Protein 8IP2 (pdb70)

Nearest PDB structures (foldseek):
  8ip2-assembly1_A-2  TM=1.002E+00  e=0.000E+00  Escherichia coli K-12
  1txk-assembly1_A  TM=9.738E-01  e=6.113E-94  Escherichia coli
  8x18-assembly1_A  TM=9.018E-01  e=1.603E-53  Xanthomonas campestris pv. campestris str. ATCC 33913
  8iox-assembly5_I  TM=9.254E-01  e=1.731E-52  Escherichia coli
  8x18-assembly1_B  TM=8.989E-01  e=4.485E-52  Xanthomonas campestris pv. campestris str. ATCC 33913

Radius of gyration: 23.78 Å; Cα contacts (8 Å, |Δi|>4): 1289; chains: 1; bounding box: 64×51×75 Å

Structure (mmCIF, N/CA/C/O backbone):
data_8IP2
#
_entry.id   8IP2
#
_cell.length_a   62.821
_cell.length_b   80.970
_cell.length_c   213.225
_cell.angle_alpha   90.000
_cell.angle_beta   90.000
_cell.angle_gamma   90.000
#
_symmetry.space_group_name_H-M   'C 2 2 21'
#
loop_
_entity.id
_entity.type
_entity.pdbx_description
1 polymer 'Glucans biosynthesis protein G'
2 branched beta-D-glucopyranose-(1-2)-beta-D-glucopyranose-(1-2)-beta-D-glucopyranose-(1-2)-beta-D-glucopyranose-(1-2)-beta-D-glucopyranose-(1-2)-beta-D-glucopyranose-(1-2)-beta-D-glucopyranose-(1-2)-beta-D-glucopyranose-(1-2)-beta-D-glucopyranose-(1-2)-beta-D-glucopyranose-(1-2)-beta-D-glucopyranose-(1-2)-beta-D-glucopyranose-(1-2)-beta-D-glucopyranose-(1-2)-beta-D-glucopyranose-(1-2)-beta-D-glucopyranose-(1-2)-beta-D-glucopyranose
3 water water
#
loop_
_atom_site.group_PDB
_atom_site.id
_atom_site.type_symbol
_atom_site.label_atom_id
_atom_site.label_alt_id
_atom_site.label_comp_id
_atom_site.label_asym_id
_atom_site.label_entity_id
_atom_site.label_seq_id
_atom_site.pdbx_PDB_ins_code
_atom_site.Cartn_x
_atom_site.Cartn_y
_atom_site.Cartn_z
_atom_site.occupancy
_atom_site.B_iso_or_equiv
_atom_site.auth_seq_id
_atom_site.auth_comp_id
_atom_site.auth_asym_id
_atom_site.auth_atom_id
_atom_site.pdbx_PDB_model_num
ATOM 1 N N . ALA A 1 22 ? 2.328 -43.209 -2.871 1.000 59.583 22 ALA A N 1
ATOM 2 C CA . ALA A 1 22 ? 3.243 -42.527 -1.919 1.000 59.054 22 ALA A CA 1
ATOM 3 C C . ALA A 1 22 ? 3.211 -41.016 -2.148 1.000 50.869 22 ALA A C 1
ATOM 4 O O . ALA A 1 22 ? 2.467 -40.301 -1.485 1.000 50.522 22 ALA A O 1
ATOM 6 N N . PHE A 1 23 ? 4.035 -40.524 -3.074 1.000 47.750 23 PHE A N 1
ATOM 7 C CA . PHE A 1 23 ? 3.926 -39.149 -3.553 1.000 43.103 23 PHE A CA 1
ATOM 8 C C . PHE A 1 23 ? 2.747 -39.036 -4.518 1.000 41.984 23 PHE A C 1
ATOM 9 O O . PHE A 1 23 ? 2.530 -39.942 -5.310 1.000 42.881 23 PHE A O 1
ATOM 17 N N . SER A 1 24 ? 2.038 -37.896 -4.498 1.000 42.445 24 SER A N 1
ATOM 18 C CA . SER A 1 24 ? 0.864 -37.681 -5.329 1.000 40.207 24 SER A CA 1
ATOM 19 C C . SER A 1 24 ? 0.637 -36.182 -5.535 1.000 38.857 24 SER A C 1
ATOM 20 O O . SER A 1 24 ? 1.367 -35.361 -4.984 1.000 40.571 24 SER A O 1
ATOM 23 N N . ILE A 1 25 ? -0.387 -35.836 -6.327 1.000 37.886 25 ILE A N 1
ATOM 24 C CA . ILE A 1 25 ? -0.801 -34.444 -6.508 1.000 39.057 25 ILE A CA 1
ATOM 25 C C . ILE A 1 25 ? -1.069 -33.739 -5.170 1.000 37.531 25 ILE A C 1
ATOM 26 O O . ILE A 1 25 ? -0.734 -32.568 -5.037 1.000 39.715 25 ILE A O 1
ATOM 31 N N . ASP A 1 26 ? -1.592 -34.448 -4.153 1.000 41.429 26 ASP A N 1
ATOM 32 C CA . ASP A 1 26 ? -1.871 -33.867 -2.838 1.000 41.729 26 ASP A CA 1
ATOM 33 C C . ASP A 1 26 ? -0.629 -33.236 -2.212 1.000 38.834 26 ASP A C 1
ATOM 34 O O . ASP A 1 26 ? -0.729 -32.185 -1.588 1.000 38.726 26 ASP A O 1
ATOM 39 N N . ASP A 1 27 ? 0.525 -33.900 -2.336 1.000 35.223 27 ASP A N 1
ATOM 40 C CA . ASP A 1 27 ? 1.781 -33.358 -1.851 1.000 35.125 27 ASP A CA 1
ATOM 41 C C . ASP A 1 27 ? 1.981 -31.977 -2.455 1.000 35.304 27 ASP A C 1
ATOM 42 O O . ASP A 1 27 ? 2.276 -31.028 -1.733 1.000 34.480 27 ASP A O 1
ATOM 47 N N . VAL A 1 28 ? 1.769 -31.859 -3.775 1.000 34.165 28 VAL A N 1
ATOM 48 C CA . VAL A 1 28 ? 1.978 -30.581 -4.439 1.000 33.167 28 VAL A CA 1
ATOM 49 C C . VAL A 1 28 ? 0.818 -29.629 -4.121 1.000 33.064 28 VAL A C 1
ATOM 50 O O . VAL A 1 28 ? 1.054 -28.445 -3.940 1.000 33.507 28 VAL A O 1
ATOM 54 N N . ALA A 1 29 ? -0.416 -30.138 -4.023 1.000 33.107 29 ALA A N 1
ATOM 55 C CA . ALA A 1 29 ? -1.550 -29.288 -3.686 1.000 36.904 29 ALA A CA 1
ATOM 56 C C . ALA A 1 29 ? -1.366 -28.615 -2.321 1.000 39.678 29 ALA A C 1
ATOM 57 O O . ALA A 1 29 ? -1.799 -27.476 -2.155 1.000 40.560 29 ALA A O 1
ATOM 59 N N . LYS A 1 30 ? -0.727 -29.282 -1.346 1.000 40.092 30 LYS A N 1
ATOM 60 C CA . LYS A 1 30 ? -0.563 -28.657 -0.034 1.000 43.842 30 LYS A CA 1
ATOM 61 C C . LYS A 1 30 ? 0.438 -27.493 -0.114 1.000 42.163 30 LYS A C 1
ATOM 62 O O . LYS A 1 30 ? 0.236 -26.455 0.533 1.000 38.631 30 LYS A O 1
ATOM 68 N N . GLN A 1 31 ? 1.480 -27.615 -0.959 1.000 40.621 31 GLN A N 1
ATOM 69 C CA . GLN A 1 31 ? 2.373 -26.481 -1.178 1.000 40.152 31 GLN A CA 1
ATOM 70 C C . GLN A 1 31 ? 1.602 -25.351 -1.852 1.000 37.868 31 GLN A C 1
ATOM 71 O O . GLN A 1 31 ? 1.845 -24.185 -1.547 1.000 40.281 31 GLN A O 1
ATOM 77 N N . ALA A 1 32 ? 0.697 -25.699 -2.770 1.000 36.912 32 ALA A N 1
ATOM 78 C CA . ALA A 1 32 ? -0.017 -24.688 -3.541 1.000 38.828 32 ALA A CA 1
ATOM 79 C C . ALA A 1 32 ? -0.998 -23.960 -2.636 1.000 40.286 32 ALA A C 1
ATOM 80 O O . ALA A 1 32 ? -1.126 -22.738 -2.719 1.000 41.642 32 ALA A O 1
ATOM 82 N N . GLN A 1 33 ? -1.754 -24.757 -1.869 1.000 45.550 33 GLN A N 1
ATOM 83 C CA . GLN A 1 33 ? -2.680 -24.268 -0.853 1.000 47.503 33 GLN A CA 1
ATOM 84 C C . GLN A 1 33 ? -1.948 -23.281 0.050 1.000 44.395 33 GLN A C 1
ATOM 85 O O . GLN A 1 33 ? -2.408 -22.172 0.269 1.000 40.965 33 GLN A O 1
ATOM 91 N N . SER A 1 34 ? -0.785 -23.697 0.543 1.000 40.468 34 SER A N 1
ATOM 92 C CA . SER A 1 34 ? -0.004 -22.902 1.472 1.000 43.947 34 SER A CA 1
ATOM 93 C C . SER A 1 34 ? 0.490 -21.609 0.811 1.000 42.326 34 SER A C 1
ATOM 94 O O . SER A 1 34 ? 0.416 -20.558 1.466 1.000 41.234 34 SER A O 1
ATOM 97 N N . LEU A 1 35 ? 0.893 -21.634 -0.490 1.000 40.260 35 LEU A N 1
ATOM 98 C CA . LEU A 1 35 ? 1.408 -20.425 -1.147 1.000 37.415 35 LEU A CA 1
ATOM 99 C C . LEU A 1 35 ? 0.301 -19.383 -1.338 1.000 38.028 35 LEU A C 1
ATOM 100 O O . LEU A 1 35 ? 0.555 -18.179 -1.234 1.000 39.036 35 LEU A O 1
ATOM 105 N N . ALA A 1 36 ? -0.906 -19.871 -1.641 1.000 37.855 36 ALA A N 1
ATOM 106 C CA . ALA A 1 36 ? -2.095 -19.063 -1.847 1.000 40.794 36 ALA A CA 1
ATOM 107 C C . ALA A 1 36 ? -2.501 -18.265 -0.604 1.000 41.426 36 ALA A C 1
ATOM 108 O O . ALA A 1 36 ? -3.186 -17.246 -0.745 1.000 39.836 36 ALA A O 1
ATOM 110 N N . GLY A 1 37 ? -2.096 -18.737 0.579 1.000 44.111 37 GLY A N 1
ATOM 111 C CA . GLY A 1 37 ? -2.403 -18.122 1.859 1.000 46.737 37 GLY A CA 1
ATOM 112 C C . GLY A 1 37 ? -1.357 -17.108 2.321 1.000 50.169 37 GLY A C 1
ATOM 113 O O . GLY A 1 37 ? -1.478 -16.536 3.393 1.000 55.846 37 GLY A O 1
ATOM 114 N N . LYS A 1 38 ? -0.345 -16.841 1.510 1.000 51.190 38 LYS A N 1
ATOM 115 C CA . LYS A 1 38 ? 0.727 -15.933 1.879 1.000 51.656 38 LYS A CA 1
ATOM 116 C C . LYS A 1 38 ? 0.948 -14.935 0.754 1.000 49.027 38 LYS A C 1
ATOM 117 O O . LYS A 1 38 ? 0.552 -15.195 -0.375 1.000 47.095 38 LYS A O 1
ATOM 123 N N . GLY A 1 39 ? 1.633 -13.830 1.051 1.000 52.077 39 GLY A N 1
ATOM 124 C CA . GLY A 1 39 ? 1.998 -12.868 0.025 1.000 50.385 39 GLY A CA 1
ATOM 125 C C . GLY A 1 39 ? 2.861 -13.519 -1.049 1.000 47.208 39 GLY A C 1
ATOM 126 O O . GLY A 1 39 ? 3.705 -14.355 -0.738 1.000 47.277 39 GLY A O 1
ATOM 127 N N . TYR A 1 40 ? 2.630 -13.145 -2.311 1.000 47.558 40 TYR A N 1
ATOM 128 C CA . TYR A 1 40 ? 3.435 -13.625 -3.427 1.000 47.793 40 TYR A CA 1
ATOM 129 C C . TYR A 1 40 ? 4.879 -13.133 -3.295 1.000 49.198 40 TYR A C 1
ATOM 130 O O . TYR A 1 40 ? 5.124 -11.953 -3.040 1.000 48.680 40 TYR A O 1
ATOM 139 N N . GLU A 1 41 ? 5.830 -14.056 -3.477 1.000 48.229 41 GLU A N 1
ATOM 140 C CA . GLU A 1 41 ? 7.245 -13.722 -3.547 1.000 52.356 41 GLU A CA 1
ATOM 141 C C . GLU A 1 41 ? 7.687 -13.649 -5.013 1.000 51.811 41 GLU A C 1
ATOM 142 O O . GLU A 1 41 ? 7.610 -14.636 -5.752 1.000 51.901 41 GLU A O 1
ATOM 148 N N . THR A 1 42 ? 8.170 -12.471 -5.419 1.000 51.069 42 THR A N 1
ATOM 149 C CA . THR A 1 42 ? 8.619 -12.232 -6.782 1.000 56.020 42 THR A CA 1
ATOM 150 C C . THR A 1 42 ? 9.924 -12.985 -6.996 1.000 58.941 42 THR A C 1
ATOM 151 O O . THR A 1 42 ? 10.859 -12.809 -6.224 1.000 59.083 42 THR A O 1
ATOM 155 N N . PRO A 1 43 ? 10.038 -13.851 -8.028 1.000 61.557 43 PRO A N 1
ATOM 156 C CA . PRO A 1 43 ? 11.317 -14.500 -8.329 1.000 61.034 43 PRO A CA 1
ATOM 157 C C . PRO A 1 43 ? 12.346 -13.427 -8.692 1.000 60.447 43 PRO A C 1
ATOM 158 O O . PRO A 1 43 ? 11.999 -12.407 -9.260 1.000 60.205 43 PRO A O 1
ATOM 162 N N . LYS A 1 44 ? 13.611 -13.638 -8.331 1.000 67.629 44 LYS A N 1
ATOM 163 C CA . LYS A 1 44 ? 14.652 -12.656 -8.595 1.000 72.085 44 LYS A CA 1
ATOM 164 C C . LYS A 1 44 ? 15.684 -13.278 -9.528 1.000 63.137 44 LYS A C 1
ATOM 165 O O . LYS A 1 44 ? 16.070 -14.421 -9.337 1.000 65.274 44 LYS A O 1
ATOM 171 N N . SER A 1 45 ? 16.097 -12.540 -10.559 1.000 62.371 45 SER A N 1
ATOM 172 C CA . SER A 1 45 ? 17.114 -13.024 -11.474 1.000 59.636 45 SER A CA 1
ATOM 173 C C . SER A 1 45 ? 18.494 -12.662 -10.935 1.000 63.787 45 SER A C 1
ATOM 174 O O . SER A 1 45 ? 18.741 -11.500 -10.623 1.000 63.587 45 SER A O 1
ATOM 177 N N . ASN A 1 46 ? 19.366 -13.673 -10.813 1.000 64.000 46 ASN A N 1
ATOM 178 C CA . ASN A 1 46 ? 20.794 -13.462 -10.634 1.000 67.179 46 ASN A CA 1
ATOM 179 C C . ASN A 1 46 ? 21.540 -13.962 -11.878 1.000 61.997 46 ASN A C 1
ATOM 180 O O . ASN A 1 46 ? 22.697 -14.362 -11.777 1.000 62.086 46 ASN A O 1
ATOM 185 N N . LEU A 1 47 ? 20.880 -13.934 -13.050 1.000 58.104 47 LEU A N 1
ATOM 186 C CA . LEU A 1 47 ? 21.487 -14.393 -14.292 1.000 53.554 47 LEU A CA 1
ATOM 187 C C . LEU A 1 47 ? 22.485 -13.347 -14.789 1.000 53.041 47 LEU A C 1
ATOM 188 O O . LEU A 1 47 ? 22.123 -12.189 -14.934 1.000 49.143 47 LEU A O 1
ATOM 193 N N . PRO A 1 48 ? 23.763 -13.708 -15.046 1.000 55.641 48 PRO A N 1
ATOM 194 C CA . PRO A 1 48 ? 24.709 -12.807 -15.714 1.000 57.565 48 PRO A CA 1
ATOM 195 C C . PRO A 1 48 ? 24.282 -12.302 -17.094 1.000 57.336 48 PRO A C 1
ATOM 196 O O . PRO A 1 48 ? 23.612 -13.024 -17.835 1.000 54.164 48 PRO A O 1
ATOM 200 N N . SER A 1 49 ? 24.695 -11.054 -17.398 1.000 58.573 49 SER A N 1
ATOM 201 C CA . SER A 1 49 ? 24.361 -10.315 -18.610 1.000 60.889 49 SER A CA 1
ATOM 202 C C . SER A 1 49 ? 24.657 -11.125 -19.868 1.000 56.796 49 SER A C 1
ATOM 203 O O . SER A 1 49 ? 23.878 -11.097 -20.818 1.000 57.610 49 SER A O 1
ATOM 206 N N . VAL A 1 50 ? 25.806 -11.806 -19.868 1.000 54.296 50 VAL A N 1
ATOM 207 C CA . VAL A 1 50 ? 26.261 -12.577 -21.014 1.000 56.783 50 VAL A CA 1
ATOM 208 C C . VAL A 1 50 ? 25.215 -13.627 -21.407 1.000 54.299 50 VAL A C 1
ATOM 209 O O . VAL A 1 50 ? 25.163 -14.002 -22.569 1.000 53.304 50 VAL A O 1
ATOM 213 N N . PHE A 1 51 ? 24.409 -14.119 -20.448 1.000 54.712 51 PHE A N 1
ATOM 214 C CA . PHE A 1 51 ? 23.359 -15.092 -20.742 1.000 53.467 51 PHE A CA 1
ATOM 215 C C . PHE A 1 51 ? 22.015 -14.416 -21.019 1.000 53.114 51 PHE A C 1
ATOM 216 O O . PHE A 1 51 ? 21.302 -14.840 -21.922 1.000 52.154 51 PHE A O 1
ATOM 224 N N . ARG A 1 52 ? 21.661 -13.379 -20.248 1.000 55.528 52 ARG A N 1
ATOM 225 C CA . ARG A 1 52 ? 20.380 -12.696 -20.388 1.000 58.765 52 ARG A CA 1
ATOM 226 C C . ARG A 1 52 ? 20.293 -11.968 -21.730 1.000 58.062 52 ARG A C 1
ATOM 227 O O . ARG A 1 52 ? 19.196 -11.789 -22.261 1.000 57.125 52 ARG A O 1
ATOM 235 N N . ASP A 1 53 ? 21.452 -11.544 -22.256 1.000 56.309 53 ASP A N 1
ATOM 236 C CA . ASP A 1 53 ? 21.517 -10.724 -23.459 1.000 59.044 53 ASP A CA 1
ATOM 237 C C . ASP A 1 53 ? 21.472 -11.586 -24.719 1.000 56.009 53 ASP A C 1
ATOM 238 O O . ASP A 1 53 ? 21.272 -11.049 -25.806 1.000 55.349 53 ASP A O 1
ATOM 243 N N . MET A 1 54 ? 21.664 -12.902 -24.558 1.000 52.583 54 MET A N 1
ATOM 244 C CA . MET A 1 54 ? 21.662 -13.849 -25.660 1.000 54.851 54 MET A CA 1
ATOM 245 C C . MET A 1 54 ? 20.359 -13.758 -26.459 1.000 52.419 54 MET A C 1
ATOM 246 O O . MET A 1 54 ? 19.281 -13.608 -25.884 1.000 49.959 54 MET A O 1
ATOM 251 N N . LYS A 1 55 ? 20.498 -13.822 -27.794 1.000 52.054 55 LYS A N 1
ATOM 252 C CA . LYS A 1 55 ? 19.392 -14.054 -28.711 1.000 52.064 55 LYS A CA 1
ATOM 253 C C . LYS A 1 55 ? 19.373 -15.540 -29.057 1.000 48.603 55 LYS A C 1
ATOM 254 O O . LYS A 1 55 ? 20.334 -16.254 -28.761 1.000 46.974 55 LYS A O 1
ATOM 260 N N . TYR A 1 56 ? 18.285 -16.005 -29.690 1.000 45.126 56 TYR A N 1
ATOM 261 C CA . TYR A 1 56 ? 18.119 -17.432 -29.915 1.000 44.066 56 TYR A CA 1
ATOM 262 C C . TYR A 1 56 ? 19.427 -18.069 -30.392 1.000 43.903 56 TYR A C 1
ATOM 263 O O . TYR A 1 56 ? 19.837 -19.097 -29.868 1.000 41.010 56 TYR A O 1
ATOM 272 N N . ALA A 1 57 ? 20.088 -17.467 -31.392 1.000 47.595 57 ALA A N 1
ATOM 273 C CA . ALA A 1 57 ? 21.218 -18.110 -32.054 1.000 48.358 57 ALA A CA 1
ATOM 274 C C . ALA A 1 57 ? 22.361 -18.302 -31.066 1.000 48.208 57 ALA A C 1
ATOM 275 O O . ALA A 1 57 ? 23.091 -19.288 -31.141 1.000 47.887 57 ALA A O 1
ATOM 277 N N . ASP A 1 58 ? 22.488 -17.349 -30.141 1.000 50.574 58 ASP A N 1
ATOM 278 C CA . ASP A 1 58 ? 23.546 -17.347 -29.141 1.000 52.867 58 ASP A CA 1
ATOM 279 C C . ASP A 1 58 ? 23.266 -18.414 -28.085 1.000 51.533 58 ASP A C 1
ATOM 280 O O . ASP A 1 58 ? 24.175 -19.106 -27.634 1.000 52.038 58 ASP A O 1
ATOM 285 N N . TYR A 1 59 ? 21.987 -18.540 -27.720 1.000 49.472 59 TYR A N 1
ATOM 286 C CA . TYR A 1 59 ? 21.526 -19.502 -26.731 1.000 48.911 59 TYR A CA 1
ATOM 287 C C . TYR A 1 59 ? 21.885 -20.929 -27.150 1.000 49.593 59 TYR A C 1
ATOM 288 O O . TYR A 1 59 ? 22.048 -21.788 -26.289 1.000 44.555 59 TYR A O 1
ATOM 297 N N . GLN A 1 60 ? 22.045 -21.149 -28.470 1.000 52.198 60 GLN A N 1
ATOM 298 C CA . GLN A 1 60 ? 22.404 -22.435 -29.064 1.000 53.599 60 GLN A CA 1
ATOM 299 C C . GLN A 1 60 ? 23.815 -22.873 -28.695 1.000 58.549 60 GLN A C 1
ATOM 300 O O . GLN A 1 60 ? 24.087 -24.071 -28.670 1.000 63.542 60 GLN A O 1
ATOM 306 N N . GLN A 1 61 ? 24.712 -21.896 -28.4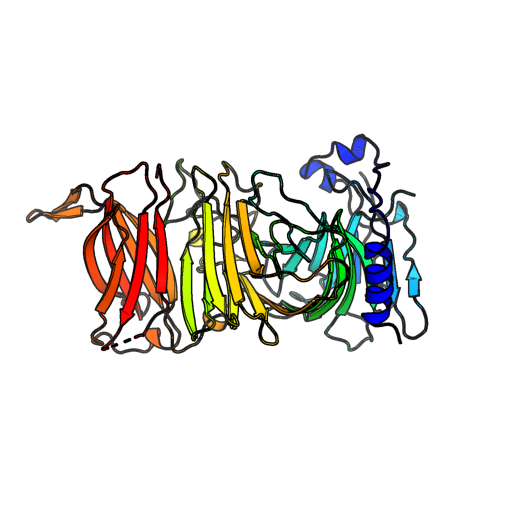86 1.000 61.428 61 GLN A N 1
ATOM 307 C CA . GLN A 1 61 ? 26.072 -22.126 -28.023 1.000 63.766 61 GLN A CA 1
ATOM 308 C C . GLN A 1 61 ? 26.094 -23.016 -26.772 1.000 62.694 61 GLN A C 1
ATOM 309 O O . GLN A 1 61 ? 27.109 -23.658 -26.490 1.000 62.894 61 GLN A O 1
ATOM 315 N N . ILE A 1 62 ? 24.994 -23.013 -25.994 1.000 60.849 62 ILE A N 1
ATOM 316 C CA . ILE A 1 62 ? 24.880 -23.849 -24.808 1.000 57.828 62 ILE A CA 1
ATOM 317 C C . ILE A 1 62 ? 24.164 -25.136 -25.189 1.000 55.870 62 ILE A C 1
ATOM 318 O O . ILE A 1 62 ? 22.993 -25.148 -25.575 1.000 48.119 62 ILE A O 1
ATOM 323 N N . GLN A 1 63 ? 24.893 -26.232 -25.025 1.000 55.912 63 GLN A N 1
ATOM 324 C CA . GLN A 1 63 ? 24.355 -27.534 -25.338 1.000 56.475 63 GLN A CA 1
ATOM 325 C C . GLN A 1 63 ? 24.517 -28.402 -24.100 1.000 53.385 63 GLN A C 1
ATOM 326 O O . GLN A 1 63 ? 25.402 -28.166 -23.279 1.000 55.286 63 GLN A O 1
ATOM 332 N N . PHE A 1 64 ? 23.601 -29.355 -23.966 1.000 46.929 64 PHE A N 1
ATOM 333 C CA . PHE A 1 64 ? 23.568 -30.267 -22.843 1.000 47.540 64 PHE A CA 1
ATOM 334 C C . PHE A 1 64 ? 24.507 -31.434 -23.121 1.000 47.808 64 PHE A C 1
ATOM 335 O O . PHE A 1 64 ? 24.603 -31.917 -24.252 1.000 48.648 64 PHE A O 1
ATOM 343 N N . ASN A 1 65 ? 25.174 -31.905 -22.072 1.000 48.416 65 ASN A N 1
ATOM 344 C CA . ASN A 1 65 ? 26.030 -33.068 -22.215 1.000 50.535 65 ASN A CA 1
ATOM 345 C C . ASN A 1 65 ? 25.176 -34.325 -22.093 1.000 46.516 65 ASN A C 1
ATOM 346 O O . ASN A 1 65 ? 24.761 -34.685 -20.997 1.000 43.305 65 ASN A O 1
ATOM 351 N N . HIS A 1 66 ? 24.975 -35.006 -23.222 1.000 47.432 66 HIS A N 1
ATOM 352 C CA . HIS A 1 66 ? 24.107 -36.167 -23.302 1.000 50.572 66 HIS A CA 1
ATOM 353 C C . HIS A 1 66 ? 24.644 -37.310 -22.436 1.000 58.078 66 HIS A C 1
ATOM 354 O O . HIS A 1 66 ? 23.865 -38.149 -21.999 1.000 59.612 66 HIS A O 1
ATOM 361 N N . ASP A 1 67 ? 25.959 -37.337 -22.160 1.000 62.189 67 ASP A N 1
ATOM 362 C CA . ASP A 1 67 ? 26.519 -38.319 -21.239 1.000 66.732 67 ASP A CA 1
ATOM 363 C C . ASP A 1 67 ? 25.979 -38.131 -19.820 1.000 66.655 67 ASP A C 1
ATOM 364 O O . ASP A 1 67 ? 25.943 -39.105 -19.077 1.000 72.106 67 ASP A O 1
ATOM 369 N N . LYS A 1 68 ? 25.557 -36.905 -19.450 1.000 64.058 68 LYS A N 1
ATOM 370 C CA . LYS A 1 68 ? 25.049 -36.610 -18.111 1.000 61.747 68 LYS A CA 1
ATOM 371 C C . LYS A 1 68 ? 23.506 -36.572 -18.052 1.000 57.186 68 LYS A C 1
ATOM 372 O O . LYS A 1 68 ? 22.932 -36.108 -17.075 1.000 58.652 68 LYS A O 1
ATOM 378 N N . ALA A 1 69 ? 22.810 -37.118 -19.052 1.000 53.830 69 ALA A N 1
ATOM 379 C CA . ALA A 1 69 ? 21.350 -37.160 -19.064 1.000 47.785 69 ALA A CA 1
ATOM 380 C C . ALA A 1 69 ? 20.824 -38.057 -17.940 1.000 44.008 69 ALA A C 1
ATOM 381 O O . ALA A 1 69 ? 21.398 -39.107 -17.652 1.000 40.844 69 ALA A O 1
ATOM 383 N N . TYR A 1 70 ? 19.709 -37.666 -17.318 1.000 40.155 70 TYR A N 1
ATOM 384 C CA . TYR A 1 70 ? 19.146 -38.430 -16.209 1.000 39.263 70 TYR A CA 1
ATOM 385 C C . TYR A 1 70 ? 18.516 -39.705 -16.769 1.000 40.171 70 TYR A C 1
ATOM 386 O O . TYR A 1 70 ? 17.883 -39.663 -17.823 1.000 38.260 70 TYR A O 1
ATOM 395 N N . TRP A 1 71 ? 18.714 -40.805 -16.040 1.000 38.602 71 TRP A N 1
ATOM 396 C CA . TRP A 1 71 ? 18.244 -42.148 -16.354 1.000 40.768 71 TRP A CA 1
ATOM 397 C C . TRP A 1 71 ? 19.142 -42.861 -17.368 1.000 41.908 71 TRP A C 1
ATOM 398 O O . TRP A 1 71 ? 18.749 -43.885 -17.920 1.000 39.539 71 TRP A O 1
ATOM 409 N N . ASN A 1 72 ? 20.355 -42.336 -17.554 1.000 43.718 72 ASN A N 1
ATOM 410 C CA . ASN A 1 72 ? 21.356 -42.948 -18.411 1.000 51.177 72 ASN A CA 1
ATOM 411 C C . ASN A 1 72 ? 21.876 -44.254 -17.804 1.000 52.219 72 ASN A C 1
ATOM 412 O O . ASN A 1 72 ? 22.577 -44.998 -18.487 1.000 59.773 72 ASN A O 1
ATOM 417 N N . ASN A 1 73 ? 21.551 -44.529 -16.531 1.000 49.674 73 ASN A N 1
ATOM 418 C CA . ASN A 1 73 ? 22.056 -45.710 -15.841 1.000 49.232 73 ASN A CA 1
ATOM 419 C C . ASN A 1 73 ? 20.944 -46.748 -15.675 1.000 47.993 73 ASN A C 1
ATOM 420 O O . ASN A 1 73 ? 21.121 -47.709 -14.924 1.000 50.151 73 ASN A O 1
ATOM 425 N N . LEU A 1 74 ? 19.799 -46.530 -16.335 1.000 47.237 74 LEU A N 1
ATOM 426 C CA . LEU A 1 74 ? 18.595 -47.325 -16.133 1.000 47.906 74 LEU A CA 1
ATOM 427 C C . LEU A 1 74 ? 18.087 -47.796 -17.490 1.000 51.104 74 LEU A C 1
ATOM 428 O O . LEU A 1 74 ? 18.323 -47.118 -18.527 1.000 49.093 74 LEU A O 1
ATOM 433 N N . LYS A 1 75 ? 17.308 -48.892 -17.450 1.000 52.351 75 LYS A N 1
ATOM 434 C CA . LYS A 1 75 ? 16.793 -49.549 -18.638 1.000 56.465 75 LYS A CA 1
ATOM 435 C C . LYS A 1 75 ? 15.454 -48.936 -19.040 1.000 56.209 75 LYS A C 1
ATOM 436 O O . LYS A 1 75 ? 14.513 -49.645 -19.379 1.000 66.561 75 LYS A O 1
ATOM 442 N N . THR A 1 76 ? 15.361 -47.619 -19.028 1.000 53.522 76 THR A N 1
ATOM 443 C CA . THR A 1 76 ? 14.151 -46.982 -19.520 1.000 48.143 76 THR A CA 1
ATOM 444 C C . THR A 1 76 ? 14.480 -46.328 -20.857 1.000 46.503 76 THR A C 1
ATOM 445 O O . THR A 1 76 ? 15.569 -45.774 -21.024 1.000 45.345 76 THR A O 1
ATOM 449 N N . PRO A 1 77 ? 13.562 -46.366 -21.843 1.000 45.082 77 PRO A N 1
ATOM 450 C CA . PRO A 1 77 ? 13.713 -45.545 -23.047 1.000 47.690 77 PRO A CA 1
ATOM 451 C C . PRO A 1 77 ? 13.600 -44.028 -22.784 1.000 42.924 77 PRO A C 1
ATOM 452 O O . PRO A 1 77 ? 14.014 -43.233 -23.624 1.000 42.105 77 PRO A O 1
ATOM 456 N N . PHE A 1 78 ? 13.083 -43.613 -21.616 1.000 41.866 78 PHE A N 1
ATOM 457 C CA . PHE A 1 78 ? 12.999 -42.194 -21.279 1.000 40.357 78 PHE A CA 1
ATOM 458 C C . PHE A 1 78 ? 14.372 -41.685 -20.823 1.000 41.184 78 PHE A C 1
ATOM 459 O O . PHE A 1 78 ? 15.229 -42.450 -20.327 1.000 40.802 78 PHE A O 1
ATOM 467 N N . LYS A 1 79 ? 14.618 -40.401 -21.099 1.000 35.596 79 LYS A N 1
ATOM 468 C CA . LYS A 1 79 ? 15.746 -39.665 -20.534 1.000 36.431 79 LYS A CA 1
ATOM 469 C C . LYS A 1 79 ? 15.270 -38.259 -20.211 1.000 35.575 79 LYS A C 1
ATOM 470 O O . LYS A 1 79 ? 14.267 -37.851 -20.783 1.000 33.686 79 LYS A O 1
ATOM 476 N N . LEU A 1 80 ? 15.999 -37.604 -19.304 1.000 36.433 80 LEU A N 1
ATOM 477 C CA . LEU A 1 80 ? 15.699 -36.222 -18.883 1.000 34.991 80 LEU A CA 1
ATOM 478 C C . LEU A 1 80 ? 16.941 -35.373 -19.102 1.000 36.436 80 LEU A C 1
ATOM 479 O O . LEU A 1 80 ? 18.019 -35.805 -18.678 1.000 37.089 80 LEU A O 1
ATOM 484 N N . GLU A 1 81 ? 16.811 -34.261 -19.801 1.000 34.065 81 GLU A N 1
ATOM 485 C CA . GLU A 1 81 ? 17.857 -33.272 -19.968 1.000 35.602 81 GLU A CA 1
ATOM 486 C C . GLU A 1 81 ? 17.295 -31.914 -19.532 1.000 35.178 81 GLU A C 1
ATOM 487 O O . GLU A 1 81 ? 16.085 -31.768 -19.358 1.000 34.791 81 GLU A O 1
ATOM 493 N N . PHE A 1 82 ? 18.196 -30.943 -19.323 1.000 35.433 82 PHE A N 1
ATOM 494 C CA . PHE A 1 82 ? 17.857 -29.687 -18.670 1.000 34.033 82 PHE A CA 1
ATOM 495 C C . PHE A 1 82 ? 18.297 -28.518 -19.532 1.000 32.488 82 PHE A C 1
ATOM 496 O O . PHE A 1 82 ? 19.227 -28.651 -20.310 1.000 34.036 82 PHE A O 1
ATOM 504 N N . TYR A 1 83 ? 17.637 -27.373 -19.350 1.000 32.164 83 TYR A N 1
ATOM 505 C CA . TYR A 1 83 ? 18.005 -26.137 -20.014 1.000 31.180 83 TYR A CA 1
ATOM 506 C C . TYR A 1 83 ? 18.833 -25.290 -19.051 1.000 32.635 83 TYR A C 1
ATOM 507 O O . TYR A 1 83 ? 18.636 -25.317 -17.832 1.000 35.373 83 TYR A O 1
ATOM 516 N N . HIS A 1 84 ? 19.815 -24.591 -19.606 1.000 34.488 84 HIS A N 1
ATOM 517 C CA . HIS A 1 84 ? 20.505 -23.515 -18.915 1.000 35.962 84 HIS A CA 1
ATOM 518 C C . HIS A 1 84 ? 19.657 -22.243 -19.018 1.000 36.328 84 HIS A C 1
ATOM 519 O O . HIS A 1 84 ? 18.946 -22.044 -19.999 1.000 36.678 84 HIS A O 1
ATOM 526 N N . GLN A 1 85 ? 19.731 -21.370 -18.005 1.000 39.034 85 GLN A N 1
ATOM 527 C CA . GLN A 1 85 ? 19.129 -20.047 -18.090 1.000 39.644 85 GLN A CA 1
ATOM 528 C C . GLN A 1 85 ? 19.830 -19.270 -19.209 1.000 42.031 85 GLN A C 1
ATOM 529 O O . GLN A 1 85 ? 20.998 -19.508 -19.494 1.000 43.442 85 GLN A O 1
ATOM 535 N N . GLY A 1 86 ? 19.078 -18.366 -19.833 1.000 42.279 86 GLY A N 1
ATOM 536 C CA . GLY A 1 86 ? 19.535 -17.535 -20.937 1.000 43.995 86 GLY A CA 1
ATOM 537 C C . GLY A 1 86 ? 18.332 -16.898 -21.629 1.000 43.661 86 GLY A C 1
ATOM 538 O O . GLY A 1 86 ? 17.211 -17.377 -21.459 1.000 42.300 86 GLY A O 1
ATOM 539 N N . MET A 1 87 ? 18.577 -15.831 -22.399 1.000 43.232 87 MET A N 1
ATOM 540 C CA . MET A 1 87 ? 17.529 -15.000 -22.982 1.000 44.150 87 MET A CA 1
ATOM 541 C C . MET A 1 87 ? 16.606 -14.534 -21.852 1.000 43.968 87 MET A C 1
ATOM 542 O O . MET A 1 87 ? 17.105 -14.103 -20.824 1.000 44.621 87 MET A O 1
ATOM 547 N N . TYR A 1 88 ? 15.279 -14.619 -22.023 1.000 43.718 88 TYR A N 1
ATOM 548 C CA . TYR A 1 88 ? 14.350 -14.210 -20.986 1.000 45.437 88 TYR A CA 1
ATOM 549 C C . TYR A 1 88 ? 14.008 -15.375 -20.056 1.000 42.710 88 TYR A C 1
ATOM 550 O O . TYR A 1 88 ? 13.133 -15.212 -19.210 1.000 40.429 88 TYR A O 1
ATOM 559 N N . PHE A 1 89 ? 14.721 -16.514 -20.185 1.000 39.442 89 PHE A N 1
ATOM 560 C CA . PHE A 1 89 ? 14.578 -17.634 -19.257 1.000 39.249 89 PHE A CA 1
ATOM 561 C C . PHE A 1 89 ? 15.593 -17.443 -18.121 1.000 40.084 89 PHE A C 1
ATOM 562 O O . PHE A 1 89 ? 16.653 -18.076 -18.103 1.000 38.810 89 PHE A O 1
ATOM 570 N N . ASP A 1 90 ? 15.262 -16.518 -17.198 1.000 40.984 90 ASP A N 1
ATOM 571 C CA . ASP A 1 90 ? 16.246 -15.886 -16.323 1.000 42.468 90 ASP A CA 1
ATOM 572 C C . ASP A 1 90 ? 15.889 -16.053 -14.842 1.000 42.437 90 ASP A C 1
ATOM 573 O O . ASP A 1 90 ? 16.467 -15.365 -13.988 1.000 39.439 90 ASP A O 1
ATOM 578 N N . THR A 1 91 ? 14.987 -17.004 -14.541 1.000 38.694 91 THR A N 1
ATOM 579 C CA . THR A 1 91 ? 14.769 -17.447 -13.174 1.000 39.055 91 THR A CA 1
ATOM 580 C C . THR A 1 91 ? 14.860 -18.971 -13.122 1.000 39.760 91 THR A C 1
ATOM 581 O O . THR A 1 91 ? 14.540 -19.657 -14.096 1.000 39.455 91 THR A O 1
ATOM 585 N N . PRO A 1 92 ? 15.322 -19.546 -11.988 1.000 38.815 92 PRO A N 1
ATOM 586 C CA . PRO A 1 92 ? 15.522 -20.988 -11.881 1.000 38.881 92 PRO A CA 1
ATOM 587 C C . PRO A 1 92 ? 14.199 -21.691 -11.605 1.000 36.370 92 PRO A C 1
ATOM 588 O O . PRO A 1 92 ? 13.276 -21.075 -11.112 1.000 35.860 92 PRO A O 1
ATOM 592 N N . VAL A 1 93 ? 14.106 -22.969 -11.962 1.000 34.809 93 VAL A N 1
ATOM 593 C CA . VAL A 1 93 ? 13.047 -23.825 -11.478 1.000 33.257 93 VAL A CA 1
ATOM 594 C C . VAL A 1 93 ? 13.746 -24.967 -10.746 1.000 36.160 93 VAL A C 1
ATOM 595 O O . VAL A 1 93 ? 14.871 -25.335 -11.082 1.000 39.844 93 VAL A O 1
ATOM 599 N N . LYS A 1 94 ? 13.083 -25.483 -9.713 1.000 32.951 94 LYS A N 1
ATOM 600 C CA . LYS A 1 94 ? 13.598 -26.613 -8.981 1.000 32.514 94 LYS A CA 1
ATOM 601 C C . LYS A 1 94 ? 12.999 -27.862 -9.603 1.000 29.454 94 LYS A C 1
ATOM 602 O O . LYS A 1 94 ? 11.819 -27.876 -9.963 1.000 26.295 94 LYS A O 1
ATOM 608 N N . ILE A 1 95 ? 13.858 -28.876 -9.726 1.000 28.077 95 ILE A N 1
ATOM 609 C CA . ILE A 1 95 ? 13.492 -30.149 -10.297 1.000 31.354 95 ILE A CA 1
ATOM 610 C C . ILE A 1 95 ? 13.826 -31.256 -9.308 1.000 30.698 95 ILE A C 1
ATOM 611 O O . ILE A 1 95 ? 14.967 -31.340 -8.826 1.000 32.630 95 ILE A O 1
ATOM 616 N N . ASN A 1 96 ? 12.843 -32.142 -9.106 1.000 30.135 96 ASN A N 1
ATOM 617 C CA . ASN A 1 96 ? 12.975 -33.289 -8.212 1.000 32.270 96 ASN A CA 1
ATOM 618 C C . ASN A 1 96 ? 12.696 -34.574 -8.959 1.000 30.401 96 ASN A C 1
ATOM 619 O O . ASN A 1 96 ? 11.798 -34.626 -9.784 1.000 29.883 96 ASN A O 1
ATOM 624 N N . GLU A 1 97 ? 13.462 -35.620 -8.631 1.000 31.796 97 GLU A N 1
ATOM 625 C CA . GLU A 1 97 ? 13.111 -36.960 -8.990 1.000 31.914 97 GLU A CA 1
ATOM 626 C C . GLU A 1 97 ? 12.349 -37.605 -7.834 1.000 31.749 97 GLU A C 1
ATOM 627 O O . GLU A 1 97 ? 12.790 -37.569 -6.689 1.000 32.154 97 GLU A O 1
ATOM 633 N N . VAL A 1 98 ? 11.259 -38.280 -8.189 1.000 31.904 98 VAL A N 1
ATOM 634 C CA . VAL A 1 98 ? 10.538 -39.160 -7.296 1.000 33.662 98 VAL A CA 1
ATOM 635 C C . VAL A 1 98 ? 10.863 -40.605 -7.652 1.000 35.865 98 VAL A C 1
ATOM 636 O O . VAL A 1 98 ? 10.770 -40.980 -8.817 1.000 36.552 98 VAL A O 1
ATOM 640 N N . THR A 1 99 ? 11.201 -41.380 -6.618 1.000 39.120 99 THR A N 1
ATOM 641 C CA . THR A 1 99 ? 11.388 -42.827 -6.681 1.000 40.623 99 THR A CA 1
ATOM 642 C C . THR A 1 99 ? 10.346 -43.456 -5.759 1.000 43.355 99 THR A C 1
ATOM 643 O O . THR A 1 99 ? 9.572 -42.749 -5.112 1.000 47.356 99 THR A O 1
ATOM 647 N N . ALA A 1 100 ? 10.372 -44.785 -5.662 1.000 44.829 100 ALA A N 1
ATOM 648 C CA . ALA A 1 100 ? 9.498 -45.518 -4.761 1.000 46.669 100 ALA A CA 1
ATOM 649 C C . ALA A 1 100 ? 9.700 -45.043 -3.324 1.000 45.861 100 ALA A C 1
ATOM 650 O O . ALA A 1 100 ? 8.724 -44.990 -2.578 1.000 47.887 100 ALA A O 1
ATOM 652 N N . THR A 1 101 ? 10.941 -44.642 -2.981 1.000 42.945 101 THR A N 1
ATOM 653 C CA . THR A 1 101 ? 11.343 -44.396 -1.602 1.000 42.821 101 THR A CA 1
ATOM 654 C C . THR A 1 101 ? 11.709 -42.938 -1.300 1.000 40.286 101 THR A C 1
ATOM 655 O O . THR A 1 101 ? 11.910 -42.625 -0.124 1.000 39.576 101 THR A O 1
ATOM 659 N N . ALA A 1 102 ? 11.862 -42.056 -2.303 1.000 37.589 102 ALA A N 1
ATOM 660 C CA . ALA A 1 102 ? 12.457 -40.738 -2.047 1.000 34.746 102 ALA A CA 1
ATOM 661 C C . ALA A 1 102 ? 12.042 -39.685 -3.069 1.000 36.152 102 ALA A C 1
ATOM 662 O O . ALA A 1 102 ? 11.799 -39.994 -4.247 1.000 36.325 102 ALA A O 1
ATOM 664 N N . VAL A 1 103 ? 11.975 -38.435 -2.572 1.000 36.947 103 VAL A N 1
ATOM 665 C CA . VAL A 1 103 ? 11.967 -37.231 -3.373 1.000 36.178 103 VAL A CA 1
ATOM 666 C C . VAL A 1 103 ? 13.358 -36.614 -3.258 1.000 36.904 103 VAL A C 1
ATOM 667 O O . VAL A 1 103 ? 13.761 -36.236 -2.166 1.000 36.378 103 VAL A O 1
ATOM 671 N N . LYS A 1 104 ? 14.106 -36.575 -4.362 1.000 38.439 104 LYS A N 1
ATOM 672 C CA . LYS A 1 104 ? 15.469 -36.075 -4.380 1.000 42.521 104 LYS A CA 1
ATOM 673 C C . LYS A 1 104 ? 15.579 -34.872 -5.307 1.000 40.271 104 LYS A C 1
ATOM 674 O O . LYS A 1 104 ? 15.347 -34.995 -6.508 1.000 37.291 104 LYS A O 1
ATOM 680 N N . ARG A 1 105 ? 15.995 -33.735 -4.745 1.000 43.661 105 ARG A N 1
ATOM 681 C CA . ARG A 1 105 ? 16.343 -32.560 -5.533 1.000 45.211 105 ARG A CA 1
ATOM 682 C C . ARG A 1 105 ? 17.403 -32.962 -6.553 1.000 42.568 105 ARG A C 1
ATOM 683 O O . ARG A 1 105 ? 18.390 -33.605 -6.209 1.000 41.979 105 ARG A O 1
ATOM 691 N N . ILE A 1 106 ? 17.186 -32.601 -7.822 1.000 41.423 106 ILE A N 1
ATOM 692 C CA . ILE A 1 106 ? 18.229 -32.733 -8.820 1.000 43.408 106 ILE A CA 1
ATOM 693 C C . ILE A 1 106 ? 19.129 -31.504 -8.711 1.000 44.066 106 ILE A C 1
ATOM 694 O O . ILE A 1 106 ? 18.727 -30.415 -9.080 1.000 39.699 106 ILE A O 1
ATOM 699 N N . LYS A 1 107 ? 20.353 -31.714 -8.213 1.000 45.132 107 LYS A N 1
ATOM 700 C CA . LYS A 1 107 ? 21.294 -30.644 -7.924 1.000 46.542 107 LYS A CA 1
ATOM 701 C C . LYS A 1 107 ? 21.722 -29.981 -9.231 1.000 41.192 107 LYS A C 1
ATOM 702 O O . LYS A 1 107 ? 21.959 -30.662 -10.204 1.000 37.905 107 LYS A O 1
ATOM 708 N N . TYR A 1 108 ? 21.778 -28.647 -9.264 1.000 43.979 108 TYR A N 1
ATOM 709 C CA . TYR A 1 108 ? 22.259 -27.920 -10.431 1.000 43.360 108 TYR A CA 1
ATOM 710 C C . TYR A 1 108 ? 23.773 -28.088 -10.529 1.000 45.313 108 TYR A C 1
ATOM 711 O O . TYR A 1 108 ? 24.443 -28.243 -9.519 1.000 43.800 108 TYR A O 1
ATOM 720 N N . SER A 1 109 ? 24.295 -28.026 -11.756 1.000 45.432 109 SER A N 1
ATOM 721 C CA . SER A 1 109 ? 25.721 -27.925 -12.006 1.000 48.232 109 SER A CA 1
ATOM 722 C C . SER A 1 109 ? 25.921 -27.362 -13.407 1.000 50.769 109 SER A C 1
ATOM 723 O O . SER A 1 109 ? 25.189 -27.731 -14.323 1.000 50.380 109 SER A O 1
ATOM 726 N N . PRO A 1 110 ? 26.943 -26.503 -13.621 1.000 54.646 110 PRO A N 1
ATOM 727 C CA . PRO A 1 110 ? 27.391 -26.152 -14.967 1.000 55.583 110 PRO A CA 1
ATOM 728 C C . PRO A 1 110 ? 27.935 -27.321 -15.789 1.000 56.704 110 PRO A C 1
ATOM 729 O O . PRO A 1 110 ? 27.957 -27.257 -17.013 1.000 61.489 110 PRO A O 1
ATOM 733 N N . ASP A 1 111 ? 28.352 -28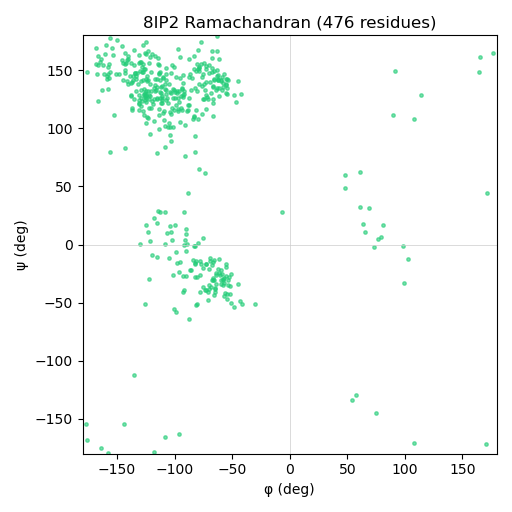.402 -15.130 1.000 54.696 111 ASP A N 1
ATOM 734 C CA . ASP A 1 111 ? 28.958 -29.523 -15.832 1.000 57.420 111 ASP A CA 1
ATOM 735 C C . ASP A 1 111 ? 27.896 -30.347 -16.563 1.000 54.143 111 ASP A C 1
ATOM 736 O O . ASP A 1 111 ? 28.213 -31.378 -17.147 1.000 50.185 111 ASP A O 1
ATOM 741 N N . TYR A 1 112 ? 26.632 -29.888 -16.562 1.000 51.764 112 TYR A N 1
ATOM 742 C CA . TYR A 1 112 ? 25.626 -30.490 -17.425 1.000 50.156 112 TYR A CA 1
ATOM 743 C C . TYR A 1 112 ? 25.734 -29.932 -18.849 1.000 49.927 112 TYR A C 1
ATOM 744 O O . TYR A 1 112 ? 25.169 -30.521 -19.760 1.000 51.985 112 TYR A O 1
ATOM 753 N N . PHE A 1 113 ? 26.478 -28.831 -19.041 1.000 51.435 113 PHE A N 1
ATOM 754 C CA . PHE A 1 113 ? 26.486 -28.082 -20.290 1.000 52.104 113 PHE A CA 1
ATOM 755 C C . PHE A 1 113 ? 27.915 -27.862 -20.804 1.000 56.146 113 PHE A C 1
ATOM 756 O O . PHE A 1 113 ? 28.847 -27.828 -20.010 1.000 55.320 113 PHE A O 1
ATOM 764 N N . THR A 1 114 ? 28.065 -27.720 -22.138 1.000 58.736 114 THR A N 1
ATOM 765 C CA . THR A 1 114 ? 29.218 -27.081 -22.766 1.000 60.007 114 THR A CA 1
ATOM 766 C C . THR A 1 114 ? 28.770 -25.729 -23.312 1.000 58.715 114 THR A C 1
ATOM 767 O O . THR A 1 114 ? 27.607 -25.583 -23.657 1.000 53.125 114 THR A O 1
ATOM 771 N N . PHE A 1 115 ? 29.695 -24.760 -23.401 1.000 62.373 115 PHE A N 1
ATOM 772 C CA . PHE A 1 115 ? 29.349 -23.364 -23.648 1.000 65.379 115 PHE A CA 1
ATOM 773 C C . PHE A 1 115 ? 29.965 -22.803 -24.939 1.000 67.608 115 PHE A C 1
ATOM 774 O O . PHE A 1 115 ? 29.580 -21.715 -25.356 1.000 69.224 115 PHE A O 1
ATOM 782 N N . GLY A 1 116 ? 30.880 -23.545 -25.588 1.000 73.154 116 GLY A N 1
ATOM 783 C CA . GLY A 1 116 ? 31.720 -23.060 -26.683 1.000 75.838 116 GLY A CA 1
ATOM 784 C C . GLY A 1 116 ? 31.376 -21.658 -27.171 1.000 76.646 116 GLY A C 1
ATOM 785 O O . GLY A 1 1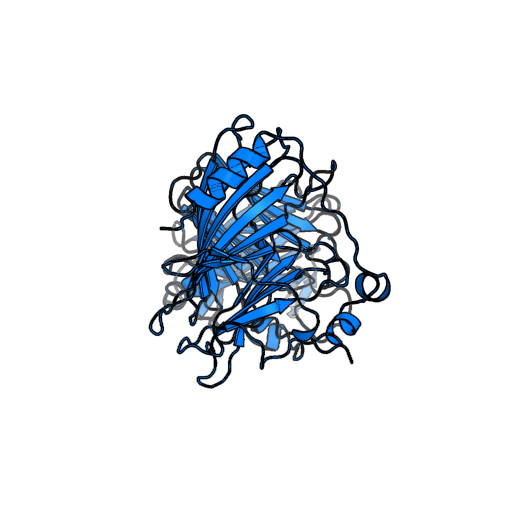16 ? 32.085 -20.710 -26.749 1.000 79.452 116 GLY A O 1
ATOM 786 N N . ASP A 1 127 ? 25.536 -21.027 -8.515 1.000 58.102 127 ASP A N 1
ATOM 787 C CA . ASP A 1 127 ? 24.445 -22.036 -8.396 1.000 58.533 127 ASP A CA 1
ATOM 788 C C . ASP A 1 127 ? 23.174 -21.494 -9.074 1.000 52.243 127 ASP A C 1
ATOM 789 O O . ASP A 1 127 ? 22.129 -21.299 -8.445 1.000 46.685 127 ASP A O 1
ATOM 794 N N . LEU A 1 128 ? 23.269 -21.248 -10.390 1.000 47.327 128 LEU A N 1
ATOM 795 C CA . LEU A 1 128 ? 22.196 -20.621 -11.146 1.000 46.100 128 LEU A CA 1
ATOM 796 C C . LEU A 1 128 ? 20.866 -21.381 -11.061 1.000 39.607 128 LEU A C 1
ATOM 797 O O . LEU A 1 128 ? 19.820 -20.748 -10.935 1.000 39.018 128 LEU A O 1
ATOM 802 N N . GLY A 1 129 ? 20.878 -22.713 -11.191 1.000 37.039 129 GLY A N 1
ATOM 803 C CA . GLY A 1 129 ? 19.622 -23.465 -11.303 1.000 36.662 129 GLY A CA 1
ATOM 804 C C . GLY A 1 129 ? 19.165 -23.658 -12.752 1.000 35.357 129 GLY A C 1
ATOM 805 O O . GLY A 1 129 ? 19.435 -22.832 -13.619 1.000 36.433 129 GLY A O 1
ATOM 806 N N . PHE A 1 130 ? 18.483 -24.780 -13.013 1.000 37.057 130 PHE A N 1
ATOM 807 C CA . PHE A 1 130 ? 17.975 -25.109 -14.340 1.000 34.865 130 PHE A CA 1
ATOM 808 C C . PHE A 1 130 ? 16.868 -24.117 -14.719 1.000 33.886 130 PHE A C 1
ATOM 809 O O . PHE A 1 130 ? 16.171 -23.621 -13.833 1.000 33.862 130 PHE A O 1
ATOM 817 N N . ALA A 1 131 ? 16.752 -23.832 -16.032 1.000 31.456 131 ALA A N 1
ATOM 818 C CA . ALA A 1 131 ? 15.705 -22.997 -16.609 1.000 31.172 131 ALA A CA 1
ATOM 819 C C . ALA A 1 131 ? 14.414 -23.796 -16.832 1.000 29.527 131 ALA A C 1
ATOM 820 O O . ALA A 1 131 ? 13.321 -23.251 -16.820 1.000 28.867 131 ALA A O 1
ATOM 822 N N . GLY A 1 132 ? 14.558 -25.102 -17.042 1.000 27.669 132 GLY A N 1
ATOM 823 C CA . GLY A 1 132 ? 13.470 -25.995 -17.410 1.000 26.353 132 GLY A CA 1
ATOM 824 C C . GLY A 1 132 ? 14.067 -27.342 -17.794 1.000 26.814 132 GLY A C 1
ATOM 825 O O . GLY A 1 132 ? 15.246 -27.557 -17.574 1.000 27.669 132 GLY A O 1
ATOM 826 N N . PHE A 1 133 ? 13.256 -28.254 -18.331 1.000 27.472 133 PHE A N 1
ATOM 827 C CA . PHE A 1 133 ? 13.746 -29.561 -18.719 1.000 26.701 133 PHE A CA 1
ATOM 828 C C . PHE A 1 133 ? 13.080 -30.079 -20.004 1.000 26.245 133 PHE A C 1
ATOM 829 O O . PHE A 1 133 ? 12.024 -29.613 -20.464 1.000 25.477 133 PHE A O 1
ATOM 837 N N . LYS A 1 134 ? 13.709 -31.114 -20.572 1.000 26.953 134 LYS A N 1
ATOM 838 C CA . LYS A 1 134 ? 13.094 -31.850 -21.661 1.000 27.803 134 LYS A CA 1
ATOM 839 C C . LYS A 1 134 ? 13.166 -33.342 -21.395 1.000 30.409 134 LYS A C 1
ATOM 840 O O . LYS A 1 134 ? 14.051 -33.796 -20.664 1.000 30.196 134 LYS A O 1
ATOM 846 N N . VAL A 1 135 ? 12.229 -34.051 -22.042 1.000 29.751 135 VAL A N 1
ATOM 847 C CA . VAL A 1 135 ? 12.122 -35.502 -22.021 1.000 29.140 135 VAL A CA 1
ATOM 848 C C . VAL A 1 135 ? 12.476 -36.035 -23.401 1.000 29.798 135 VAL A C 1
ATOM 849 O O . VAL A 1 135 ? 11.974 -35.534 -24.393 1.000 26.885 135 VAL A O 1
ATOM 853 N N . LEU A 1 136 ? 13.271 -37.117 -23.441 1.000 31.296 136 LEU A N 1
ATOM 854 C CA . LEU A 1 136 ? 13.648 -37.817 -24.650 1.000 33.401 136 LEU A CA 1
ATOM 855 C C . LEU A 1 136 ? 13.025 -39.215 -24.621 1.000 34.101 136 LEU A C 1
ATOM 856 O O . LEU A 1 136 ? 12.820 -39.798 -23.550 1.000 34.491 136 LEU A O 1
ATOM 861 N N . TYR A 1 137 ? 12.812 -39.774 -25.811 1.000 32.714 137 TYR A N 1
ATOM 862 C CA . TYR A 1 137 ? 12.171 -41.067 -25.990 1.000 35.494 137 TYR A CA 1
ATOM 863 C C . TYR A 1 137 ? 12.406 -41.487 -27.440 1.000 37.628 137 TYR A C 1
ATOM 864 O O . TYR A 1 137 ? 12.493 -40.627 -28.319 1.000 34.580 137 TYR A O 1
ATOM 873 N N . PRO A 1 138 ? 12.563 -42.803 -27.726 1.000 38.289 138 PRO A N 1
ATOM 874 C CA . PRO A 1 138 ? 12.755 -43.284 -29.105 1.000 37.976 138 PRO A CA 1
ATOM 875 C C . PRO A 1 138 ? 11.414 -43.334 -29.839 1.000 36.849 138 PRO A C 1
ATOM 876 O O . PRO A 1 138 ? 10.904 -44.400 -30.157 1.000 36.060 138 PRO A O 1
ATOM 880 N N . ILE A 1 139 ? 10.795 -42.157 -30.058 1.000 32.857 139 ILE A N 1
ATOM 881 C CA . ILE A 1 139 ? 9.457 -42.118 -30.612 1.000 33.072 139 ILE A CA 1
ATOM 882 C C . ILE A 1 139 ? 9.496 -42.288 -32.131 1.000 32.238 139 ILE A C 1
ATOM 883 O O . ILE A 1 139 ? 8.516 -42.740 -32.728 1.000 33.799 139 ILE A O 1
ATOM 888 N N . ASN A 1 140 ? 10.601 -41.879 -32.758 1.000 31.885 140 ASN A N 1
ATOM 889 C CA . ASN A 1 140 ? 10.729 -42.003 -34.202 1.000 33.557 140 ASN A CA 1
ATOM 890 C C . ASN A 1 140 ? 11.575 -43.229 -34.580 1.000 38.060 140 ASN A C 1
ATOM 891 O O . ASN A 1 140 ? 11.148 -44.000 -35.438 1.000 39.070 140 ASN A O 1
ATOM 896 N N . SER A 1 141 ? 12.803 -43.327 -34.057 1.000 41.679 141 SER A N 1
ATOM 897 C CA . SER A 1 141 ? 13.706 -44.419 -34.438 1.000 45.584 141 SER A CA 1
ATOM 898 C C . SER A 1 141 ? 14.261 -45.096 -33.189 1.000 46.471 141 SER A C 1
ATOM 899 O O . SER A 1 141 ? 14.636 -44.420 -32.242 1.000 43.226 141 SER A O 1
ATOM 902 N N . LYS A 1 142 ? 14.376 -46.437 -33.229 1.000 49.066 142 LYS A N 1
ATOM 903 C CA . LYS A 1 142 ? 14.655 -47.254 -32.050 1.000 52.872 142 LYS A CA 1
ATOM 904 C C . LYS A 1 142 ? 15.957 -46.891 -31.321 1.000 50.593 142 LYS A C 1
ATOM 905 O O . LYS A 1 142 ? 16.065 -47.064 -30.093 1.000 50.722 142 LYS A O 1
ATOM 911 N N . ASP A 1 143 ? 16.967 -46.393 -32.039 1.000 48.290 143 ASP A N 1
ATOM 912 C CA . ASP A 1 143 ? 18.211 -46.089 -31.354 1.000 47.106 143 ASP A CA 1
ATOM 913 C C . ASP A 1 143 ? 18.510 -44.607 -31.358 1.000 44.687 143 ASP A C 1
ATOM 914 O O . ASP A 1 143 ? 19.670 -44.208 -31.286 1.000 42.974 143 ASP A O 1
ATOM 919 N N . LYS A 1 144 ? 17.453 -43.782 -31.394 1.000 44.297 144 LYS A N 1
ATOM 920 C CA . LYS A 1 144 ? 17.628 -42.347 -31.347 1.000 45.824 144 LYS A CA 1
ATOM 921 C C . LYS A 1 144 ? 16.723 -41.801 -30.254 1.000 41.450 144 LYS A C 1
ATOM 922 O O . LYS A 1 144 ? 15.519 -42.076 -30.253 1.000 38.807 144 LYS A O 1
ATOM 928 N N . ASN A 1 145 ? 17.319 -41.039 -29.329 1.000 39.607 145 ASN A N 1
ATOM 929 C CA . ASN A 1 145 ? 16.548 -40.455 -28.248 1.000 36.791 145 ASN A CA 1
ATOM 930 C C . ASN A 1 145 ? 16.090 -39.081 -28.738 1.000 36.049 145 ASN A C 1
ATOM 931 O O . ASN A 1 145 ? 16.872 -38.135 -28.761 1.000 37.176 145 ASN A O 1
ATOM 936 N N . ASP A 1 146 ? 14.829 -39.014 -29.123 1.000 34.809 146 ASP A N 1
ATOM 937 C CA . ASP A 1 146 ? 14.254 -37.775 -29.651 1.000 32.941 146 ASP A CA 1
ATOM 938 C C . ASP A 1 146 ? 13.434 -37.076 -28.574 1.000 32.259 146 ASP A C 1
ATOM 939 O O . ASP A 1 146 ? 12.881 -37.688 -27.666 1.000 30.888 146 ASP A O 1
ATOM 944 N N . GLU A 1 147 ? 13.327 -35.749 -28.697 1.000 33.201 147 GLU A N 1
ATOM 945 C CA . GLU A 1 147 ? 12.534 -34.971 -27.763 1.000 30.027 147 GLU A CA 1
ATOM 946 C C . GLU A 1 147 ? 11.042 -35.261 -27.954 1.000 29.440 147 GLU A C 1
ATOM 947 O O . GLU A 1 147 ? 10.567 -35.372 -29.082 1.000 31.191 147 GLU A O 1
ATOM 953 N N . ILE A 1 148 ? 10.312 -35.354 -26.831 1.000 29.530 148 ILE A N 1
ATOM 954 C CA . ILE A 1 148 ? 8.859 -35.486 -26.836 1.000 28.348 148 ILE A CA 1
ATOM 955 C C . ILE A 1 148 ? 8.186 -34.352 -26.050 1.000 29.390 148 ILE A C 1
ATOM 956 O O . ILE A 1 148 ? 7.032 -34.076 -26.327 1.000 25.232 148 ILE A O 1
ATOM 961 N N . VAL A 1 149 ? 8.868 -33.798 -25.024 1.000 30.459 149 VAL A N 1
ATOM 962 C CA . VAL A 1 149 ? 8.313 -32.779 -24.150 1.000 28.611 149 VAL A CA 1
ATOM 963 C C . VAL A 1 149 ? 9.404 -31.752 -23.846 1.000 26.416 149 VAL A C 1
ATOM 964 O O . VAL A 1 149 ? 10.546 -32.082 -23.587 1.000 26.956 149 VAL A O 1
ATOM 968 N N . SER A 1 150 ? 9.033 -30.476 -23.859 1.000 25.119 150 SER A N 1
ATOM 969 C CA . SER A 1 150 ? 9.858 -29.369 -23.397 1.000 25.756 150 SER A CA 1
ATOM 970 C C . SER A 1 150 ? 9.039 -28.523 -22.424 1.000 24.495 150 SER A C 1
ATOM 971 O O . SER A 1 150 ? 7.941 -28.045 -22.759 1.000 23.711 150 SER A O 1
ATOM 974 N N . MET A 1 151 ? 9.503 -28.404 -21.186 1.000 26.011 151 MET A N 1
ATOM 975 C CA . MET A 1 151 ? 8.889 -27.475 -20.249 1.000 27.869 151 MET A CA 1
ATOM 976 C C . MET A 1 151 ? 9.883 -26.331 -20.020 1.000 26.124 151 MET A C 1
ATOM 977 O O . MET A 1 151 ? 10.940 -26.557 -19.459 1.000 25.390 151 MET A O 1
ATOM 982 N N . LEU A 1 152 ? 9.523 -25.113 -20.468 1.000 23.827 152 LEU A N 1
ATOM 983 C CA . LEU A 1 152 ? 10.489 -24.014 -20.487 1.000 24.879 152 LEU A CA 1
ATOM 984 C C . LEU A 1 152 ? 9.747 -22.706 -20.707 1.000 25.164 152 LEU A C 1
ATOM 985 O O . LEU A 1 152 ? 9.209 -22.570 -21.788 1.000 26.735 152 LEU A O 1
ATOM 990 N N . GLY A 1 153 ? 9.916 -21.737 -19.794 1.000 25.164 153 GLY A N 1
ATOM 991 C CA . GLY A 1 153 ? 9.245 -20.437 -19.860 1.000 25.503 153 GLY A CA 1
ATOM 992 C C . GLY A 1 153 ? 7.909 -20.490 -19.133 1.000 27.101 153 GLY A C 1
ATOM 993 O O . GLY A 1 153 ? 7.011 -21.242 -19.564 1.000 24.377 153 GLY A O 1
ATOM 994 N N . ALA A 1 154 ? 7.818 -19.764 -17.989 1.000 29.182 154 ALA A N 1
ATOM 995 C CA . ALA A 1 154 ? 6.530 -19.467 -17.378 1.000 30.090 154 ALA A CA 1
ATOM 996 C C . ALA A 1 154 ? 5.869 -20.813 -17.108 1.000 28.264 154 ALA A C 1
ATOM 997 O O . ALA A 1 154 ? 6.575 -21.687 -16.619 1.000 27.590 154 ALA A O 1
ATOM 999 N N . SER A 1 155 ? 4.607 -21.024 -17.515 1.000 26.374 155 SER A N 1
ATOM 1000 C CA . SER A 1 155 ? 3.992 -22.352 -17.385 1.000 25.827 155 SER A CA 1
ATOM 1001 C C . SER A 1 155 ? 3.815 -23.059 -18.731 1.000 22.790 155 SER A C 1
ATOM 1002 O O . SER A 1 155 ? 2.913 -23.907 -18.855 1.000 24.477 155 SER A O 1
ATOM 1005 N N . TYR A 1 156 ? 4.680 -22.743 -19.736 1.000 21.610 156 TYR A N 1
ATOM 1006 C CA . TYR A 1 156 ? 4.541 -23.240 -21.104 1.000 20.247 156 TYR A CA 1
ATOM 1007 C C . TYR A 1 156 ? 5.221 -24.611 -21.244 1.000 21.845 156 TYR A C 1
ATOM 1008 O O . TYR A 1 156 ? 6.273 -24.827 -20.662 1.000 24.171 156 TYR A O 1
ATOM 1017 N N . PHE A 1 157 ? 4.656 -25.462 -22.104 1.000 22.066 157 PHE A N 1
ATOM 1018 C CA . PHE A 1 157 ? 5.320 -26.688 -22.495 1.000 24.116 157 PHE A CA 1
ATOM 1019 C C . PHE A 1 157 ? 4.998 -26.924 -23.974 1.000 24.290 157 PHE A C 1
ATOM 1020 O O . PHE A 1 157 ? 4.015 -26.416 -24.495 1.000 21.834 157 PHE A O 1
ATOM 1028 N N . ARG A 1 158 ? 5.877 -27.673 -24.634 1.000 21.081 158 ARG A N 1
ATOM 1029 C CA . ARG A 1 158 ? 5.650 -28.073 -26.036 1.000 22.476 158 ARG A CA 1
ATOM 1030 C C . ARG A 1 158 ? 5.759 -29.607 -26.059 1.000 25.116 158 ARG A C 1
ATOM 1031 O O . ARG A 1 158 ? 6.572 -30.127 -25.305 1.000 23.053 158 ARG A O 1
ATOM 1039 N N . VAL A 1 159 ? 4.928 -30.265 -26.852 1.000 27.656 159 VAL A N 1
ATOM 1040 C CA . VAL A 1 159 ? 4.834 -31.712 -26.883 1.000 28.748 159 VAL A CA 1
ATOM 1041 C C . VAL A 1 159 ? 4.764 -32.128 -28.357 1.000 28.367 159 VAL A C 1
ATOM 1042 O O . VAL A 1 159 ? 4.134 -31.445 -29.148 1.000 26.648 159 VAL A O 1
ATOM 1046 N N . ILE A 1 160 ? 5.359 -33.274 -28.727 1.000 25.714 160 ILE A N 1
ATOM 1047 C CA . ILE A 1 160 ? 5.234 -33.795 -30.076 1.000 26.472 160 ILE A CA 1
ATOM 1048 C C . ILE A 1 160 ? 5.149 -35.325 -30.013 1.000 27.501 160 ILE A C 1
ATOM 1049 O O . ILE A 1 160 ? 5.694 -35.925 -29.078 1.000 26.587 160 ILE A O 1
ATOM 1054 N N . GLY A 1 161 ? 4.390 -35.895 -30.968 1.000 28.224 161 GLY A N 1
ATOM 1055 C CA . GLY A 1 161 ? 4.416 -37.315 -31.313 1.000 31.372 161 GLY A CA 1
ATOM 1056 C C . GLY A 1 161 ? 5.323 -37.631 -32.505 1.000 31.306 161 GLY A C 1
ATOM 1057 O O . GLY A 1 161 ? 6.235 -36.873 -32.876 1.000 28.630 161 GLY A O 1
ATOM 1058 N N . ALA A 1 162 ? 5.101 -38.829 -33.061 1.000 33.915 162 ALA A N 1
ATOM 1059 C CA . ALA A 1 162 ? 6.039 -39.404 -34.005 1.000 34.173 162 ALA A CA 1
ATOM 1060 C C . ALA A 1 162 ? 5.900 -38.655 -35.323 1.000 31.264 162 ALA A C 1
ATOM 1061 O O . ALA A 1 162 ? 4.768 -38.370 -35.740 1.000 30.677 162 ALA A O 1
ATOM 1063 N N . GLY A 1 163 ? 7.071 -38.284 -35.871 1.000 28.882 163 GLY A N 1
ATOM 1064 C CA . GLY A 1 163 ? 7.213 -37.647 -37.164 1.000 28.556 163 GLY A CA 1
ATOM 1065 C C . GLY A 1 163 ? 6.882 -36.141 -37.100 1.000 28.430 163 GLY A C 1
ATOM 1066 O O . GLY A 1 163 ? 6.931 -35.486 -38.141 1.000 26.890 163 GLY A O 1
ATOM 1067 N N . GLN A 1 164 ? 6.645 -35.615 -35.880 1.000 26.672 164 GLN A N 1
ATOM 1068 C CA . GLN A 1 164 ? 6.224 -34.222 -35.689 1.000 25.458 164 GLN A CA 1
ATOM 1069 C C . GLN A 1 164 ? 7.473 -33.390 -35.406 1.000 26.714 164 GLN A C 1
ATOM 1070 O O . GLN A 1 164 ? 8.531 -33.897 -35.038 1.000 25.906 164 GLN A O 1
ATOM 1076 N N . VAL A 1 165 ? 7.332 -32.093 -35.596 1.000 26.056 165 VAL A N 1
ATOM 1077 C CA . VAL A 1 165 ? 8.346 -31.105 -35.291 1.000 27.398 165 VAL A CA 1
ATOM 1078 C C . VAL A 1 165 ? 7.647 -30.139 -34.345 1.000 27.053 165 VAL A C 1
ATOM 1079 O O . VAL A 1 165 ? 6.449 -29.941 -34.503 1.000 23.758 165 VAL A O 1
ATOM 1083 N N . TYR A 1 166 ? 8.382 -29.585 -33.374 1.000 27.369 166 TYR A N 1
ATOM 1084 C CA . TYR A 1 166 ? 7.776 -28.726 -32.367 1.000 24.927 166 TYR A CA 1
ATOM 1085 C C . TYR A 1 166 ? 7.020 -27.605 -33.070 1.000 24.540 166 TYR A C 1
ATOM 1086 O O . TYR A 1 166 ? 7.543 -27.068 -34.050 1.000 26.169 166 TYR A O 1
ATOM 1095 N N . GLY A 1 167 ? 5.794 -27.352 -32.604 1.000 23.677 167 GLY A N 1
ATOM 1096 C CA . GLY A 1 167 ? 5.005 -26.210 -33.039 1.000 22.537 167 GLY A CA 1
ATOM 1097 C C . GLY A 1 167 ? 4.360 -25.531 -31.849 1.000 22.611 167 GLY A C 1
ATOM 1098 O O . GLY A 1 167 ? 5.053 -24.892 -31.040 1.000 24.453 167 GLY A O 1
ATOM 1099 N N . LEU A 1 168 ? 3.022 -25.613 -31.770 1.000 24.869 168 LEU A N 1
ATOM 1100 C CA . LEU A 1 168 ? 2.291 -24.822 -30.805 1.000 24.245 168 LEU A CA 1
ATOM 1101 C C . LEU A 1 168 ? 2.633 -25.334 -29.403 1.000 24.742 168 LEU A C 1
ATOM 1102 O O . LEU A 1 168 ? 3.170 -26.434 -29.215 1.000 22.332 168 LEU A O 1
ATOM 1107 N N . SER A 1 169 ? 2.253 -24.511 -28.449 1.000 22.855 169 SER A N 1
ATOM 1108 C CA . SER A 1 169 ? 2.578 -24.692 -27.049 1.000 23.150 169 SER A CA 1
ATOM 1109 C C . SER A 1 169 ? 1.290 -24.883 -26.281 1.000 24.024 169 SER A C 1
ATOM 1110 O O . SER A 1 169 ? 0.210 -24.375 -26.712 1.000 28.467 169 SER A O 1
ATOM 1113 N N . ALA A 1 170 ? 1.430 -25.428 -25.063 1.000 24.116 170 ALA A N 1
ATOM 1114 C CA . ALA A 1 170 ? 0.355 -25.328 -24.081 1.000 26.269 170 ALA A CA 1
ATOM 1115 C C . ALA A 1 170 ? 0.883 -24.588 -22.855 1.000 25.327 170 ALA A C 1
ATOM 1116 O O . ALA A 1 170 ? 2.100 -24.464 -22.718 1.000 28.732 170 ALA A O 1
ATOM 1118 N N . ARG A 1 171 ? -0.016 -24.091 -21.975 1.000 23.516 171 ARG A N 1
ATOM 1119 C CA . ARG A 1 171 ? 0.359 -23.560 -20.669 1.000 22.879 171 ARG A CA 1
ATOM 1120 C C . ARG A 1 171 ? -0.387 -24.306 -19.569 1.000 22.916 171 ARG A C 1
ATOM 1121 O O . ARG A 1 171 ? -1.357 -25.002 -19.851 1.000 25.498 171 ARG A O 1
ATOM 1129 N N . GLY A 1 172 ? 0.049 -24.141 -18.310 1.000 24.319 172 GLY A N 1
ATOM 1130 C CA . GLY A 1 172 ? -0.718 -24.566 -17.151 1.000 24.669 172 GLY A CA 1
ATOM 1131 C C . GLY A 1 172 ? -1.952 -23.673 -16.940 1.000 26.603 172 GLY A C 1
ATOM 1132 O O . GLY A 1 172 ? -3.085 -24.151 -16.772 1.000 28.103 172 GLY A O 1
ATOM 1133 N N . LEU A 1 173 ? -1.743 -22.380 -17.143 1.000 27.061 173 LEU A N 1
ATOM 1134 C CA . LEU A 1 173 ? -2.807 -21.414 -16.872 1.000 28.509 173 LEU A CA 1
ATOM 1135 C C . LEU A 1 173 ? -2.549 -20.083 -17.552 1.000 29.151 173 LEU A C 1
ATOM 1136 O O . LEU A 1 173 ? -1.401 -19.702 -17.699 1.000 29.225 173 LEU A O 1
ATOM 1141 N N . ALA A 1 174 ? -3.640 -19.322 -17.841 1.000 29.330 174 ALA A N 1
ATOM 1142 C CA . ALA A 1 174 ? -3.548 -17.959 -18.314 1.000 33.312 174 ALA A CA 1
ATOM 1143 C C . ALA A 1 174 ? -4.413 -17.073 -17.427 1.000 34.852 174 ALA A C 1
ATOM 1144 O O . ALA A 1 174 ? -5.504 -17.494 -17.042 1.000 31.756 174 ALA A O 1
ATOM 1146 N N . ILE A 1 175 ? -3.905 -15.859 -17.155 1.000 37.078 175 ILE A N 1
ATOM 1147 C CA . ILE A 1 175 ? -4.591 -14.864 -16.347 1.000 39.631 175 ILE A CA 1
ATOM 1148 C C . ILE A 1 175 ? -4.574 -13.527 -17.086 1.000 39.134 175 ILE A C 1
ATOM 1149 O O . ILE A 1 175 ? -3.493 -13.006 -17.372 1.000 34.446 175 ILE A O 1
ATOM 1154 N N . ASP A 1 176 ? -5.779 -12.945 -17.297 1.000 39.676 176 ASP A N 1
ATOM 1155 C CA . ASP A 1 176 ? -5.970 -11.614 -17.858 1.000 43.679 176 ASP A CA 1
ATOM 1156 C C . ASP A 1 176 ? -5.393 -11.511 -19.281 1.000 42.300 176 ASP A C 1
ATOM 1157 O O . ASP A 1 176 ? -4.989 -10.427 -19.707 1.000 42.913 176 ASP A O 1
ATOM 1162 N N . THR A 1 177 ? -5.422 -12.611 -20.043 1.000 41.144 177 THR A N 1
ATOM 116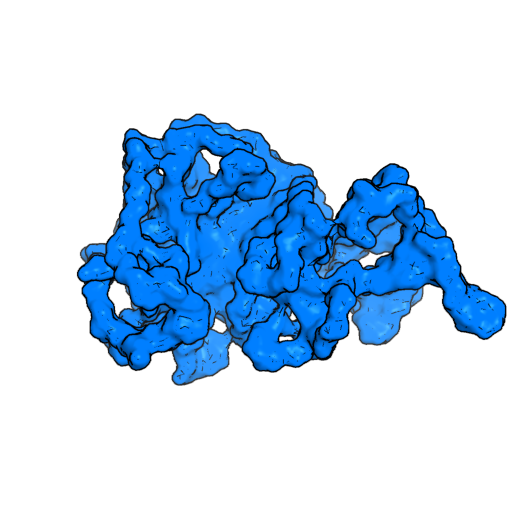3 C CA . THR A 1 177 ? -4.960 -12.588 -21.426 1.000 40.726 177 THR A CA 1
ATOM 1164 C C . THR A 1 177 ? -5.832 -11.602 -22.203 1.000 42.587 177 THR A C 1
ATOM 1165 O O . THR A 1 177 ? -7.054 -11.692 -22.117 1.000 42.539 177 THR A O 1
ATOM 1169 N N . ALA A 1 178 ? -5.176 -10.664 -22.909 1.000 42.679 178 ALA A N 1
ATOM 1170 C CA . ALA A 1 178 ? -5.800 -9.713 -23.825 1.000 40.931 178 ALA A CA 1
ATOM 1171 C C . ALA A 1 178 ? -6.503 -8.580 -23.083 1.000 46.411 178 ALA A C 1
ATOM 1172 O O . ALA A 1 178 ? -7.136 -7.752 -23.730 1.000 47.450 178 ALA A O 1
ATOM 1174 N N . LEU A 1 179 ? -6.397 -8.524 -21.754 1.000 46.074 179 LEU A N 1
ATOM 1175 C CA . LEU A 1 179 ? -7.002 -7.423 -21.023 1.000 48.095 179 LEU A CA 1
ATOM 1176 C C . LEU A 1 179 ? -6.051 -6.233 -21.075 1.000 49.380 179 LEU A C 1
ATOM 1177 O O . LEU A 1 179 ? -4.841 -6.384 -20.884 1.000 48.140 179 LEU A O 1
ATOM 1182 N N . PRO A 1 180 ? -6.575 -5.018 -21.350 1.000 48.922 180 PRO A N 1
ATOM 1183 C CA . PRO A 1 180 ? -5.745 -3.813 -21.371 1.000 50.043 180 PRO A CA 1
ATOM 1184 C C . PRO A 1 180 ? -4.929 -3.575 -20.096 1.000 50.343 180 PRO A C 1
ATOM 1185 O O . PRO A 1 180 ? -3.842 -3.006 -20.201 1.000 51.614 180 PRO A O 1
ATOM 1189 N N . SER A 1 181 ? -5.428 -4.015 -18.917 1.000 49.845 181 SER A N 1
ATOM 1190 C CA . SER A 1 181 ? -4.698 -3.974 -17.656 1.000 50.490 181 SER A CA 1
ATOM 1191 C C . SER A 1 181 ? -3.342 -4.699 -17.731 1.000 51.043 181 SER A C 1
ATOM 1192 O O . SER A 1 181 ? -2.440 -4.410 -16.953 1.000 51.740 181 SER A O 1
ATOM 1195 N N . GLY A 1 182 ? -3.199 -5.694 -18.611 1.000 47.972 182 GLY A N 1
ATOM 1196 C CA . GLY A 1 182 ? -1.940 -6.417 -18.732 1.000 46.850 182 GLY A CA 1
ATOM 1197 C C . GLY A 1 182 ? -2.091 -7.870 -18.298 1.000 43.697 182 GLY A C 1
ATOM 1198 O O . GLY A 1 182 ? -2.557 -8.159 -17.199 1.000 45.548 182 GLY A O 1
ATOM 1199 N N . GLU A 1 183 ? -1.652 -8.792 -19.148 1.000 44.447 183 GLU A N 1
ATOM 1200 C CA . GLU A 1 183 ? -1.743 -10.213 -18.852 1.000 41.992 183 GLU A CA 1
ATOM 1201 C C . GLU A 1 183 ? -0.768 -10.556 -17.727 1.000 39.784 183 GLU A C 1
ATOM 1202 O O . GLU A 1 183 ? 0.266 -9.902 -17.598 1.000 39.231 183 GLU A O 1
ATOM 1208 N N . GLU A 1 184 ? -1.141 -11.539 -16.884 1.000 37.068 184 GLU A N 1
ATOM 1209 C CA . GLU A 1 184 ? -0.290 -12.020 -15.813 1.000 36.741 184 GLU A CA 1
ATOM 1210 C C . GLU A 1 184 ? 0.116 -13.436 -16.191 1.000 34.528 184 GLU A C 1
ATOM 1211 O O . GLU A 1 184 ? -0.756 -14.205 -16.555 1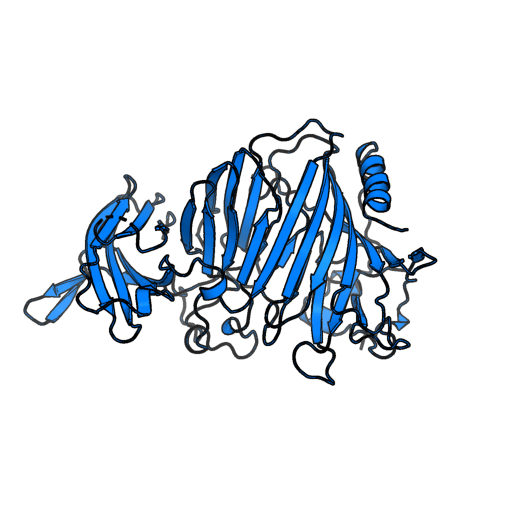.000 34.891 184 GLU A O 1
ATOM 1217 N N . PHE A 1 185 ? 1.419 -13.723 -16.129 1.000 33.683 185 PHE A N 1
ATOM 1218 C CA . PHE A 1 185 ? 1.961 -15.002 -16.586 1.000 33.309 185 PHE A CA 1
ATOM 1219 C C . PHE A 1 185 ? 2.426 -15.841 -15.410 1.000 34.478 185 PHE A C 1
ATOM 1220 O O . PHE A 1 185 ? 3.439 -15.524 -14.804 1.000 34.373 185 PHE A O 1
ATOM 1228 N N . PRO A 1 186 ? 1.689 -16.913 -15.044 1.000 33.038 186 PRO A N 1
ATOM 1229 C CA . PRO A 1 186 ? 2.162 -17.853 -14.040 1.000 33.120 186 PRO A CA 1
ATOM 1230 C C . PRO A 1 186 ? 3.458 -18.523 -14.494 1.000 33.620 186 PRO A C 1
ATOM 1231 O O . PRO A 1 186 ? 3.773 -18.549 -15.689 1.000 33.865 186 PRO A O 1
ATOM 1235 N N . ARG A 1 187 ? 4.200 -19.063 -13.528 1.000 32.038 187 ARG A N 1
ATOM 1236 C CA . ARG A 1 187 ? 5.301 -19.958 -13.863 1.000 33.209 187 ARG A CA 1
ATOM 1237 C C . ARG A 1 187 ? 5.168 -21.270 -13.107 1.000 32.693 187 ARG A C 1
ATOM 1238 O O . ARG A 1 187 ? 4.578 -21.339 -12.010 1.000 33.338 187 ARG A O 1
ATOM 1246 N N . PHE A 1 188 ? 5.707 -22.320 -13.749 1.000 31.462 188 PHE A N 1
ATOM 1247 C CA . PHE A 1 188 ? 5.941 -23.581 -13.080 1.000 30.541 188 PHE A CA 1
ATOM 1248 C C . PHE A 1 188 ? 7.266 -23.405 -12.372 1.000 30.846 188 PHE A C 1
ATOM 1249 O O . PHE A 1 188 ? 8.265 -23.279 -13.066 1.000 34.357 188 PHE A O 1
ATOM 1257 N N . LYS A 1 189 ? 7.251 -23.340 -11.023 1.000 27.219 189 LYS A N 1
ATOM 1258 C CA . LYS A 1 189 ? 8.467 -23.008 -10.321 1.000 29.582 189 LYS A CA 1
ATOM 1259 C C . LYS A 1 189 ? 9.151 -24.268 -9.811 1.000 26.935 189 LYS A C 1
ATOM 1260 O O . LYS A 1 189 ? 10.300 -24.199 -9.432 1.000 27.580 189 LYS A O 1
ATOM 1266 N N . GLU A 1 190 ? 8.447 -25.399 -9.776 1.000 24.958 190 GLU A N 1
ATOM 1267 C CA . GLU A 1 190 ? 9.071 -26.592 -9.273 1.000 23.974 190 GLU A CA 1
ATOM 1268 C C . GLU A 1 190 ? 8.444 -27.794 -9.953 1.000 23.758 190 GLU A C 1
ATOM 1269 O O . GLU A 1 190 ? 7.241 -27.817 -10.135 1.000 23.192 190 GLU A O 1
ATOM 1275 N N . PHE A 1 191 ? 9.248 -28.847 -10.170 1.000 24.377 191 PHE A N 1
ATOM 1276 C CA . PHE A 1 191 ? 8.773 -30.010 -10.875 1.000 27.706 191 PHE A CA 1
ATOM 1277 C C . PHE A 1 191 ? 9.175 -31.237 -10.076 1.000 27.748 191 PHE A C 1
ATOM 1278 O O . PHE A 1 191 ? 10.227 -31.167 -9.442 1.000 28.935 191 PHE A O 1
ATOM 1286 N N . TRP A 1 192 ? 8.340 -32.298 -10.118 1.000 27.603 192 TRP A N 1
ATOM 1287 C CA . TRP A 1 192 ? 8.737 -33.611 -9.632 1.000 30.851 192 TRP A CA 1
ATOM 1288 C C . TRP A 1 192 ? 8.511 -34.649 -10.727 1.000 31.372 192 TRP A C 1
ATOM 1289 O O . TRP A 1 192 ? 7.404 -34.783 -11.256 1.000 32.741 192 TRP A O 1
ATOM 1300 N N . ILE A 1 193 ? 9.549 -35.430 -11.057 1.000 33.370 193 ILE A N 1
ATOM 1301 C CA . ILE A 1 193 ? 9.432 -36.337 -12.175 1.000 33.143 193 ILE A CA 1
ATOM 1302 C C . ILE A 1 193 ? 9.701 -37.731 -11.626 1.000 34.291 193 ILE A C 1
ATOM 1303 O O . ILE A 1 193 ? 10.749 -37.932 -11.029 1.000 30.251 193 ILE A O 1
ATOM 1308 N N . GLU A 1 194 ? 8.685 -38.596 -11.723 1.000 35.810 194 GLU A N 1
ATOM 1309 C CA . GLU A 1 194 ? 8.754 -39.962 -11.249 1.000 37.931 194 GLU A CA 1
ATOM 1310 C C . GLU A 1 194 ? 9.733 -40.727 -12.131 1.000 38.005 194 GLU A C 1
ATOM 1311 O O . GLU A 1 194 ? 9.637 -40.692 -13.359 1.000 34.975 194 GLU A O 1
ATOM 1317 N N . ARG A 1 195 ? 10.666 -41.432 -11.478 1.000 37.939 195 ARG A N 1
ATOM 1318 C CA . ARG A 1 195 ? 11.551 -42.327 -12.195 1.000 40.157 195 ARG A CA 1
ATOM 1319 C C . ARG A 1 195 ? 10.732 -43.485 -12.761 1.000 41.871 195 ARG A C 1
ATOM 1320 O O . ARG A 1 195 ? 10.032 -44.174 -12.032 1.000 45.061 195 ARG A O 1
ATOM 1328 N N . PRO A 1 196 ? 10.792 -43.760 -14.077 1.000 41.950 196 PRO A N 1
ATOM 1329 C CA . PRO A 1 196 ? 9.969 -44.819 -14.649 1.000 41.773 196 PRO A CA 1
ATOM 1330 C C . PRO A 1 196 ? 10.553 -46.215 -14.414 1.000 42.924 196 PRO A C 1
ATOM 1331 O O . PRO A 1 196 ? 11.762 -46.363 -14.276 1.000 39.905 196 PRO A O 1
ATOM 1335 N N . LYS A 1 197 ? 9.669 -47.214 -14.339 1.000 45.305 197 LYS A N 1
ATOM 1336 C CA . LYS A 1 197 ? 10.057 -48.616 -14.365 1.000 50.201 197 LYS A CA 1
ATOM 1337 C C . LYS A 1 197 ? 10.490 -48.980 -15.782 1.000 49.888 197 LYS A C 1
ATOM 1338 O O . LYS A 1 197 ? 10.056 -48.326 -16.732 1.000 45.263 197 LYS A O 1
ATOM 1344 N N . PRO A 1 198 ? 11.376 -49.990 -15.982 1.000 48.972 198 PRO A N 1
ATOM 1345 C CA . PRO A 1 198 ? 11.887 -50.315 -17.316 1.000 48.943 198 PRO A CA 1
ATOM 1346 C C . PRO A 1 198 ? 10.834 -50.540 -18.402 1.000 50.977 198 PRO A C 1
ATOM 1347 O O . PRO A 1 198 ? 11.103 -50.306 -19.583 1.000 52.425 198 PRO A O 1
ATOM 1351 N N . THR A 1 199 ? 9.633 -50.990 -18.018 1.000 50.403 199 THR A N 1
ATOM 1352 C CA . THR A 1 199 ? 8.615 -51.349 -18.998 1.000 51.230 199 THR A CA 1
ATOM 1353 C C . THR A 1 199 ? 7.592 -50.222 -19.183 1.000 48.482 199 THR A C 1
ATOM 1354 O O . THR A 1 199 ? 6.718 -50.342 -20.036 1.000 48.406 199 THR A O 1
ATOM 1358 N N . ASP A 1 200 ? 7.664 -49.169 -18.370 1.000 49.348 200 ASP A N 1
ATOM 1359 C CA . ASP A 1 200 ? 6.716 -48.054 -18.450 1.000 47.985 200 ASP A CA 1
ATOM 1360 C C . ASP A 1 200 ? 6.724 -47.420 -19.843 1.000 46.150 200 ASP A C 1
ATOM 1361 O O . ASP A 1 200 ? 7.789 -47.170 -20.401 1.000 44.195 200 ASP A O 1
ATOM 1366 N N . LYS A 1 201 ? 5.531 -47.131 -20.387 1.000 47.532 201 LYS A N 1
ATOM 1367 C CA . LYS A 1 201 ? 5.415 -46.413 -21.651 1.000 49.930 201 LYS A CA 1
ATOM 1368 C C . LYS A 1 201 ? 4.901 -44.989 -21.435 1.000 45.863 201 LYS A C 1
ATOM 1369 O O . LYS A 1 201 ? 4.717 -44.266 -22.410 1.000 45.366 201 LYS A O 1
ATOM 1375 N N . ARG A 1 202 ? 4.645 -44.607 -20.176 1.000 44.253 202 ARG A N 1
ATOM 1376 C CA . ARG A 1 202 ? 4.204 -43.265 -19.828 1.000 45.032 202 ARG A CA 1
ATOM 1377 C C . ARG A 1 202 ? 5.201 -42.653 -18.849 1.000 41.650 202 ARG A C 1
ATOM 1378 O O . ARG A 1 202 ? 5.988 -43.372 -18.238 1.000 42.234 202 ARG A O 1
ATOM 1386 N N . LEU A 1 203 ? 5.172 -41.316 -18.718 1.000 36.402 203 LEU A N 1
ATOM 1387 C CA . LEU A 1 203 ? 5.993 -40.612 -17.746 1.000 34.394 203 LEU A CA 1
ATOM 1388 C C . LEU A 1 203 ? 5.111 -39.678 -16.937 1.000 32.836 203 LEU A C 1
ATOM 1389 O O . LEU A 1 203 ? 4.314 -38.944 -17.523 1.000 31.622 203 LEU A O 1
ATOM 1394 N N . THR A 1 204 ? 5.280 -39.701 -15.609 1.000 31.341 204 THR A N 1
ATOM 1395 C CA . THR A 1 204 ? 4.482 -38.880 -14.710 1.000 32.717 204 THR A CA 1
ATOM 1396 C C . THR A 1 204 ? 5.313 -37.679 -14.244 1.000 31.883 204 THR A C 1
ATOM 1397 O O . THR A 1 204 ? 6.458 -37.817 -13.831 1.000 32.588 204 THR A O 1
ATOM 1401 N N . ILE A 1 205 ? 4.732 -36.482 -14.347 1.000 29.780 205 ILE A N 1
ATOM 1402 C CA . ILE A 1 205 ? 5.400 -35.238 -13.990 1.000 29.869 205 ILE A CA 1
ATOM 1403 C C . ILE A 1 205 ? 4.424 -34.417 -13.138 1.000 30.425 205 ILE A C 1
ATOM 1404 O O . ILE A 1 205 ? 3.299 -34.285 -13.565 1.000 29.217 205 ILE A O 1
ATOM 1409 N N . TYR A 1 206 ? 4.852 -33.866 -11.989 1.000 28.982 206 TYR A N 1
ATOM 1410 C CA . TYR A 1 206 ? 4.052 -32.929 -11.225 1.000 27.853 206 TYR A CA 1
ATOM 1411 C C . TYR A 1 206 ? 4.728 -31.570 -11.287 1.000 27.732 206 TYR A C 1
ATOM 1412 O O . TYR A 1 206 ? 5.963 -31.474 -11.339 1.000 24.537 206 TYR A O 1
ATOM 1421 N N . ALA A 1 207 ? 3.895 -30.515 -11.243 1.000 26.256 207 ALA A N 1
ATOM 1422 C CA . ALA A 1 207 ? 4.390 -29.165 -11.265 1.000 29.072 207 ALA A CA 1
ATOM 1423 C C . ALA A 1 207 ? 3.598 -28.312 -10.283 1.000 26.514 207 ALA A C 1
ATOM 1424 O O . ALA A 1 207 ? 2.399 -28.536 -10.093 1.000 24.471 207 ALA A O 1
ATOM 1426 N N . LEU A 1 208 ? 4.343 -27.376 -9.688 1.000 26.948 208 LEU A N 1
ATOM 1427 C CA . LEU A 1 208 ? 3.825 -26.353 -8.802 1.000 30.456 208 LEU A CA 1
ATOM 1428 C C . LEU A 1 208 ? 3.845 -25.028 -9.542 1.000 29.517 208 LEU A C 1
ATOM 1429 O O . LEU A 1 208 ? 4.916 -24.608 -9.985 1.000 28.293 208 LEU A O 1
ATOM 1434 N N . LEU A 1 209 ? 2.673 -24.370 -9.579 1.000 32.212 209 LEU A N 1
ATOM 1435 C CA . LEU A 1 209 ? 2.441 -23.114 -10.266 1.000 34.401 209 LEU A CA 1
ATOM 1436 C C . LEU A 1 209 ? 2.303 -22.002 -9.236 1.000 33.688 209 LEU A C 1
ATOM 1437 O O . LEU A 1 209 ? 1.607 -22.149 -8.232 1.000 31.133 209 LEU A O 1
ATOM 1442 N N . ASP A 1 210 ? 3.006 -20.901 -9.497 1.000 35.288 210 ASP A N 1
ATOM 1443 C CA . ASP A 1 210 ? 2.896 -19.711 -8.672 1.000 36.510 210 ASP A CA 1
ATOM 1444 C C . ASP A 1 210 ? 2.806 -18.496 -9.586 1.000 37.657 210 ASP A C 1
ATOM 1445 O O . ASP A 1 210 ? 3.455 -18.444 -10.634 1.000 33.922 210 ASP A O 1
ATOM 1450 N N . SER A 1 211 ? 1.961 -17.537 -9.181 1.000 38.428 211 SER A N 1
ATOM 1451 C CA . SER A 1 211 ? 1.688 -16.341 -9.958 1.000 40.434 211 SER A CA 1
ATOM 1452 C C . SER A 1 211 ? 1.178 -15.297 -8.975 1.000 39.844 211 SER A C 1
ATOM 1453 O O . SER A 1 211 ? 0.515 -15.688 -8.027 1.000 37.176 211 SER A O 1
ATOM 1456 N N . PRO A 1 212 ? 1.440 -13.981 -9.154 1.000 40.813 212 PRO A N 1
ATOM 1457 C CA . PRO A 1 212 ? 0.915 -12.966 -8.242 1.000 40.742 212 PRO A CA 1
ATOM 1458 C C . PRO A 1 212 ? -0.416 -13.373 -7.622 1.000 39.613 212 PRO A C 1
ATOM 1459 O O . PRO A 1 212 ? -0.537 -13.332 -6.404 1.000 41.147 212 PRO A O 1
ATOM 1463 N N . ARG A 1 213 ? -1.391 -13.774 -8.422 1.000 38.226 213 ARG A N 1
ATOM 1464 C CA . ARG A 1 213 ? -2.741 -13.991 -7.849 1.000 39.818 213 ARG A CA 1
ATOM 1465 C C . ARG A 1 213 ? -3.223 -15.428 -7.968 1.000 37.949 213 ARG A C 1
ATOM 1466 O O . ARG A 1 213 ? -4.433 -15.635 -7.870 1.000 37.297 213 ARG A O 1
ATOM 1474 N N . ALA A 1 214 ? -2.309 -16.393 -8.112 1.000 34.988 214 ALA A N 1
ATOM 1475 C CA . ALA A 1 214 ? -2.829 -17.739 -8.158 1.000 32.878 214 ALA A CA 1
ATOM 1476 C C . ALA A 1 214 ? -1.685 -18.737 -8.024 1.000 33.738 214 ALA A C 1
ATOM 1477 O O . ALA A 1 214 ? -0.561 -18.413 -8.367 1.000 33.157 214 ALA A O 1
ATOM 1479 N N . THR A 1 215 ? -2.030 -19.934 -7.553 1.000 33.654 215 THR A N 1
ATOM 1480 C CA . THR A 1 215 ? -1.079 -21.032 -7.402 1.000 32.138 215 THR A CA 1
ATOM 1481 C C . THR A 1 215 ? -1.753 -22.283 -7.951 1.000 31.238 215 THR A C 1
ATOM 1482 O O . THR A 1 215 ? -2.974 -22.305 -8.137 1.000 34.765 215 THR A O 1
ATOM 1486 N N . GLY A 1 216 ? -1.008 -23.377 -8.160 1.000 28.140 216 GLY A N 1
ATOM 1487 C CA . GLY A 1 216 ? -1.753 -24.569 -8.507 1.000 27.382 216 GLY A CA 1
ATOM 1488 C C . GLY A 1 216 ? -0.839 -25.768 -8.433 1.000 27.448 216 GLY A C 1
ATOM 1489 O O . GLY A 1 216 ? 0.365 -25.542 -8.324 1.000 26.056 216 GLY A O 1
ATOM 1490 N N . ALA A 1 217 ? -1.449 -26.962 -8.506 1.000 28.885 217 ALA A N 1
ATOM 1491 C CA . ALA A 1 217 ? -0.727 -28.237 -8.531 1.000 29.948 217 ALA A CA 1
ATOM 1492 C C . ALA A 1 217 ? -1.178 -29.042 -9.748 1.000 30.322 217 ALA A C 1
ATOM 1493 O O . ALA A 1 217 ? -2.378 -29.116 -10.000 1.000 31.477 217 ALA A O 1
ATOM 1495 N N . TYR A 1 218 ? -0.216 -29.623 -10.500 1.000 29.119 218 TYR A N 1
ATOM 1496 C CA . TYR A 1 218 ? -0.453 -30.191 -11.820 1.000 28.714 218 TYR A CA 1
ATOM 1497 C C . TYR A 1 218 ? 0.181 -31.580 -11.811 1.000 31.191 218 TYR A C 1
ATOM 1498 O O . TYR A 1 218 ? 1.332 -31.706 -11.348 1.000 30.583 218 TYR A O 1
ATOM 1507 N N . LYS A 1 219 ? -0.608 -32.591 -12.223 1.000 31.917 219 LYS A N 1
ATOM 1508 C CA . LYS A 1 219 ? -0.088 -33.913 -12.579 1.000 35.052 219 LYS A CA 1
ATOM 1509 C C . LYS A 1 219 ? -0.279 -34.108 -14.087 1.000 33.386 219 LYS A C 1
ATOM 1510 O O . LYS A 1 219 ? -1.392 -33.992 -14.588 1.000 34.881 219 LYS A O 1
ATOM 1516 N N . PHE A 1 220 ? 0.826 -34.345 -14.790 1.000 30.398 220 PHE A N 1
ATOM 1517 C CA . PHE A 1 220 ? 0.861 -34.643 -16.219 1.000 29.872 220 PHE A CA 1
ATOM 1518 C C . PHE A 1 220 ? 1.278 -36.102 -16.398 1.000 32.275 220 PHE A C 1
ATOM 1519 O O . PHE A 1 220 ? 2.329 -36.470 -15.872 1.000 31.067 220 PHE A O 1
ATOM 1527 N N . VAL A 1 221 ? 0.471 -36.927 -17.095 1.000 31.746 221 VAL A N 1
ATOM 1528 C CA . VAL A 1 221 ? 0.935 -38.235 -17.550 1.000 33.412 221 VAL A CA 1
ATOM 1529 C C . VAL A 1 221 ? 1.093 -38.193 -19.078 1.000 32.225 221 VAL A C 1
ATOM 1530 O O . VAL A 1 221 ? 0.133 -37.963 -19.815 1.000 33.330 221 VAL A O 1
ATOM 1534 N N . VAL A 1 222 ? 2.347 -38.326 -19.525 1.000 30.585 222 VAL A N 1
ATOM 1535 C CA . VAL A 1 222 ? 2.736 -38.218 -20.924 1.000 31.283 222 VAL A CA 1
ATOM 1536 C C . VAL A 1 222 ? 2.826 -39.609 -21.533 1.000 34.309 222 VAL A C 1
ATOM 1537 O O . VAL A 1 222 ? 3.630 -40.414 -21.061 1.000 36.670 222 VAL A O 1
ATOM 1541 N N . MET A 1 223 ? 2.114 -39.816 -22.649 1.000 37.057 223 MET A N 1
ATOM 1542 C CA . MET A 1 223 ? 2.125 -41.076 -23.378 1.000 40.550 223 MET A CA 1
ATOM 1543 C C . MET A 1 223 ? 2.590 -40.802 -24.813 1.000 36.499 223 MET A C 1
ATOM 1544 O O . MET A 1 223 ? 1.825 -40.363 -25.658 1.000 34.981 223 MET A O 1
ATOM 1549 N N . PRO A 1 224 ? 3.889 -40.975 -25.107 1.000 34.809 224 PRO A N 1
ATOM 1550 C CA . PRO A 1 224 ? 4.419 -40.826 -26.460 1.000 34.136 224 PRO A CA 1
ATOM 1551 C C . PRO A 1 224 ? 3.800 -41.869 -27.384 1.000 35.865 224 PRO A C 1
ATOM 1552 O O . PRO A 1 224 ? 3.583 -43.008 -26.965 1.000 37.020 224 PRO A O 1
ATOM 1556 N N . GLY A 1 225 ? 3.583 -41.482 -28.641 1.000 34.846 225 GLY A N 1
ATOM 1557 C CA . GLY A 1 225 ? 2.999 -42.346 -29.655 1.000 36.278 225 GLY A CA 1
ATOM 1558 C C . GLY A 1 225 ? 2.961 -41.655 -31.021 1.000 36.202 225 GLY A C 1
ATOM 1559 O O . GLY A 1 225 ? 3.585 -40.597 -31.205 1.000 32.788 225 GLY A O 1
ATOM 1560 N N . ARG A 1 226 ? 2.231 -42.259 -31.968 1.000 36.620 226 ARG A N 1
ATOM 1561 C CA . ARG A 1 226 ? 1.916 -41.588 -33.217 1.000 40.821 226 ARG A CA 1
ATOM 1562 C C . ARG A 1 226 ? 1.395 -40.187 -32.866 1.000 38.157 226 ARG A C 1
ATOM 1563 O O . ARG A 1 226 ? 1.945 -39.182 -33.327 1.000 38.123 226 ARG A O 1
ATOM 1571 N N . ASP A 1 227 ? 0.383 -40.156 -31.991 1.000 34.309 227 ASP A N 1
ATOM 1572 C CA . ASP A 1 227 ? 0.077 -38.977 -31.204 1.000 36.678 227 ASP A CA 1
ATOM 1573 C C . ASP A 1 227 ? 0.814 -39.075 -29.865 1.000 35.983 227 ASP A C 1
ATOM 1574 O O . ASP A 1 227 ? 0.939 -40.162 -29.292 1.000 33.233 227 ASP A O 1
ATOM 1579 N N . THR A 1 228 ? 1.248 -37.924 -29.324 1.000 32.141 228 THR A N 1
ATOM 1580 C CA . THR A 1 228 ? 1.586 -37.869 -27.906 1.000 31.312 228 THR A CA 1
ATOM 1581 C C . THR A 1 228 ? 0.400 -37.302 -27.156 1.000 31.730 228 THR A C 1
ATOM 1582 O O . THR A 1 228 ? -0.112 -36.230 -27.530 1.000 32.054 228 THR A O 1
ATOM 1586 N N . VAL A 1 229 ? 0.012 -38.017 -26.088 1.000 31.809 229 VAL A N 1
ATOM 1587 C CA . VAL A 1 229 ? -1.165 -37.664 -25.312 1.000 33.391 229 VAL A CA 1
ATOM 1588 C C . VAL A 1 229 ? -0.706 -37.276 -23.914 1.000 32.167 229 VAL A C 1
ATOM 1589 O O . VAL A 1 229 ? 0.144 -37.936 -23.326 1.000 31.117 229 VAL A O 1
ATOM 1593 N N . VAL A 1 230 ? -1.272 -36.181 -23.401 1.000 31.504 230 VAL A N 1
ATOM 1594 C CA . VAL A 1 230 ? -0.926 -35.696 -22.077 1.000 33.199 230 VAL A CA 1
ATOM 1595 C C . VAL A 1 230 ? -2.187 -35.677 -21.231 1.000 35.425 230 VAL A C 1
ATOM 1596 O O . VAL A 1 230 ? -3.120 -34.923 -21.534 1.000 34.999 230 VAL A O 1
ATOM 1600 N N . ASP A 1 231 ? -2.179 -36.475 -20.153 1.000 37.920 231 ASP A N 1
ATOM 1601 C CA . ASP A 1 231 ? -3.289 -36.475 -19.216 1.000 41.505 231 ASP A CA 1
ATOM 1602 C C . ASP A 1 231 ? -2.985 -35.481 -18.105 1.000 38.826 231 ASP A C 1
ATOM 1603 O O . ASP A 1 231 ? -1.939 -35.584 -17.468 1.000 38.528 231 ASP A O 1
ATOM 1608 N N . VAL A 1 232 ? -3.918 -34.552 -17.863 1.000 37.186 232 VAL A N 1
ATOM 1609 C CA . VAL A 1 232 ? -3.680 -33.442 -16.957 1.000 37.710 232 VAL A CA 1
ATOM 1610 C C . VAL A 1 232 ? -4.729 -33.459 -15.854 1.000 38.986 232 VAL A C 1
ATOM 1611 O O . VAL A 1 232 ? -5.924 -33.461 -16.129 1.000 40.505 232 VAL A O 1
ATOM 1615 N N . GLN A 1 233 ? -4.251 -33.401 -14.611 1.000 37.910 233 GLN A N 1
ATOM 1616 C CA . GLN A 1 233 ? -5.086 -33.022 -13.484 1.000 37.599 233 GLN A CA 1
ATOM 1617 C C . GLN A 1 233 ? -4.544 -31.733 -12.861 1.000 35.033 233 GLN A C 1
ATOM 1618 O O . GLN A 1 233 ? -3.328 -31.590 -12.629 1.000 30.862 233 GLN A O 1
ATOM 1624 N N . SER A 1 234 ? -5.445 -30.768 -12.615 1.000 34.846 234 SER A N 1
ATOM 1625 C CA . SER A 1 234 ? -5.033 -29.530 -11.969 1.000 35.941 234 SER A CA 1
ATOM 1626 C C . SER A 1 234 ? -5.900 -29.205 -10.746 1.000 37.662 234 SER A C 1
ATOM 1627 O O . SER A 1 234 ? -7.094 -29.510 -10.685 1.000 40.484 234 SER A O 1
ATOM 1630 N N . LYS A 1 235 ? -5.249 -28.552 -9.780 1.000 38.376 235 LYS A N 1
ATOM 1631 C CA . LYS A 1 235 ? -5.876 -27.963 -8.614 1.000 39.315 235 LYS A CA 1
ATOM 1632 C C . LYS A 1 235 ? -5.358 -26.533 -8.493 1.000 38.810 235 LYS A C 1
ATOM 1633 O O . LYS A 1 235 ? -4.160 -26.321 -8.296 1.000 36.299 235 LYS A O 1
ATOM 1639 N N . ILE A 1 236 ? -6.280 -25.563 -8.630 1.000 39.331 236 ILE A N 1
ATOM 1640 C CA . ILE A 1 236 ? -5.952 -24.155 -8.747 1.000 41.800 236 ILE A CA 1
ATOM 1641 C C . ILE A 1 236 ? -6.546 -23.403 -7.562 1.000 41.084 236 ILE A C 1
ATOM 1642 O O . ILE A 1 236 ? -7.719 -23.606 -7.231 1.000 45.292 236 ILE A O 1
ATOM 1647 N N . TYR A 1 237 ? -5.793 -22.409 -7.076 1.000 40.565 237 TYR A N 1
ATOM 1648 C CA . TYR A 1 237 ? -6.225 -21.550 -5.984 1.000 42.163 237 TYR A CA 1
ATOM 1649 C C . TYR A 1 237 ? -5.898 -20.091 -6.331 1.000 41.252 237 TYR A C 1
ATOM 1650 O O . TYR A 1 237 ? -4.751 -19.754 -6.574 1.000 41.013 237 TYR A O 1
ATOM 1659 N N . LEU A 1 238 ? -6.886 -19.178 -6.307 1.000 43.503 238 LEU A N 1
ATOM 1660 C CA . LEU A 1 238 ? -6.564 -17.764 -6.437 1.000 43.142 238 LEU A CA 1
ATOM 1661 C C . LEU A 1 238 ? -6.044 -17.208 -5.113 1.000 43.479 238 LEU A C 1
ATOM 1662 O O . LEU A 1 238 ? -6.592 -17.518 -4.052 1.000 45.124 238 LEU A O 1
ATOM 1667 N N . ARG A 1 239 ? -4.990 -16.377 -5.172 1.000 43.711 239 ARG A N 1
ATOM 1668 C CA . ARG A 1 239 ? -4.532 -15.607 -4.021 1.000 47.411 239 ARG A CA 1
ATOM 1669 C C . ARG A 1 239 ? -5.314 -14.289 -3.951 1.000 50.853 239 ARG A C 1
ATOM 1670 O O . ARG A 1 239 ? -5.419 -13.673 -2.898 1.000 51.569 239 ARG A O 1
ATOM 1678 N N . ASP A 1 240 ? -5.882 -13.870 -5.082 1.000 50.651 240 ASP A N 1
ATOM 1679 C CA . ASP A 1 240 ? -6.716 -12.676 -5.165 1.000 55.399 240 ASP A CA 1
ATOM 1680 C C . ASP A 1 240 ? -7.553 -12.788 -6.431 1.000 54.391 240 ASP A C 1
ATOM 1681 O O . ASP A 1 240 ? -7.246 -13.581 -7.326 1.000 49.974 240 ASP A O 1
ATOM 1686 N N . LYS A 1 241 ? -8.599 -11.963 -6.510 1.000 53.654 241 LYS A N 1
ATOM 1687 C CA . LYS A 1 241 ? -9.524 -11.993 -7.627 1.000 55.141 241 LYS A CA 1
ATOM 1688 C C . LYS A 1 241 ? -8.804 -11.573 -8.903 1.000 49.448 241 LYS A C 1
ATOM 1689 O O . LYS A 1 241 ? -7.849 -10.789 -8.853 1.000 45.684 241 LYS A O 1
ATOM 1695 N N . VAL A 1 242 ? -9.259 -12.117 -10.037 1.000 48.640 242 VAL A N 1
ATOM 1696 C CA . VAL A 1 242 ? -8.643 -11.824 -11.328 1.000 49.530 242 VAL A CA 1
ATOM 1697 C C . VAL A 1 242 ? -9.749 -11.436 -12.301 1.000 53.233 242 VAL A C 1
ATOM 1698 O O . VAL A 1 242 ? -10.915 -11.778 -12.097 1.000 57.925 242 VAL A O 1
ATOM 1702 N N . GLY A 1 243 ? -9.374 -10.687 -13.347 1.000 52.138 243 GLY A N 1
ATOM 1703 C CA . GLY A 1 243 ? -10.281 -10.381 -14.432 1.000 49.106 243 GLY A CA 1
ATOM 1704 C C . GLY A 1 243 ? -10.710 -11.609 -15.233 1.000 46.053 243 GLY A C 1
ATOM 1705 O O . GLY A 1 243 ? -11.873 -11.732 -15.612 1.000 43.255 243 GLY A O 1
ATOM 1706 N N . LYS A 1 244 ? -9.774 -12.532 -15.507 1.000 41.692 244 LYS A N 1
ATOM 1707 C CA . LYS A 1 244 ? -10.106 -13.601 -16.418 1.000 41.300 244 LYS A CA 1
ATOM 1708 C C . LYS A 1 244 ? -9.176 -14.763 -16.153 1.000 40.176 244 LYS A C 1
ATOM 1709 O O . LYS A 1 244 ? -7.972 -14.541 -16.014 1.000 38.473 244 LYS A O 1
ATOM 1715 N N . LEU A 1 245 ? -9.748 -15.961 -16.069 1.000 40.134 245 LEU A N 1
ATOM 1716 C CA . LEU A 1 245 ? -8.895 -17.136 -15.976 1.000 40.994 245 LEU A CA 1
ATOM 1717 C C . LEU A 1 245 ? -9.017 -17.906 -17.278 1.000 39.700 245 LEU A C 1
ATOM 1718 O O . LEU A 1 245 ? -10.105 -18.019 -17.839 1.000 39.263 245 LEU A O 1
ATOM 1723 N N . GLY A 1 246 ? -7.898 -18.494 -17.689 1.000 37.733 246 GLY A N 1
ATOM 1724 C CA . GLY A 1 246 ? -7.863 -19.264 -18.904 1.000 38.286 246 GLY A CA 1
ATOM 1725 C C . GLY A 1 246 ? -7.302 -20.633 -18.569 1.000 35.688 246 GLY A C 1
ATOM 1726 O O . GLY A 1 246 ? -6.127 -20.735 -18.174 1.000 33.557 246 GLY A O 1
ATOM 1727 N N . VAL A 1 247 ? -8.206 -21.612 -18.680 1.000 36.904 247 VAL A N 1
ATOM 1728 C CA . VAL A 1 247 ? -7.953 -23.004 -18.355 1.000 38.513 247 VAL A CA 1
ATOM 1729 C C . VAL A 1 247 ? -7.561 -23.745 -19.632 1.000 35.475 247 VAL A C 1
ATOM 1730 O O . VAL A 1 247 ? -8.039 -23.422 -20.707 1.000 34.630 247 VAL A O 1
ATOM 1734 N N . ALA A 1 248 ? -6.629 -24.692 -19.478 1.000 34.130 248 ALA A N 1
ATOM 1735 C CA . ALA A 1 248 ? -6.093 -25.530 -20.537 1.000 32.509 248 ALA A CA 1
ATOM 1736 C C . ALA A 1 248 ? -5.700 -24.702 -21.761 1.000 31.175 248 ALA A C 1
ATOM 1737 O O . ALA A 1 248 ? -5.972 -25.052 -22.906 1.000 29.740 248 ALA A O 1
ATOM 1739 N N . PRO A 1 249 ? -4.955 -23.602 -21.552 1.000 30.554 249 PRO A N 1
ATOM 1740 C CA . PRO A 1 249 ? -4.538 -22.771 -22.675 1.000 29.759 249 PRO A CA 1
ATOM 1741 C C . PRO A 1 249 ? -3.637 -23.451 -23.696 1.000 30.338 249 PRO A C 1
ATOM 1742 O O . PRO A 1 249 ? -2.748 -24.246 -23.315 1.000 26.358 249 PRO A O 1
ATOM 1746 N N . LEU A 1 250 ? -3.899 -23.110 -24.968 1.000 28.648 250 LEU A N 1
ATOM 1747 C CA . LEU A 1 250 ? -3.022 -23.365 -26.099 1.000 28.961 250 LEU A CA 1
ATOM 1748 C C . LEU A 1 250 ? -2.491 -22.046 -26.671 1.000 29.767 250 LEU A C 1
ATOM 1749 O O . LEU A 1 250 ? -3.165 -21.017 -26.609 1.000 31.233 250 LEU A O 1
ATOM 1754 N N . THR A 1 251 ? -1.258 -22.051 -27.181 1.000 28.253 251 THR A N 1
ATOM 1755 C CA . THR A 1 251 ? -0.626 -20.858 -27.739 1.000 27.072 251 THR A CA 1
ATOM 1756 C C . THR A 1 251 ? 0.103 -21.231 -29.017 1.000 27.219 251 THR A C 1
ATOM 1757 O O . THR A 1 251 ? 0.939 -22.179 -29.041 1.000 25.311 251 THR A O 1
ATOM 1761 N N . SER A 1 252 ? -0.197 -20.472 -30.068 1.000 25.864 252 SER A N 1
ATOM 1762 C CA . SER A 1 252 ? 0.278 -20.803 -31.402 1.000 25.769 252 SER A CA 1
ATOM 1763 C C . SER A 1 252 ? 0.603 -19.527 -32.180 1.000 26.895 252 SER A C 1
ATOM 1764 O O . SER A 1 252 ? 0.924 -18.484 -31.592 1.000 28.182 252 SER A O 1
ATOM 1767 N N . MET A 1 253 ? 0.540 -19.616 -33.524 1.000 29.311 253 MET A N 1
ATOM 1768 C CA . MET A 1 253 ? 1.065 -18.557 -34.374 1.000 27.827 253 MET A CA 1
ATOM 1769 C C . MET A 1 253 ? 0.477 -18.759 -35.755 1.000 27.106 253 MET A C 1
ATOM 1770 O O . MET A 1 253 ? 0.358 -19.886 -36.220 1.000 24.964 253 MET A O 1
ATOM 1775 N N . PHE A 1 254 ? -0.009 -17.649 -36.316 1.000 27.111 254 PHE A N 1
ATOM 1776 C CA . PHE A 1 254 ? -0.483 -17.594 -37.678 1.000 29.830 254 PHE A CA 1
ATOM 1777 C C . PHE A 1 254 ? 0.026 -16.307 -38.305 1.000 31.101 254 PHE A C 1
ATOM 1778 O O . PHE A 1 254 ? -0.362 -15.223 -37.858 1.000 33.186 254 PHE A O 1
ATOM 1786 N N . LEU A 1 255 ? 0.881 -16.447 -39.331 1.000 30.501 255 LEU A N 1
ATOM 1787 C CA . LEU A 1 255 ? 1.449 -15.290 -40.008 1.000 31.814 255 LEU A CA 1
ATOM 1788 C C . LEU A 1 255 ? 0.667 -15.020 -41.283 1.000 32.991 255 LEU A C 1
ATOM 1789 O O . LEU A 1 255 ? 0.160 -13.920 -41.446 1.000 32.509 255 LEU A O 1
ATOM 1794 N N . PHE A 1 256 ? 0.597 -15.997 -42.193 1.000 31.183 256 PHE A N 1
ATOM 1795 C CA . PHE A 1 256 ? -0.248 -15.853 -43.370 1.000 33.007 256 PHE A CA 1
ATOM 1796 C C . PHE A 1 256 ? -0.676 -17.232 -43.873 1.000 32.038 256 PHE A C 1
ATOM 1797 O O . PHE A 1 256 ? -0.089 -18.284 -43.547 1.000 29.232 256 PHE A O 1
ATOM 1805 N N . GLY A 1 257 ? -1.710 -17.192 -44.705 1.000 33.686 257 GLY A N 1
ATOM 1806 C CA . GLY A 1 257 ? -2.300 -18.383 -45.295 1.000 33.162 257 GLY A CA 1
ATOM 1807 C C . GLY A 1 257 ? -3.186 -18.004 -46.474 1.000 34.783 257 GLY A C 1
ATOM 1808 O O . GLY A 1 257 ? -3.338 -16.826 -46.805 1.000 34.528 257 GLY A O 1
ATOM 1809 N N . PRO A 1 258 ? -3.894 -18.968 -47.077 1.000 35.265 258 PRO A N 1
ATOM 1810 C CA . PRO A 1 258 ? -4.627 -18.698 -48.307 1.000 37.555 258 PRO A CA 1
ATOM 1811 C C . PRO A 1 258 ? -5.863 -17.846 -48.053 1.000 35.886 258 PRO A C 1
ATOM 1812 O O . PRO A 1 258 ? -6.429 -17.299 -49.002 1.000 37.433 258 PRO A O 1
ATOM 1816 N N . ASN A 1 259 ? -6.293 -17.773 -46.784 1.000 33.083 259 ASN A N 1
ATOM 1817 C CA . ASN A 1 259 ? -7.413 -16.903 -46.437 1.000 35.128 259 ASN A CA 1
ATOM 1818 C C . ASN A 1 259 ? -6.930 -15.476 -46.240 1.000 36.052 259 ASN A C 1
ATOM 1819 O O . ASN A 1 259 ? -7.752 -14.567 -46.157 1.000 35.204 259 ASN A O 1
ATOM 1824 N N . GLN A 1 260 ? -5.613 -15.301 -46.078 1.000 36.889 260 GLN A N 1
ATOM 1825 C CA . GLN A 1 260 ? -4.989 -14.001 -45.819 1.000 39.581 260 GLN A CA 1
ATOM 1826 C C . GLN A 1 260 ? -3.549 -14.142 -46.300 1.000 39.486 260 GLN A C 1
ATOM 1827 O O . GLN A 1 260 ? -2.632 -14.473 -45.529 1.000 39.063 260 GLN A O 1
ATOM 1833 N N . PRO A 1 261 ? -3.353 -14.024 -47.625 1.000 39.147 261 PRO A N 1
ATOM 1834 C CA . PRO A 1 261 ? -2.080 -14.372 -48.235 1.000 39.905 261 PRO A CA 1
ATOM 1835 C C . PRO A 1 261 ? -1.009 -13.351 -47.840 1.000 39.934 261 PRO A C 1
ATOM 1836 O O . PRO A 1 261 ? -1.317 -12.242 -47.416 1.000 38.681 261 PRO A O 1
ATOM 1840 N N . SER A 1 262 ? 0.250 -13.814 -47.864 1.000 39.781 262 SER A N 1
ATOM 1841 C CA . SER A 1 262 ? 1.408 -13.001 -47.552 1.000 42.755 262 SER A CA 1
ATOM 1842 C C . SER A 1 262 ? 1.302 -11.680 -48.298 1.000 45.082 262 SER A C 1
ATOM 1843 O O . SER A 1 262 ? 1.233 -11.692 -49.521 1.000 43.147 262 SER A O 1
ATOM 1846 N N . PRO A 1 263 ? 1.314 -10.521 -47.604 1.000 53.922 263 PRO A N 1
ATOM 1847 C CA . PRO A 1 263 ? 1.260 -9.221 -48.283 1.000 56.083 263 PRO A CA 1
ATOM 1848 C C . PRO A 1 263 ? 2.434 -8.979 -49.237 1.000 57.915 263 PRO A C 1
ATOM 1849 O O . PRO A 1 263 ? 2.298 -8.216 -50.185 1.000 60.834 263 PRO A O 1
ATOM 1853 N N . ALA A 1 264 ? 3.582 -9.630 -48.975 1.000 55.980 264 ALA A N 1
ATOM 1854 C CA . ALA A 1 264 ? 4.740 -9.596 -49.854 1.000 53.480 264 ALA A CA 1
ATOM 1855 C C . ALA A 1 264 ? 4.999 -10.984 -50.429 1.000 52.433 264 ALA A C 1
ATOM 1856 O O . ALA A 1 264 ? 4.643 -11.988 -49.816 1.000 48.974 264 ALA A O 1
ATOM 1858 N N . ASN A 1 265 ? 5.653 -11.029 -51.596 1.000 49.982 265 ASN A N 1
ATOM 1859 C CA . ASN A 1 265 ? 6.032 -12.291 -52.206 1.000 50.390 265 ASN A CA 1
ATOM 1860 C C . ASN A 1 265 ? 6.843 -13.120 -51.207 1.000 43.445 265 ASN A C 1
ATOM 1861 O O . ASN A 1 265 ? 7.805 -12.643 -50.595 1.000 40.281 265 ASN A O 1
ATOM 1866 N N . ASN A 1 266 ? 6.418 -14.373 -51.046 1.000 39.107 266 ASN A N 1
ATOM 1867 C CA . ASN A 1 266 ? 7.148 -15.340 -50.251 1.000 36.725 266 ASN A CA 1
ATOM 1868 C C . ASN A 1 266 ? 7.073 -16.686 -50.960 1.000 34.101 266 ASN A C 1
ATOM 1869 O O . ASN A 1 266 ? 6.019 -17.027 -51.472 1.000 32.138 266 ASN A O 1
ATOM 1874 N N . TYR A 1 267 ? 8.158 -17.464 -50.965 1.000 32.546 267 TYR A N 1
ATOM 1875 C CA . TYR A 1 267 ? 8.104 -18.768 -51.607 1.000 33.315 267 TYR A CA 1
ATOM 1876 C C . TYR A 1 267 ? 7.173 -19.730 -50.860 1.000 31.949 267 TYR A C 1
ATOM 1877 O O . TYR A 1 267 ? 6.783 -20.781 -51.397 1.000 31.067 267 TYR A O 1
ATOM 1886 N N . ARG A 1 268 ? 6.866 -19.386 -49.603 1.000 30.485 268 ARG A N 1
ATOM 1887 C CA . ARG A 1 268 ? 6.003 -20.182 -48.758 1.000 29.311 268 ARG A CA 1
ATOM 1888 C C . ARG A 1 268 ? 4.568 -19.744 -49.023 1.000 27.403 268 ARG A C 1
ATOM 1889 O O . ARG A 1 268 ? 4.253 -18.575 -48.877 1.000 28.209 268 ARG A O 1
ATOM 1897 N N . PRO A 1 269 ? 3.662 -20.638 -49.474 1.000 27.659 269 PRO A N 1
ATOM 1898 C CA . PRO A 1 269 ? 2.255 -20.275 -49.618 1.000 26.387 269 PRO A CA 1
ATOM 1899 C C . PRO A 1 269 ? 1.604 -19.977 -48.271 1.000 25.629 269 PRO A C 1
ATOM 1900 O O . PRO A 1 269 ? 0.669 -19.159 -48.143 1.000 26.529 269 PRO A O 1
ATOM 1904 N N . GLU A 1 270 ? 2.105 -20.645 -47.245 1.000 25.748 270 GLU A N 1
ATOM 1905 C CA . GLU A 1 270 ? 1.560 -20.448 -45.906 1.000 27.366 270 GLU A CA 1
ATOM 1906 C C . GLU A 1 270 ? 2.673 -20.486 -44.862 1.000 25.890 270 GLU A C 1
ATOM 1907 O O . GLU A 1 270 ? 3.713 -21.173 -45.026 1.000 26.453 270 GLU A O 1
ATOM 1913 N N . LEU A 1 271 ? 2.380 -19.846 -43.727 1.000 24.919 271 LEU A N 1
ATOM 1914 C CA . LEU A 1 271 ? 3.265 -19.839 -42.571 1.000 27.151 271 LEU A CA 1
ATOM 1915 C C . LEU A 1 271 ? 2.461 -19.658 -41.272 1.000 27.164 271 LEU A C 1
ATOM 1916 O O . LEU A 1 271 ? 1.903 -18.584 -40.985 1.000 29.167 271 LEU A O 1
ATOM 1921 N N . HIS A 1 272 ? 2.421 -20.724 -40.461 1.000 27.161 272 HIS A N 1
ATOM 1922 C CA . HIS A 1 272 ? 1.617 -20.797 -39.251 1.000 25.911 272 HIS A CA 1
ATOM 1923 C C . HIS A 1 272 ? 1.899 -22.114 -38.532 1.000 25.166 272 HIS A C 1
ATOM 1924 O O . HIS A 1 272 ? 2.176 -23.082 -39.201 1.000 25.869 272 HIS A O 1
ATOM 1931 N N . ASP A 1 273 ? 1.811 -22.132 -37.196 1.000 24.998 273 ASP A N 1
ATOM 1932 C CA . ASP A 1 273 ? 1.860 -23.360 -36.404 1.000 23.050 273 ASP A CA 1
ATOM 1933 C C . ASP A 1 273 ? 0.455 -23.968 -36.322 1.000 21.992 273 ASP A C 1
ATOM 1934 O O . ASP A 1 273 ? 0.303 -25.107 -35.994 1.000 21.066 273 ASP A O 1
ATOM 1939 N N . SER A 1 274 ? -0.592 -23.160 -36.535 1.000 22.458 274 SER A N 1
ATOM 1940 C CA . SER A 1 274 ? -1.988 -23.601 -36.533 1.000 23.945 274 SER A CA 1
ATOM 1941 C C . SER A 1 274 ? -2.738 -22.761 -37.582 1.000 26.995 274 SER A C 1
ATOM 1942 O O . SER A 1 274 ? -2.316 -21.631 -37.869 1.000 24.853 274 SER A O 1
ATOM 1945 N N . ASN A 1 275 ? -3.891 -23.248 -38.068 1.000 26.848 275 ASN A N 1
ATOM 1946 C CA . ASN A 1 275 ? -4.703 -22.487 -38.999 1.000 27.848 275 ASN A CA 1
ATOM 1947 C C . ASN A 1 275 ? -6.165 -22.408 -38.590 1.000 30.054 275 ASN A C 1
ATOM 1948 O O . ASN A 1 275 ? -6.893 -21.704 -39.252 1.000 28.643 275 ASN A O 1
ATOM 1953 N N . GLY A 1 276 ? -6.567 -23.007 -37.464 1.000 31.738 276 GLY A N 1
ATOM 1954 C CA . GLY A 1 276 ? -7.936 -22.831 -37.002 1.000 34.212 276 GLY A CA 1
ATOM 1955 C C . GLY A 1 276 ? -8.148 -23.260 -35.551 1.000 33.025 276 GLY A C 1
ATOM 1956 O O . GLY A 1 276 ? -7.389 -24.059 -34.978 1.000 27.645 276 GLY A O 1
ATOM 1957 N N . LEU A 1 277 ? -9.200 -22.686 -34.964 1.000 31.556 277 LEU A N 1
ATOM 1958 C CA . LEU A 1 277 ? -9.744 -23.182 -33.716 1.000 33.188 277 LEU A CA 1
ATOM 1959 C C . LEU A 1 277 ? -10.933 -24.084 -34.033 1.000 35.441 277 LEU A C 1
ATOM 1960 O O . LEU A 1 277 ? -11.922 -23.610 -34.566 1.000 37.515 277 LEU A O 1
ATOM 1965 N N . SER A 1 278 ? -10.826 -25.382 -33.716 1.000 36.773 278 SER A N 1
ATOM 1966 C CA . SER A 1 278 ? -11.948 -26.314 -33.719 1.000 36.233 278 SER A CA 1
ATOM 1967 C C . SER A 1 278 ? -12.580 -26.349 -32.327 1.000 39.268 278 SER A C 1
ATOM 1968 O O . SER A 1 278 ? -11.859 -26.480 -31.344 1.000 36.054 278 SER A O 1
ATOM 1971 N N . ILE A 1 279 ? -13.917 -26.193 -32.259 1.000 41.987 279 ILE A N 1
ATOM 1972 C CA . ILE A 1 279 ? -14.688 -26.390 -31.040 1.000 43.903 279 ILE A CA 1
ATOM 1973 C C . ILE A 1 279 ? -15.730 -27.492 -31.254 1.000 43.374 279 ILE A C 1
ATOM 1974 O O . ILE A 1 279 ? -16.441 -27.488 -32.244 1.000 43.010 279 ILE A O 1
ATOM 1979 N N . HIS A 1 280 ? -15.802 -28.441 -30.314 1.000 46.742 280 HIS A N 1
ATOM 1980 C CA . HIS A 1 280 ? -16.953 -29.322 -30.147 1.000 47.616 280 HIS A CA 1
ATOM 1981 C C . HIS A 1 280 ? -17.790 -28.807 -28.985 1.000 48.122 280 HIS A C 1
ATOM 1982 O O . HIS A 1 280 ? -17.436 -29.020 -27.827 1.000 47.808 280 HIS A O 1
ATOM 1989 N N . ALA A 1 281 ? -18.886 -28.115 -29.329 1.000 49.838 281 ALA A N 1
ATOM 1990 C CA . ALA A 1 281 ? -19.648 -27.313 -28.390 1.000 52.970 281 ALA A CA 1
ATOM 1991 C C . ALA A 1 281 ? -20.322 -28.206 -27.365 1.000 56.744 281 ALA A C 1
ATOM 1992 O O . ALA A 1 281 ? -20.507 -29.403 -27.619 1.000 56.088 281 ALA A O 1
ATOM 1994 N N . GLY A 1 282 ? -20.703 -27.567 -26.246 1.000 58.707 282 GLY A N 1
ATOM 1995 C CA . GLY A 1 282 ? -21.592 -28.163 -25.271 1.000 61.518 282 GLY A CA 1
ATOM 1996 C C . GLY A 1 282 ? -22.730 -28.900 -25.965 1.000 65.724 282 GLY A C 1
ATOM 1997 O O . GLY A 1 282 ? -22.932 -30.086 -25.717 1.000 69.293 282 GLY A O 1
ATOM 1998 N N . ASN A 1 283 ? -23.390 -28.202 -26.899 1.000 65.661 283 ASN A N 1
ATOM 1999 C CA . ASN A 1 283 ? -24.612 -28.684 -27.526 1.000 67.232 283 ASN A CA 1
ATOM 2000 C C . ASN A 1 283 ? -24.340 -29.640 -28.694 1.000 66.408 283 ASN A C 1
ATOM 2001 O O . ASN A 1 283 ? -25.291 -30.125 -29.294 1.000 66.266 283 ASN A O 1
ATOM 2006 N N . GLY A 1 284 ? -23.070 -29.915 -29.030 1.000 62.923 284 GLY A N 1
ATOM 2007 C CA . GLY A 1 284 ? -22.747 -30.964 -29.992 1.000 61.076 284 GLY A CA 1
ATOM 2008 C C . GLY A 1 284 ? -22.376 -30.429 -31.378 1.000 58.712 284 GLY A C 1
ATOM 2009 O O . GLY A 1 284 ? -21.870 -31.177 -32.210 1.000 59.283 284 GLY A O 1
ATOM 2010 N N . GLU A 1 285 ? -22.626 -29.136 -31.617 1.000 56.036 285 GLU A N 1
ATOM 2011 C CA . GLU A 1 285 ? -22.205 -28.475 -32.842 1.000 53.412 285 GLU A CA 1
ATOM 2012 C C . GLU A 1 285 ? -20.673 -28.514 -32.924 1.000 50.956 285 GLU A C 1
ATOM 2013 O O . GLU A 1 285 ? -19.975 -28.394 -31.910 1.000 47.103 285 GLU A O 1
ATOM 2019 N N . TRP A 1 286 ? -20.162 -28.727 -34.140 1.000 47.627 286 TRP A N 1
ATOM 2020 C CA . TRP A 1 286 ? -18.770 -28.474 -34.430 1.000 45.803 286 TRP A CA 1
ATOM 2021 C C . TRP A 1 286 ? -18.650 -27.084 -35.040 1.000 45.824 286 TRP A C 1
ATOM 2022 O O . TRP A 1 286 ? -19.462 -26.714 -35.887 1.000 46.779 286 TRP A O 1
ATOM 2033 N N . ILE A 1 287 ? -17.705 -26.293 -34.519 1.000 45.255 287 ILE A N 1
ATOM 2034 C CA . ILE A 1 287 ? -17.411 -24.958 -35.012 1.000 46.034 287 ILE A CA 1
ATOM 2035 C C . ILE A 1 287 ? -15.941 -24.933 -35.432 1.000 45.066 287 ILE A C 1
ATOM 2036 O O . ILE A 1 287 ? -15.093 -25.505 -34.747 1.000 45.253 287 ILE A O 1
ATOM 2041 N N . TRP A 1 288 ? -15.662 -24.293 -36.581 1.000 45.542 288 TRP A N 1
ATOM 2042 C CA . TRP A 1 288 ? -14.310 -24.106 -37.090 1.000 41.747 288 TRP A CA 1
ATOM 2043 C C . TRP A 1 288 ? -14.100 -22.629 -37.396 1.000 41.926 288 TRP A C 1
ATOM 2044 O O . TRP A 1 288 ? -14.772 -22.063 -38.267 1.000 43.692 288 TRP A O 1
ATOM 2055 N N . ARG A 1 289 ? -13.187 -22.022 -36.647 1.000 37.270 289 ARG A N 1
ATOM 2056 C CA . ARG A 1 289 ? -12.835 -20.631 -36.821 1.000 38.760 289 ARG A CA 1
ATOM 2057 C C . ARG A 1 289 ? -11.439 -20.563 -37.437 1.000 37.602 289 ARG A C 1
ATOM 2058 O O . ARG A 1 289 ? -10.436 -20.736 -36.759 1.000 36.349 289 ARG A O 1
ATOM 2066 N N . PRO A 1 290 ? -11.312 -20.308 -38.755 1.000 36.531 290 PRO A N 1
ATOM 2067 C CA . PRO A 1 290 ? -9.992 -20.110 -39.335 1.000 35.117 290 PRO A CA 1
ATOM 2068 C C . PRO A 1 290 ? -9.318 -18.881 -38.721 1.000 33.509 290 PRO A C 1
ATOM 2069 O O . PRO A 1 290 ? -9.932 -17.825 -38.501 1.000 33.007 290 PRO A O 1
ATOM 2073 N N . LEU A 1 291 ? -8.017 -18.997 -38.515 1.000 31.017 291 LEU A N 1
ATOM 2074 C CA . LEU A 1 291 ? -7.228 -17.940 -37.893 1.000 32.359 291 LEU A CA 1
ATOM 2075 C C . LEU A 1 291 ? -6.892 -16.820 -38.879 1.000 34.912 291 LEU A C 1
ATOM 2076 O O . LEU A 1 291 ? -6.752 -17.031 -40.095 1.000 33.575 291 LEU A O 1
ATOM 2081 N N . ASN A 1 292 ? -6.702 -15.636 -38.290 1.000 37.144 292 ASN A N 1
ATOM 2082 C CA . ASN A 1 292 ? -6.229 -14.440 -38.956 1.000 37.557 292 ASN A CA 1
ATOM 2083 C C . ASN A 1 292 ? -4.955 -13.947 -38.263 1.000 34.733 292 ASN A C 1
ATOM 2084 O O . ASN A 1 292 ? -4.735 -14.158 -37.069 1.000 32.257 292 ASN A O 1
ATOM 2089 N N . ASN A 1 293 ? -4.148 -13.203 -39.005 1.000 34.244 293 ASN A N 1
ATOM 2090 C CA . ASN A 1 293 ? -3.162 -12.293 -38.441 1.000 35.038 293 ASN A CA 1
ATOM 2091 C C . ASN A 1 293 ? -3.758 -10.881 -38.596 1.000 37.515 293 ASN A C 1
ATOM 2092 O O . ASN A 1 293 ? -3.577 -10.247 -39.623 1.000 36.768 293 ASN A O 1
ATOM 2097 N N . PRO A 1 294 ? -4.541 -10.374 -37.631 1.000 39.863 294 PRO A N 1
ATOM 2098 C CA . PRO A 1 294 ? -5.314 -9.134 -37.825 1.000 42.618 294 PRO A CA 1
ATOM 2099 C C . PRO A 1 294 ? -4.505 -7.849 -37.665 1.000 43.726 294 PRO A C 1
ATOM 2100 O O . PRO A 1 294 ? -3.389 -7.872 -37.182 1.000 42.152 294 PRO A O 1
ATOM 2104 N N . LYS A 1 295 ? -5.062 -6.707 -38.079 1.000 46.124 295 LYS A N 1
ATOM 2105 C CA . LYS A 1 295 ? -4.360 -5.444 -37.887 1.000 48.151 295 LYS A CA 1
ATOM 2106 C C . LYS A 1 295 ? -4.502 -4.974 -36.445 1.000 47.311 295 LYS A C 1
ATOM 2107 O O . LYS A 1 295 ? -3.616 -4.283 -35.949 1.000 48.611 295 LYS A O 1
ATOM 2113 N N . HIS A 1 296 ? -5.588 -5.403 -35.784 1.000 47.037 296 HIS A N 1
ATOM 2114 C CA . HIS A 1 296 ? -5.883 -5.058 -34.406 1.000 49.577 296 HIS A CA 1
ATOM 2115 C C . HIS A 1 296 ? -6.287 -6.303 -33.616 1.000 45.166 296 HIS A C 1
ATOM 2116 O O . HIS A 1 296 ? -7.020 -7.145 -34.124 1.000 44.087 296 HIS A O 1
ATOM 2123 N N . LEU A 1 297 ? -5.888 -6.329 -32.342 1.000 43.532 297 LEU A N 1
ATOM 2124 C CA . LEU A 1 297 ? -6.238 -7.374 -31.398 1.000 44.039 297 LEU A CA 1
ATOM 2125 C C . LEU A 1 297 ? -7.704 -7.760 -31.556 1.000 43.137 297 LEU A C 1
ATOM 2126 O O . LEU A 1 297 ? -8.603 -6.920 -31.556 1.000 44.129 297 LEU A O 1
ATOM 2131 N N . ALA A 1 298 ? -7.922 -9.065 -31.684 1.000 41.468 298 ALA A N 1
ATOM 2132 C CA . ALA A 1 298 ? -9.246 -9.629 -31.820 1.000 41.689 298 ALA A CA 1
ATOM 2133 C C . ALA A 1 298 ? -9.383 -10.787 -30.835 1.000 42.442 298 ALA A C 1
ATOM 2134 O O . ALA A 1 298 ? -8.587 -11.758 -30.811 1.000 41.566 298 ALA A O 1
ATOM 2136 N N . VAL A 1 299 ? -10.383 -10.619 -29.983 1.000 43.255 299 VAL A N 1
ATOM 2137 C CA . VAL A 1 299 ? -10.795 -11.617 -29.012 1.000 42.513 299 VAL A CA 1
ATOM 2138 C C . VAL A 1 299 ? -12.164 -12.131 -29.451 1.000 43.629 299 VAL A C 1
ATOM 2139 O O . VAL A 1 299 ? -13.093 -11.316 -29.635 1.000 43.116 299 VAL A O 1
ATOM 2143 N N . SER A 1 300 ? -12.313 -13.446 -29.599 1.000 39.944 300 SER A N 1
ATOM 2144 C CA . SER A 1 300 ? -13.598 -14.040 -29.963 1.000 43.663 300 SER A CA 1
ATOM 2145 C C . SER A 1 300 ? -14.002 -15.109 -28.942 1.000 45.987 300 SER A C 1
ATOM 2146 O O . SER A 1 300 ? -13.260 -16.086 -28.701 1.000 44.384 300 SER A O 1
ATOM 2149 N N . SER A 1 301 ? -15.214 -14.942 -28.398 1.000 49.274 301 SER A N 1
ATOM 2150 C CA . SER A 1 301 ? -15.746 -15.787 -27.332 1.000 53.162 301 SER A CA 1
ATOM 2151 C C . SER A 1 301 ? -16.834 -16.703 -27.884 1.000 53.175 301 SER A C 1
ATOM 2152 O O . SER A 1 301 ? -17.795 -16.216 -28.465 1.000 59.631 301 SER A O 1
ATOM 2155 N N . PHE A 1 302 ? -16.676 -18.016 -27.702 1.000 48.943 302 PHE A N 1
ATOM 2156 C CA . PHE A 1 302 ? -17.730 -18.980 -27.987 1.000 51.077 302 PHE A CA 1
ATOM 2157 C C . PHE A 1 302 ? -18.329 -19.416 -26.646 1.000 52.406 302 PHE A C 1
ATOM 2158 O O . PHE A 1 302 ? -17.820 -20.302 -25.961 1.000 49.164 302 PHE A O 1
ATOM 2166 N N . SER A 1 303 ? -19.412 -18.732 -26.275 1.000 52.964 303 SER A N 1
ATOM 2167 C CA . SER A 1 303 ? -20.073 -18.913 -24.996 1.000 57.488 303 SER A CA 1
ATOM 2168 C C . SER A 1 303 ? -20.849 -20.230 -25.007 1.000 58.296 303 SER A C 1
ATOM 2169 O O . SER A 1 303 ? -21.636 -20.461 -25.910 1.000 62.915 303 SER A O 1
ATOM 2172 N N . MET A 1 304 ? -20.598 -21.122 -24.040 1.000 58.875 304 MET A N 1
ATOM 2173 C CA . MET A 1 304 ? -21.343 -22.371 -23.944 1.000 58.754 304 MET A CA 1
ATOM 2174 C C . MET A 1 304 ? -21.273 -22.915 -22.518 1.000 60.389 304 MET A C 1
ATOM 2175 O O . MET A 1 304 ? -20.651 -22.312 -21.646 1.000 60.144 304 MET A O 1
ATOM 2180 N N . GLU A 1 305 ? -21.921 -24.076 -22.330 1.000 60.678 305 GLU A N 1
ATOM 2181 C CA . GLU A 1 305 ? -21.961 -24.818 -21.085 1.000 60.655 305 GLU A CA 1
ATOM 2182 C C . GLU A 1 305 ? -21.487 -26.253 -21.367 1.000 60.507 305 GLU A C 1
ATOM 2183 O O . GLU A 1 305 ? -21.940 -26.872 -22.328 1.000 60.849 305 GLU A O 1
ATOM 2189 N N . ASN A 1 306 ? -20.539 -26.772 -20.564 1.000 60.460 306 ASN A N 1
ATOM 2190 C CA . ASN A 1 306 ? -20.036 -28.142 -20.676 1.000 59.462 306 ASN A CA 1
ATOM 2191 C C . ASN A 1 306 ? -19.387 -28.385 -22.038 1.000 58.825 306 ASN A C 1
ATOM 2192 O O . ASN A 1 306 ? -19.792 -29.281 -22.775 1.000 59.389 306 ASN A O 1
ATOM 2197 N N . PRO A 1 307 ? -18.289 -27.670 -22.379 1.000 56.523 307 PRO A N 1
ATOM 2198 C CA . PRO A 1 307 ? -17.599 -27.877 -23.655 1.000 52.454 307 PRO A CA 1
ATOM 2199 C C . PRO A 1 307 ? -17.143 -29.326 -23.809 1.000 48.000 307 PRO A C 1
ATOM 2200 O O . PRO A 1 307 ? -16.688 -29.922 -22.839 1.000 46.142 307 PRO A O 1
ATOM 2204 N N . GLN A 1 308 ? -17.290 -29.891 -25.019 1.000 45.655 308 GLN A N 1
ATOM 2205 C CA . GLN A 1 308 ? -16.907 -31.272 -25.274 1.000 47.740 308 GLN A CA 1
ATOM 2206 C C . GLN A 1 308 ? -15.450 -31.343 -25.742 1.000 48.114 308 GLN A C 1
ATOM 2207 O O . GLN A 1 308 ? -14.793 -32.364 -25.546 1.000 49.032 308 GLN A O 1
ATOM 2213 N N . GLY A 1 309 ? -14.946 -30.269 -26.364 1.000 46.785 309 GLY A N 1
ATOM 2214 C CA . GLY A 1 309 ? -13.530 -30.195 -26.696 1.000 46.224 309 GLY A CA 1
ATOM 2215 C C . GLY A 1 309 ? -13.192 -28.932 -27.483 1.000 44.916 309 GLY A C 1
ATOM 2216 O O . GLY A 1 309 ? -14.077 -28.259 -28.003 1.000 45.034 309 GLY A O 1
ATOM 2217 N N . PHE A 1 310 ? -11.901 -28.618 -27.556 1.000 41.010 310 PHE A N 1
ATOM 2218 C CA . PHE A 1 310 ? -11.416 -27.531 -28.382 1.000 38.994 310 PHE A CA 1
ATOM 2219 C C . PHE A 1 310 ? -9.940 -27.780 -28.680 1.000 37.297 310 PHE A C 1
ATOM 2220 O O . PHE A 1 310 ? -9.243 -28.408 -27.886 1.000 36.873 310 PHE A O 1
ATOM 2228 N N . GLY A 1 311 ? -9.483 -27.257 -29.819 1.000 35.441 311 GLY A N 1
ATOM 2229 C CA . GLY A 1 311 ? -8.104 -27.440 -30.239 1.000 33.036 311 GLY A CA 1
ATOM 2230 C C . GLY A 1 311 ? -7.676 -26.418 -31.280 1.000 31.027 311 GLY A C 1
ATOM 2231 O O . GLY A 1 311 ? -8.513 -25.894 -32.004 1.000 32.620 311 GLY A O 1
ATOM 2232 N N . LEU A 1 312 ? -6.390 -26.032 -31.228 1.000 28.377 312 LEU A N 1
ATOM 2233 C CA . LEU A 1 312 ? -5.765 -25.286 -32.299 1.000 26.464 312 LEU A CA 1
ATOM 2234 C C . LEU A 1 312 ? -5.209 -26.338 -33.237 1.000 25.848 312 LEU A C 1
ATOM 2235 O O . LEU A 1 312 ? -4.286 -27.066 -32.855 1.000 28.088 312 LEU A O 1
ATOM 2240 N N . LEU A 1 313 ? -5.763 -26.375 -34.457 1.000 27.782 313 LEU A N 1
ATOM 2241 C CA . LEU A 1 313 ? -5.455 -27.379 -35.458 1.000 29.843 313 LEU A CA 1
ATOM 2242 C C . LEU A 1 313 ? -4.617 -26.822 -36.611 1.000 28.490 313 LEU A C 1
ATOM 2243 O O . LEU A 1 313 ? -4.693 -25.644 -36.993 1.000 27.864 313 LEU A O 1
ATOM 2248 N N . GLN A 1 314 ? -3.760 -27.716 -37.135 1.000 26.064 314 GLN A N 1
ATOM 2249 C CA . GLN A 1 314 ? -3.002 -27.465 -38.349 1.000 25.495 314 GLN A CA 1
ATOM 2250 C C . GLN A 1 314 ? -3.629 -28.359 -39.416 1.000 26.937 314 GLN A C 1
ATOM 2251 O O . GLN A 1 314 ? -3.158 -29.490 -39.637 1.000 27.145 314 GLN A O 1
ATOM 2257 N N . ARG A 1 315 ? -4.718 -27.892 -40.052 1.000 27.198 315 ARG A N 1
ATOM 2258 C CA . ARG A 1 315 ? -5.334 -28.709 -41.099 1.000 28.932 315 ARG A CA 1
ATOM 2259 C C . ARG A 1 315 ? -4.715 -28.430 -42.476 1.000 28.975 315 ARG A C 1
ATOM 2260 O O . ARG A 1 315 ? -4.787 -27.312 -42.958 1.000 26.303 315 ARG A O 1
ATOM 2268 N N . GLY A 1 316 ? -4.147 -29.495 -43.078 1.000 27.909 316 GLY A N 1
ATOM 2269 C CA . GLY A 1 316 ? -3.582 -29.515 -44.414 1.000 26.761 316 GLY A CA 1
ATOM 2270 C C . GLY A 1 316 ? -2.069 -29.587 -44.360 1.000 24.948 316 GLY A C 1
ATOM 2271 O O . GLY A 1 316 ? -1.420 -28.655 -43.907 1.000 26.743 316 GLY A O 1
ATOM 2272 N N . ARG A 1 317 ? -1.523 -30.741 -44.714 1.000 26.050 317 ARG A N 1
ATOM 2273 C CA . ARG A 1 317 ? -0.133 -31.026 -44.439 1.000 26.174 317 ARG A CA 1
ATOM 2274 C C . ARG A 1 317 ? 0.682 -31.373 -45.683 1.000 26.461 317 ARG A C 1
ATOM 2275 O O . ARG A 1 317 ? 1.852 -31.786 -45.549 1.000 27.835 317 ARG A O 1
ATOM 2283 N N . ASP A 1 318 ? 0.126 -31.168 -46.882 1.000 27.751 318 ASP A N 1
ATOM 2284 C CA . ASP A 1 318 ? 0.942 -31.284 -48.086 1.000 29.577 318 ASP A CA 1
ATOM 2285 C C . ASP A 1 318 ? 2.095 -30.277 -47.980 1.000 27.051 318 ASP A C 1
ATOM 2286 O O . ASP A 1 318 ? 1.904 -29.111 -47.596 1.000 24.279 318 ASP A O 1
ATOM 2291 N N . PHE A 1 319 ? 3.310 -30.737 -48.263 1.000 27.274 319 PHE A N 1
ATOM 2292 C CA . PHE A 1 319 ? 4.484 -29.885 -48.139 1.000 26.916 319 PHE A CA 1
ATOM 2293 C C . PHE A 1 319 ? 4.382 -28.663 -49.039 1.000 28.917 319 PHE A C 1
ATOM 2294 O O . PHE A 1 319 ? 4.907 -27.597 -48.713 1.000 30.072 319 PHE A O 1
ATOM 2302 N N . SER A 1 320 ? 3.687 -28.839 -50.170 1.000 33.770 320 SER A N 1
ATOM 2303 C CA . SER A 1 320 ? 3.401 -27.800 -51.154 1.000 33.944 320 SER A CA 1
ATOM 2304 C C . SER A 1 320 ? 2.701 -26.575 -50.559 1.000 30.240 320 SER A C 1
ATOM 2305 O O . SER A 1 320 ? 2.757 -25.492 -51.145 1.000 30.983 320 SER A O 1
ATOM 2308 N N . ARG A 1 321 ? 2.081 -26.708 -49.378 1.000 29.322 321 ARG A N 1
ATOM 2309 C CA . ARG A 1 321 ? 1.392 -25.581 -48.761 1.000 28.796 321 ARG A CA 1
ATOM 2310 C C . ARG A 1 321 ? 2.388 -24.691 -48.024 1.000 25.703 321 ARG A C 1
ATOM 2311 O O . ARG A 1 321 ? 2.036 -23.572 -47.696 1.000 24.034 321 ARG A 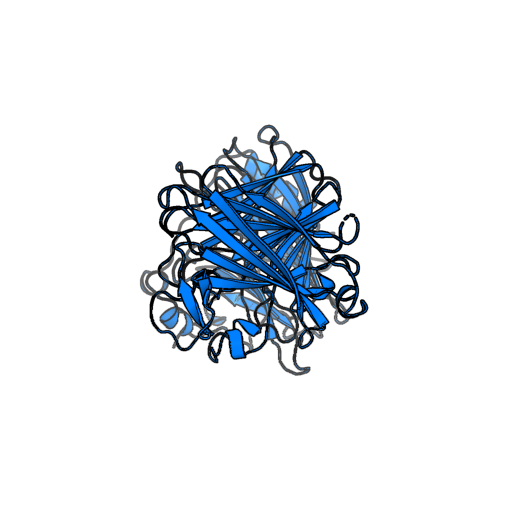O 1
ATOM 2319 N N . PHE A 1 322 ? 3.601 -25.214 -47.759 1.000 26.448 322 PHE A N 1
ATOM 2320 C CA . PHE A 1 322 ? 4.528 -24.549 -46.870 1.000 26.566 322 PHE A CA 1
ATOM 2321 C C . PHE A 1 322 ? 5.881 -24.318 -47.529 1.000 27.116 322 PHE A C 1
ATOM 2322 O O . PHE A 1 322 ? 6.405 -23.214 -47.413 1.000 26.569 322 PHE A O 1
ATOM 2330 N N . GLU A 1 323 ? 6.479 -25.366 -48.112 1.000 27.566 323 GLU A N 1
ATOM 2331 C CA . GLU A 1 323 ? 7.736 -25.277 -48.854 1.000 31.372 323 GLU A CA 1
ATOM 2332 C C . GLU A 1 323 ? 8.939 -24.886 -47.980 1.000 33.449 323 GLU A C 1
ATOM 2333 O O . GLU A 1 323 ? 10.064 -24.665 -48.486 1.000 32.783 323 GLU A O 1
ATOM 2339 N N . ASP A 1 324 ? 8.747 -24.899 -46.660 1.000 31.809 324 ASP A N 1
ATOM 2340 C CA . ASP A 1 324 ? 9.807 -24.507 -45.732 1.000 32.891 324 ASP A CA 1
ATOM 2341 C C . ASP A 1 324 ? 10.576 -25.730 -45.238 1.000 32.593 324 ASP A C 1
ATOM 2342 O O . ASP A 1 324 ? 10.080 -26.466 -44.366 1.000 29.943 324 ASP A O 1
ATOM 2347 N N . LEU A 1 325 ? 11.798 -25.920 -45.758 1.000 34.538 325 LEU A N 1
ATOM 2348 C CA . LEU A 1 325 ? 12.605 -27.073 -45.381 1.000 33.972 325 LEU A CA 1
ATOM 2349 C C . LEU A 1 325 ? 13.256 -26.927 -44.005 1.000 35.494 325 LEU A C 1
ATOM 2350 O O . LEU A 1 325 ? 13.766 -27.928 -43.498 1.000 36.936 325 LEU A O 1
ATOM 2355 N N . ASP A 1 326 ? 13.319 -25.694 -43.463 1.000 36.199 326 ASP A N 1
ATOM 2356 C CA . ASP A 1 326 ? 13.990 -25.461 -42.189 1.000 37.818 326 ASP A CA 1
ATOM 2357 C C . ASP A 1 326 ? 13.061 -25.816 -41.038 1.000 33.178 326 ASP A C 1
ATOM 2358 O O . ASP A 1 326 ? 13.450 -26.558 -40.153 1.000 33.228 326 ASP A O 1
ATOM 2363 N N . ASP A 1 327 ? 11.844 -25.256 -41.047 1.000 28.732 327 ASP A N 1
ATOM 2364 C CA . ASP A 1 327 ? 10.926 -25.388 -39.886 1.000 27.869 327 ASP A CA 1
ATOM 2365 C C . ASP A 1 327 ? 9.779 -26.381 -40.104 1.000 26.103 327 ASP A C 1
ATOM 2366 O O . ASP A 1 327 ? 9.074 -26.631 -39.143 1.000 24.708 327 ASP A O 1
ATOM 2371 N N . ARG A 1 328 ? 9.566 -26.840 -41.327 1.000 24.998 328 ARG A N 1
ATOM 2372 C CA . ARG A 1 328 ? 8.604 -27.920 -41.544 1.000 25.303 328 ARG A CA 1
ATOM 2373 C C . ARG A 1 328 ? 7.288 -27.665 -40.834 1.000 24.719 328 ARG A C 1
ATOM 2374 O O . ARG A 1 328 ? 6.834 -28.487 -40.034 1.000 26.203 328 ARG A O 1
ATOM 2382 N N . TYR A 1 329 ? 6.632 -26.560 -41.175 1.000 24.392 329 TYR A N 1
ATOM 2383 C CA . TYR A 1 329 ? 5.310 -26.276 -40.570 1.000 22.982 329 TYR A CA 1
ATOM 2384 C C . TYR A 1 329 ? 4.341 -27.429 -40.873 1.000 25.240 329 TYR A C 1
ATOM 2385 O O . TYR A 1 329 ? 3.440 -27.650 -40.071 1.000 23.269 329 TYR A O 1
ATOM 2394 N N . ASP A 1 330 ? 4.525 -28.109 -42.006 1.000 26.324 330 ASP A N 1
ATOM 2395 C CA . ASP A 1 330 ? 3.682 -29.252 -42.389 1.000 26.945 330 ASP A CA 1
ATOM 2396 C C . ASP A 1 330 ? 3.729 -30.391 -41.372 1.000 26.308 330 ASP A C 1
ATOM 2397 O O . ASP A 1 330 ? 2.831 -31.265 -41.396 1.000 26.564 330 ASP A O 1
ATOM 2402 N N . LEU A 1 331 ? 4.802 -30.437 -40.556 1.000 28.251 331 LEU A N 1
ATOM 2403 C CA . LEU A 1 331 ? 5.047 -31.544 -39.634 1.000 27.909 331 LEU A CA 1
ATOM 2404 C C . LEU A 1 331 ? 4.658 -31.131 -38.210 1.000 27.961 331 LEU A C 1
ATOM 2405 O O . LEU A 1 331 ? 4.820 -31.909 -37.272 1.000 25.877 331 LEU A O 1
ATOM 2410 N N . ARG A 1 332 ? 4.103 -29.916 -38.030 1.000 25.503 332 ARG A N 1
ATOM 2411 C CA . ARG A 1 332 ? 3.873 -29.396 -36.680 1.000 23.750 332 ARG A CA 1
ATOM 2412 C C . ARG A 1 332 ? 2.523 -29.879 -36.194 1.000 23.319 332 ARG A C 1
ATOM 2413 O O . ARG A 1 332 ? 1.579 -29.949 -36.981 1.000 25.274 332 ARG A O 1
ATOM 2421 N N . PRO A 1 333 ? 2.359 -30.185 -34.889 1.000 22.611 333 PRO A N 1
ATOM 2422 C CA . PRO A 1 333 ? 1.101 -30.785 -34.437 1.000 22.969 333 PRO A CA 1
ATOM 2423 C C . PRO A 1 333 ? -0.098 -29.810 -34.355 1.000 22.982 333 PRO A C 1
ATOM 2424 O O . PRO A 1 333 ? 0.029 -28.565 -34.246 1.000 23.563 333 PRO A O 1
ATOM 2428 N N . SER A 1 334 ? -1.276 -30.446 -34.438 1.000 23.063 334 SER A N 1
ATOM 2429 C CA . SER A 1 334 ? -2.514 -29.990 -33.834 1.000 24.611 334 SER A CA 1
ATOM 2430 C C . SER A 1 334 ? -2.471 -30.346 -32.345 1.000 24.992 334 SER A C 1
ATOM 2431 O O . SER A 1 334 ? -1.837 -31.356 -31.973 1.000 26.953 334 SER A O 1
ATOM 2434 N N . ALA A 1 335 ? -3.156 -29.568 -31.517 1.000 25.837 335 ALA A N 1
ATOM 2435 C CA . ALA A 1 335 ? -3.422 -29.922 -30.119 1.000 27.901 335 ALA A CA 1
ATOM 2436 C C . ALA A 1 335 ? -4.913 -29.841 -29.869 1.000 30.033 335 ALA A C 1
ATOM 2437 O O . ALA A 1 335 ? -5.510 -28.779 -30.124 1.000 29.314 335 ALA A O 1
ATOM 2439 N N . TRP A 1 336 ? -5.472 -30.965 -29.384 1.000 30.896 336 TRP A N 1
ATOM 2440 C CA . TRP A 1 336 ? -6.880 -31.090 -29.021 1.000 34.096 336 TRP A CA 1
ATOM 2441 C C . TRP A 1 336 ? -7.006 -31.269 -27.499 1.000 34.488 336 TRP A C 1
ATOM 2442 O O . TRP A 1 336 ? -6.385 -32.155 -26.930 1.000 32.943 336 TRP A O 1
ATOM 2453 N N . VAL A 1 337 ? -7.805 -30.416 -26.855 1.000 35.681 337 VAL A N 1
ATOM 2454 C CA . VAL A 1 337 ? -8.062 -30.468 -25.420 1.000 36.736 337 VAL A CA 1
ATOM 2455 C C . VAL A 1 337 ? -9.412 -31.154 -25.218 1.000 40.400 337 VAL A C 1
ATOM 2456 O O . VAL A 1 337 ? -10.409 -30.709 -25.800 1.000 39.413 337 VAL A O 1
ATOM 2460 N N . THR A 1 338 ? -9.441 -32.209 -24.390 1.000 39.836 338 THR A N 1
ATOM 2461 C CA . THR A 1 338 ? -10.684 -32.897 -24.050 1.000 40.571 338 THR A CA 1
ATOM 2462 C C . THR A 1 338 ? -10.940 -32.792 -22.547 1.000 40.263 338 THR A C 1
ATOM 2463 O O . THR A 1 338 ? -10.283 -33.474 -21.776 1.000 38.523 338 THR A O 1
ATOM 2467 N N . PRO A 1 339 ? -11.908 -31.971 -22.085 1.000 41.760 339 PRO A N 1
ATOM 2468 C CA . PRO A 1 339 ? -12.304 -31.941 -20.677 1.000 44.569 339 PRO A CA 1
ATOM 2469 C C . PRO A 1 339 ? -12.792 -33.307 -20.193 1.000 47.569 339 PRO A C 1
ATOM 2470 O O . PRO A 1 339 ? -13.367 -34.074 -20.960 1.000 45.358 339 PRO A O 1
ATOM 2474 N N . LYS A 1 340 ? -12.475 -33.624 -18.931 1.000 52.056 340 LYS A N 1
ATOM 2475 C CA . LYS A 1 340 ? -13.081 -34.723 -18.193 1.000 56.388 340 LYS A CA 1
ATOM 2476 C C . LYS A 1 340 ? -14.052 -34.117 -17.191 1.000 56.341 340 LYS A C 1
ATOM 2477 O O . LYS A 1 340 ? -13.637 -33.529 -16.197 1.000 59.557 340 LYS A O 1
ATOM 2483 N N . GLY A 1 341 ? -15.337 -34.220 -17.510 1.000 57.046 341 GLY A N 1
ATOM 2484 C CA . GLY A 1 341 ? -16.393 -33.724 -16.652 1.000 58.889 341 GLY A CA 1
ATOM 2485 C C . GLY A 1 341 ? -17.031 -32.471 -17.237 1.000 59.399 341 GLY A C 1
ATOM 2486 O O . GLY A 1 341 ? -16.769 -32.085 -18.375 1.000 61.465 341 GLY A O 1
ATOM 2487 N N . GLU A 1 342 ? -17.870 -31.835 -16.437 1.000 58.307 342 GLU A N 1
ATOM 2488 C CA . GLU A 1 342 ? -18.647 -30.706 -16.900 1.000 62.750 342 GLU A CA 1
ATOM 2489 C C . GLU A 1 342 ? -17.972 -29.444 -16.379 1.000 60.320 342 GLU A C 1
ATOM 2490 O O . GLU A 1 342 ? -17.862 -29.270 -15.166 1.000 61.078 342 GLU A O 1
ATOM 2496 N N . TRP A 1 343 ? -17.508 -28.586 -17.296 1.000 53.735 343 TRP A N 1
ATOM 2497 C CA . TRP A 1 343 ? -16.760 -27.400 -16.913 1.000 53.985 343 TRP A CA 1
ATOM 2498 C C . TRP A 1 343 ? -17.714 -26.226 -16.671 1.000 57.773 343 TRP A C 1
ATOM 2499 O O . TRP A 1 343 ? -17.284 -25.120 -16.349 1.000 59.510 343 TRP A O 1
ATOM 2510 N N . GLY A 1 344 ? -19.016 -26.482 -16.827 1.000 57.231 344 GLY A N 1
ATOM 2511 C CA . GLY A 1 344 ? -20.043 -25.516 -16.501 1.000 59.739 344 GLY A CA 1
ATOM 2512 C C . GLY A 1 344 ? -20.115 -24.418 -17.548 1.000 61.834 344 GLY A C 1
ATOM 2513 O O . GLY A 1 344 ? -19.880 -24.668 -18.725 1.000 66.297 344 GLY A O 1
ATOM 2514 N N . LYS A 1 345 ? -20.416 -23.199 -17.108 1.000 61.755 345 LYS A N 1
ATOM 2515 C CA . LYS A 1 345 ? -20.683 -22.117 -18.037 1.000 65.203 345 LYS A CA 1
ATOM 2516 C C . LYS A 1 345 ? -19.432 -21.256 -18.221 1.000 60.968 345 LYS A C 1
ATOM 2517 O O . LYS A 1 345 ? -18.807 -20.827 -17.263 1.000 55.243 345 LYS A O 1
ATOM 2523 N N . GLY A 1 346 ? -19.102 -20.969 -19.485 1.000 60.373 346 GLY A N 1
ATOM 2524 C CA . GLY A 1 346 ? -18.022 -20.058 -19.831 1.000 57.741 346 GLY A CA 1
ATOM 2525 C C . GLY A 1 346 ? -17.952 -19.890 -21.344 1.000 55.022 346 GLY A C 1
ATOM 2526 O O . GLY A 1 346 ? -18.956 -20.091 -22.023 1.000 54.988 346 GLY A O 1
ATOM 2527 N N . SER A 1 347 ? -16.766 -19.547 -21.860 1.000 52.946 347 SER A N 1
ATOM 2528 C CA . SER A 1 347 ? -16.564 -19.485 -23.298 1.000 50.719 347 SER A CA 1
ATOM 2529 C C . SER A 1 347 ? -15.209 -20.111 -23.662 1.000 47.571 347 SER A C 1
ATOM 2530 O O . SER A 1 347 ? -14.246 -19.962 -22.927 1.000 42.600 347 SER A O 1
ATOM 2533 N N . VAL A 1 348 ? -15.167 -20.871 -24.767 1.000 46.427 348 VAL A N 1
ATOM 2534 C CA . VAL A 1 348 ? -13.929 -21.102 -25.489 1.000 43.989 348 VAL A CA 1
ATOM 2535 C C . VAL A 1 348 ? -13.586 -19.801 -26.197 1.000 41.995 348 VAL A C 1
ATOM 2536 O O . VAL A 1 348 ? -14.367 -19.300 -27.000 1.000 45.929 348 VAL A O 1
ATOM 2540 N N . GLU A 1 349 ? -12.454 -19.226 -25.806 1.000 42.089 349 GLU A N 1
ATOM 2541 C CA . GLU A 1 349 ? -12.012 -17.918 -26.253 1.000 41.397 349 GLU A CA 1
ATOM 2542 C C . GLU A 1 349 ? -10.756 -18.024 -27.115 1.000 39.352 349 GLU A C 1
ATOM 2543 O O . GLU A 1 349 ? -9.797 -18.738 -26.765 1.000 37.365 349 GLU A O 1
ATOM 2549 N N . LEU A 1 350 ? -10.817 -17.340 -28.265 1.000 37.549 350 LEU A N 1
ATOM 2550 C CA . LEU A 1 350 ? -9.695 -17.121 -29.157 1.000 33.975 350 LEU A CA 1
ATOM 2551 C C . LEU A 1 350 ? -9.220 -15.664 -29.106 1.000 35.294 350 LEU A C 1
ATOM 2552 O O . LEU A 1 350 ? -10.014 -14.687 -29.160 1.000 38.036 350 LEU A O 1
ATOM 2557 N N . VAL A 1 351 ? -7.899 -15.542 -29.014 1.000 34.362 351 VAL A N 1
ATOM 2558 C CA . 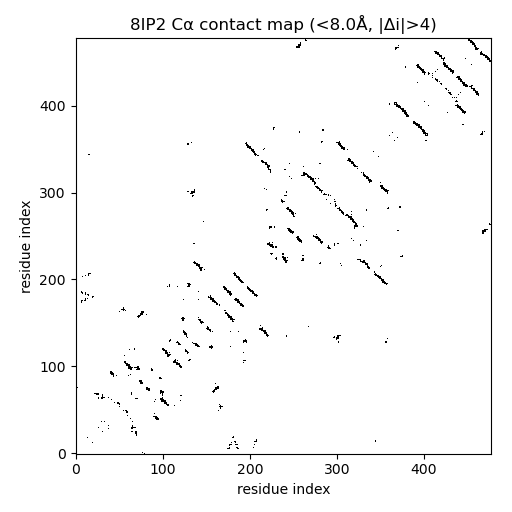VAL A 1 351 ? -7.163 -14.287 -29.076 1.000 35.078 351 VAL A CA 1
ATOM 2559 C C . VAL A 1 351 ? -6.229 -14.333 -30.285 1.000 35.236 351 VAL A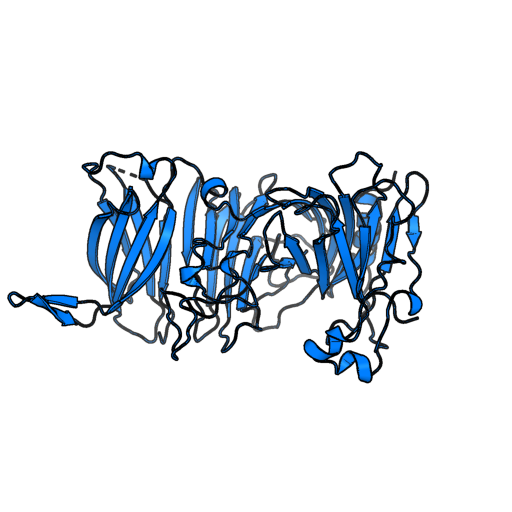 C 1
ATOM 2560 O O . VAL A 1 351 ? -5.418 -15.271 -30.439 1.000 34.954 351 VAL A O 1
ATOM 2564 N N . GLU A 1 352 ? -6.376 -13.320 -31.146 1.000 34.009 352 GLU A N 1
ATOM 2565 C CA . GLU A 1 352 ? -5.545 -13.106 -32.317 1.000 32.312 352 GLU A CA 1
ATOM 2566 C C . GLU A 1 352 ? -4.844 -11.758 -32.216 1.000 35.473 352 GLU A C 1
ATOM 2567 O O . GLU A 1 352 ? -5.492 -10.714 -32.082 1.000 38.086 352 GLU A O 1
ATOM 2573 N N . ILE A 1 353 ? -3.510 -11.796 -32.289 1.000 35.117 353 ILE A N 1
ATOM 2574 C CA . ILE A 1 353 ? -2.664 -10.631 -32.087 1.000 37.507 353 ILE A CA 1
ATOM 2575 C C . ILE A 1 353 ? -1.982 -10.234 -33.399 1.000 38.399 353 ILE A C 1
ATOM 2576 O O . ILE A 1 353 ? -1.501 -11.083 -34.144 1.000 37.289 353 ILE A O 1
ATOM 2581 N N . PRO A 1 354 ? -1.936 -8.929 -33.753 1.000 39.986 354 PRO A N 1
ATOM 2582 C CA . PRO A 1 354 ? -1.188 -8.488 -34.931 1.000 39.155 354 PRO A CA 1
ATOM 2583 C C . PRO A 1 354 ? 0.285 -8.830 -34.740 1.000 36.573 354 PRO A C 1
ATOM 2584 O O . PRO A 1 354 ? 0.790 -8.642 -33.645 1.000 34.678 354 PRO A O 1
ATOM 2588 N N . THR A 1 355 ? 0.924 -9.393 -35.781 1.000 38.486 355 THR A N 1
ATOM 2589 C CA . THR A 1 355 ? 2.362 -9.614 -35.826 1.000 35.886 355 THR A CA 1
ATOM 2590 C C . THR A 1 355 ? 2.830 -9.414 -37.263 1.000 37.294 355 THR A C 1
ATOM 2591 O O . THR A 1 355 ? 2.148 -9.810 -38.223 1.000 34.530 355 THR A O 1
ATOM 2595 N N . ASN A 1 356 ? 4.017 -8.808 -37.393 1.000 38.789 356 ASN A N 1
ATOM 2596 C CA . ASN A 1 356 ? 4.702 -8.707 -38.670 1.000 41.115 356 ASN A CA 1
ATOM 2597 C C . ASN A 1 356 ? 5.618 -9.909 -38.892 1.000 38.197 356 ASN A C 1
ATOM 2598 O O . ASN A 1 356 ? 6.152 -10.075 -39.988 1.000 36.670 356 ASN A O 1
ATOM 2603 N N . ASP A 1 357 ? 5.766 -10.793 -37.900 1.000 37.439 357 ASP A N 1
ATOM 2604 C CA . ASP A 1 357 ? 6.605 -11.967 -38.149 1.000 36.741 357 ASP A CA 1
ATOM 2605 C C . ASP A 1 357 ? 6.245 -13.176 -37.275 1.000 35.410 357 ASP A C 1
ATOM 2606 O O . ASP A 1 357 ? 5.592 -13.042 -36.236 1.000 36.091 357 ASP A O 1
ATOM 2611 N N . GLU A 1 358 ? 6.832 -14.330 -37.632 1.000 36.760 358 GLU A N 1
ATOM 2612 C CA . GLU A 1 358 ? 6.440 -15.626 -37.083 1.000 35.249 358 GLU A CA 1
ATOM 2613 C C . GLU A 1 358 ? 6.988 -15.859 -35.677 1.000 34.107 358 GLU A C 1
ATOM 2614 O O . GLU A 1 358 ? 6.531 -16.803 -35.038 1.000 28.840 358 GLU A O 1
ATOM 2620 N N . THR A 1 359 ? 7.967 -15.047 -35.209 1.000 33.580 359 THR A N 1
ATOM 2621 C CA . THR A 1 359 ? 8.557 -15.217 -33.875 1.000 32.614 359 THR A CA 1
ATOM 2622 C C . THR A 1 359 ? 7.577 -14.848 -32.757 1.000 33.051 359 THR A C 1
ATOM 2623 O O . THR A 1 359 ? 7.799 -15.232 -31.618 1.000 34.557 359 THR A O 1
ATOM 2627 N N . ASN A 1 360 ? 6.529 -14.050 -33.033 1.000 32.428 360 ASN A N 1
ATOM 2628 C CA . ASN A 1 360 ? 5.531 -13.733 -32.028 1.000 32.270 360 ASN A CA 1
ATOM 2629 C C . ASN A 1 360 ? 4.445 -14.810 -31.974 1.000 32.054 360 ASN A C 1
ATOM 2630 O O . ASN A 1 360 ? 3.859 -15.145 -32.987 1.000 32.872 360 ASN A O 1
ATOM 2635 N N . ASN A 1 361 ? 4.114 -15.250 -30.758 1.000 30.819 361 ASN A N 1
ATOM 2636 C CA . ASN A 1 361 ? 3.010 -16.171 -30.553 1.000 30.604 361 ASN A CA 1
ATOM 2637 C C . ASN A 1 361 ? 1.708 -15.376 -30.527 1.000 31.830 361 ASN A C 1
ATOM 2638 O O . ASN A 1 361 ? 1.296 -14.866 -29.473 1.000 30.059 361 ASN A O 1
ATOM 2643 N N . ASN A 1 362 ? 1.070 -15.264 -31.687 1.000 29.719 362 ASN A N 1
ATOM 2644 C CA . ASN A 1 362 ? -0.007 -14.299 -31.816 1.000 31.335 362 ASN A CA 1
ATOM 2645 C C . ASN A 1 362 ? -1.385 -14.972 -31.762 1.000 30.040 362 ASN A C 1
ATOM 2646 O O . ASN A 1 362 ? -2.405 -14.316 -32.002 1.000 33.980 362 ASN A O 1
ATOM 2651 N N . ILE A 1 363 ? -1.416 -16.258 -31.395 1.000 30.467 363 ILE A N 1
ATOM 2652 C CA . ILE A 1 363 ? -2.675 -16.994 -31.249 1.000 28.793 363 ILE A CA 1
ATOM 2653 C C . ILE A 1 363 ? -2.733 -17.631 -29.849 1.000 29.964 363 ILE A C 1
ATOM 2654 O O . ILE A 1 363 ? -1.835 -18.417 -29.448 1.000 26.556 363 ILE A O 1
ATOM 2659 N N . VAL A 1 364 ? -3.844 -17.380 -29.149 1.000 28.693 364 VAL A N 1
ATOM 2660 C CA . VAL A 1 364 ? -4.142 -18.014 -27.865 1.000 30.043 364 VAL A CA 1
ATOM 2661 C C . VAL A 1 364 ? -5.574 -18.548 -27.874 1.000 31.533 364 VAL A C 1
ATOM 2662 O O . VAL A 1 364 ? -6.501 -17.832 -28.312 1.000 33.896 364 VAL A O 1
ATOM 2666 N N . ALA A 1 365 ? -5.740 -19.768 -27.313 1.000 29.633 365 ALA A N 1
ATOM 2667 C CA . ALA A 1 365 ? -7.053 -20.333 -27.031 1.000 30.941 365 ALA A CA 1
ATOM 2668 C C . ALA A 1 365 ? -7.098 -20.934 -25.623 1.000 33.083 365 ALA A C 1
ATOM 2669 O O . ALA A 1 365 ? -6.125 -21.539 -25.116 1.000 32.346 365 ALA A O 1
ATOM 2671 N N . TYR A 1 366 ? -8.255 -20.759 -24.977 1.000 34.188 366 TYR A N 1
ATOM 2672 C CA . TYR A 1 366 ? -8.501 -21.323 -23.657 1.000 35.562 366 TYR A CA 1
ATOM 2673 C C . TYR A 1 366 ? -9.990 -21.428 -23.351 1.000 38.205 366 TYR A C 1
ATOM 2674 O O . TYR A 1 366 ? -10.833 -20.924 -24.099 1.000 39.544 366 TYR A O 1
ATOM 2683 N N . TRP A 1 367 ? -10.283 -22.103 -22.230 1.000 38.460 367 TRP A N 1
ATOM 2684 C CA . TRP A 1 367 ? -11.580 -22.031 -21.573 1.000 41.415 367 TRP A CA 1
ATOM 2685 C C . TRP A 1 367 ? -11.504 -20.992 -20.453 1.000 42.368 367 TRP A C 1
ATOM 2686 O O . TRP A 1 367 ? -10.627 -21.074 -19.595 1.000 40.723 367 TRP A O 1
ATOM 2697 N N . THR A 1 368 ? -12.381 -19.976 -20.498 1.000 42.853 368 THR A N 1
ATOM 2698 C CA . THR A 1 368 ? -12.455 -18.985 -19.437 1.000 44.876 368 THR A CA 1
ATOM 2699 C C . THR A 1 368 ? -13.804 -19.128 -18.743 1.000 46.964 368 THR A C 1
ATOM 2700 O O . THR A 1 368 ? -14.837 -18.831 -19.326 1.000 47.585 368 THR A O 1
ATOM 2704 N N . PRO A 1 369 ? -13.829 -19.585 -17.472 1.000 50.193 369 PRO A N 1
ATOM 2705 C CA . PRO A 1 369 ? -15.073 -19.656 -16.698 1.000 52.169 369 PRO A CA 1
ATOM 2706 C C . PRO A 1 369 ? -15.775 -18.310 -16.626 1.000 52.983 369 PRO A C 1
ATOM 2707 O O . PRO A 1 369 ? -15.101 -17.290 -16.530 1.000 53.762 369 PRO A O 1
ATOM 2711 N N . ASP A 1 370 ? -17.112 -18.328 -16.680 1.000 56.523 370 ASP A N 1
ATOM 2712 C CA . ASP A 1 370 ? -17.919 -17.139 -16.449 1.000 60.452 370 ASP A CA 1
ATOM 2713 C C . ASP A 1 370 ? -17.778 -16.676 -15.006 1.000 60.784 370 ASP A C 1
ATOM 2714 O O . ASP A 1 370 ? -17.669 -15.477 -14.786 1.000 61.936 370 ASP A O 1
ATOM 2719 N N . GLN A 1 371 ? -17.818 -17.616 -14.045 1.000 59.070 371 GLN A N 1
ATOM 2720 C CA . GLN A 1 371 ? -17.754 -17.277 -12.624 1.000 63.989 371 GLN A CA 1
ATOM 2721 C C . GLN A 1 371 ? -16.611 -18.027 -11.941 1.000 59.252 371 GLN A C 1
ATOM 2722 O O . GLN A 1 371 ? -16.498 -19.244 -12.059 1.000 60.065 371 GLN A O 1
ATOM 2728 N N . LEU A 1 372 ? -15.767 -17.270 -11.223 1.000 56.209 372 LEU A N 1
ATOM 2729 C CA . LEU A 1 372 ? -14.668 -17.830 -10.460 1.000 55.451 372 LEU A CA 1
ATOM 2730 C C . LEU A 1 372 ? -15.048 -17.857 -8.979 1.000 58.552 372 LEU A C 1
ATOM 2731 O O . LEU A 1 372 ? -15.850 -17.035 -8.514 1.000 57.620 372 LEU A O 1
ATOM 2736 N N . PRO A 1 373 ? -14.456 -18.776 -8.185 1.000 56.578 373 PRO A N 1
ATOM 2737 C CA . PRO A 1 373 ? -14.720 -18.830 -6.747 1.000 56.725 373 PRO A CA 1
ATOM 2738 C C . PRO A 1 373 ? -13.959 -17.736 -6.009 1.000 56.765 373 PRO A C 1
ATOM 2739 O O . PRO A 1 373 ? -13.132 -17.049 -6.612 1.000 52.798 373 PRO A O 1
ATOM 2743 N N . GLU A 1 374 ? -14.215 -17.618 -4.696 1.000 58.302 374 GLU A N 1
ATOM 2744 C CA . GLU A 1 374 ? -13.492 -16.686 -3.848 1.000 57.354 374 GLU A CA 1
ATOM 2745 C C . GLU A 1 374 ? -12.049 -17.152 -3.738 1.000 56.067 374 GLU A C 1
ATOM 2746 O O . GLU A 1 374 ? -11.774 -18.352 -3.791 1.000 53.741 374 GLU A O 1
ATOM 2752 N N . PRO A 1 375 ? -11.078 -16.240 -3.522 1.000 56.144 375 PRO A N 1
ATOM 2753 C CA . PRO A 1 375 ? -9.696 -16.673 -3.304 1.000 53.799 375 PRO A CA 1
ATOM 2754 C C . PRO A 1 375 ? -9.574 -17.679 -2.161 1.000 54.986 375 PRO A C 1
ATOM 2755 O O . PRO A 1 375 ? -10.267 -17.573 -1.157 1.000 54.341 375 PRO A O 1
ATOM 2759 N N . GLY A 1 376 ? -8.685 -18.665 -2.329 1.000 53.930 376 GLY A N 1
ATOM 2760 C CA . GLY A 1 376 ? -8.502 -19.735 -1.364 1.000 53.325 376 GLY A CA 1
ATOM 2761 C C . GLY A 1 376 ? -9.240 -21.013 -1.763 1.000 52.775 376 GLY A C 1
ATOM 2762 O O . GLY A 1 376 ? -8.758 -22.103 -1.485 1.000 53.193 376 GLY A O 1
ATOM 2763 N N . LYS A 1 377 ? -10.393 -20.877 -2.426 1.000 54.164 377 LYS A N 1
ATOM 2764 C CA . LYS A 1 377 ? -11.211 -22.024 -2.793 1.000 58.462 377 LYS A CA 1
ATOM 2765 C C . LYS A 1 377 ? -10.605 -22.770 -3.991 1.000 55.699 377 LYS A C 1
ATOM 2766 O O . LYS A 1 377 ? -10.196 -22.171 -4.986 1.000 51.969 377 LYS A O 1
ATOM 2772 N N . GLU A 1 378 ? -10.597 -24.103 -3.888 1.000 52.733 378 GLU A N 1
ATOM 2773 C CA . GLU A 1 378 ? -9.925 -24.991 -4.821 1.000 49.803 378 GLU A CA 1
ATOM 2774 C C . GLU A 1 378 ? -10.771 -25.206 -6.071 1.000 48.501 378 GLU A C 1
ATOM 2775 O O . GLU A 1 378 ? -11.938 -25.541 -5.958 1.000 49.732 378 GLU A O 1
ATOM 2781 N N . MET A 1 379 ? -10.155 -25.071 -7.250 1.000 45.253 379 MET A N 1
ATOM 2782 C CA . MET A 1 379 ? -10.781 -25.444 -8.507 1.000 44.300 379 MET A CA 1
ATOM 2783 C C . MET A 1 379 ? -10.060 -26.669 -9.073 1.000 43.363 379 MET A C 1
ATOM 2784 O O . MET A 1 379 ? -8.831 -26.693 -9.126 1.000 39.936 379 MET A O 1
ATOM 2789 N N . ASN A 1 380 ? -10.845 -27.702 -9.409 1.000 44.305 380 ASN A N 1
ATOM 2790 C CA . ASN A 1 380 ? -10.355 -28.910 -10.046 1.000 46.292 380 ASN A CA 1
ATOM 2791 C C . ASN A 1 380 ? -10.671 -28.840 -11.537 1.000 45.503 380 ASN A C 1
ATOM 2792 O O . ASN A 1 380 ? -11.803 -28.542 -11.905 1.000 47.895 380 ASN A O 1
ATOM 2797 N N . PHE A 1 381 ? -9.633 -29.023 -12.366 1.000 43.774 381 PHE A N 1
ATOM 2798 C CA . PHE A 1 381 ? -9.756 -29.170 -13.810 1.000 44.455 381 PHE A CA 1
ATOM 2799 C C . PHE A 1 381 ? -8.954 -30.389 -14.248 1.000 45.395 381 PHE A C 1
ATOM 2800 O O . PHE A 1 381 ? -7.748 -30.453 -13.998 1.000 48.274 381 PHE A O 1
ATOM 2808 N N . LYS A 1 382 ? -9.653 -31.340 -14.878 1.000 44.813 382 LYS A N 1
ATOM 2809 C CA . LYS A 1 382 ? -9.073 -32.538 -15.470 1.000 44.897 382 LYS A CA 1
ATOM 2810 C C . LYS A 1 382 ? -9.326 -32.498 -16.987 1.000 42.181 382 LYS A C 1
ATOM 2811 O O . LYS A 1 382 ? -10.410 -32.095 -17.416 1.000 39.305 382 LYS A O 1
ATOM 2817 N N . TYR A 1 383 ? -8.311 -32.857 -17.791 1.000 39.639 383 TYR A N 1
ATOM 2818 C CA . TYR A 1 383 ? -8.411 -32.843 -19.256 1.000 40.005 383 TYR A CA 1
ATOM 2819 C C . TYR A 1 383 ? -7.254 -33.603 -19.899 1.000 38.586 383 TYR A C 1
ATOM 2820 O O . TYR A 1 383 ? -6.237 -33.818 -19.256 1.000 36.546 383 TYR A O 1
ATOM 2829 N N . THR A 1 384 ? -7.401 -33.980 -21.184 1.000 39.878 384 THR A N 1
ATOM 2830 C CA . THR A 1 384 ? -6.287 -34.517 -21.951 1.000 40.413 384 THR A CA 1
ATOM 2831 C C . THR A 1 384 ? -5.934 -33.528 -23.069 1.000 36.528 384 THR A C 1
ATOM 2832 O O . THR A 1 384 ? -6.794 -32.812 -23.538 1.000 37.081 384 THR A O 1
ATOM 2836 N N . ILE A 1 385 ? -4.654 -33.459 -23.435 1.000 33.904 385 ILE A N 1
ATOM 2837 C CA . ILE A 1 385 ? -4.190 -32.754 -24.612 1.000 31.120 385 ILE A CA 1
ATOM 2838 C C . ILE A 1 385 ? -3.602 -33.801 -25.547 1.000 34.883 385 ILE A C 1
ATOM 2839 O O . ILE A 1 385 ? -2.724 -34.576 -25.147 1.000 36.415 385 ILE A O 1
ATOM 2844 N N . THR A 1 386 ? -4.105 -33.829 -26.791 1.000 33.728 386 THR A N 1
ATOM 2845 C CA . THR A 1 386 ? -3.638 -34.769 -27.793 1.000 32.701 386 THR A CA 1
ATOM 2846 C C . THR A 1 386 ? -2.892 -33.958 -28.836 1.000 32.822 386 THR A C 1
ATOM 2847 O O . THR A 1 386 ? -3.468 -32.992 -29.370 1.000 29.890 386 THR A O 1
ATOM 2851 N N . PHE A 1 387 ? -1.612 -34.310 -29.026 1.000 30.669 387 PHE A N 1
ATOM 2852 C CA . PHE A 1 387 ? -0.778 -33.696 -30.042 1.000 30.377 387 PHE A CA 1
ATOM 2853 C C . PHE A 1 387 ? -0.635 -34.626 -31.233 1.000 30.004 387 PHE A C 1
ATOM 2854 O O . PHE A 1 387 ? 0.009 -35.689 -31.110 1.000 31.030 387 PHE A O 1
ATOM 2862 N N . SER A 1 388 ? -1.220 -34.230 -32.378 1.000 28.574 388 SER A N 1
ATOM 2863 C CA . SER A 1 388 ? -1.453 -35.153 -33.484 1.000 29.330 388 SER A CA 1
ATOM 2864 C C . SER A 1 388 ? -1.197 -34.497 -34.847 1.000 29.611 388 SER A C 1
ATOM 2865 O O . SER A 1 388 ? -1.234 -33.256 -34.963 1.000 29.332 388 SER A O 1
ATOM 2868 N N . ARG A 1 389 ? -0.970 -35.348 -35.865 1.000 29.340 389 ARG A N 1
ATOM 2869 C CA . ARG A 1 389 ? -1.002 -34.948 -37.272 1.000 28.969 389 ARG A CA 1
ATOM 2870 C C . ARG A 1 389 ? -2.138 -35.634 -38.018 1.000 31.206 389 ARG A C 1
ATOM 2871 O O . ARG A 1 389 ? -2.112 -35.627 -39.239 1.000 33.978 389 ARG A O 1
ATOM 2879 N N . ASP A 1 390 ? -3.139 -36.162 -37.285 1.000 33.128 390 ASP A N 1
ATOM 2880 C CA . ASP A 1 390 ? -4.292 -36.835 -37.874 1.000 35.833 390 ASP A CA 1
ATOM 2881 C C . ASP A 1 390 ? -5.573 -36.049 -37.582 1.000 35.131 390 ASP A C 1
ATOM 2882 O O . ASP A 1 390 ? -6.328 -36.384 -36.675 1.000 33.707 390 ASP A O 1
ATOM 2887 N N . GLU A 1 391 ? -5.798 -34.972 -38.336 1.000 32.930 391 GLU A N 1
ATOM 2888 C CA . GLU A 1 391 ? -6.863 -34.038 -38.010 1.000 35.231 391 GLU A CA 1
ATOM 2889 C C . GLU A 1 391 ? -8.222 -34.716 -38.202 1.000 38.289 391 GLU A C 1
ATOM 2890 O O . GLU A 1 391 ? -9.175 -34.373 -37.515 1.000 41.263 391 GLU A O 1
ATOM 2896 N N . ASP A 1 392 ? -8.298 -35.668 -39.142 1.000 44.095 392 ASP A N 1
ATOM 2897 C CA . ASP A 1 392 ? -9.475 -36.506 -39.349 1.000 50.093 392 ASP A CA 1
ATOM 2898 C C . ASP A 1 392 ? -9.895 -37.205 -38.051 1.000 49.535 392 ASP A C 1
ATOM 2899 O O . ASP A 1 392 ? -11.079 -37.251 -37.746 1.000 47.940 392 ASP A O 1
ATOM 2904 N N . LYS A 1 393 ? -8.911 -37.714 -37.292 1.000 52.830 393 LYS A N 1
ATOM 2905 C CA . LYS A 1 393 ? -9.139 -38.375 -36.011 1.000 53.172 393 LYS A CA 1
ATOM 2906 C C . LYS A 1 393 ? -9.520 -37.380 -34.910 1.000 50.635 393 LYS A C 1
ATOM 2907 O O . LYS A 1 393 ? -10.041 -37.774 -33.875 1.000 51.375 393 LYS A O 1
ATOM 2913 N N . LEU A 1 394 ? -9.270 -36.081 -35.122 1.000 48.222 394 LEU A N 1
ATOM 2914 C CA . LEU A 1 394 ? -9.663 -35.057 -34.170 1.000 44.826 394 LEU A CA 1
ATOM 2915 C C . LEU A 1 394 ? -11.049 -34.511 -34.523 1.000 45.192 394 LEU A C 1
ATOM 2916 O O . LEU A 1 394 ? -11.380 -33.372 -34.185 1.000 46.937 394 LEU A O 1
ATOM 2921 N N . HIS A 1 395 ? -11.889 -35.342 -35.161 1.000 45.255 395 HIS A N 1
ATOM 2922 C CA . HIS A 1 395 ? -13.190 -34.883 -35.621 1.000 43.829 395 HIS A CA 1
ATOM 2923 C C . HIS A 1 395 ? -14.115 -36.081 -35.813 1.000 45.619 395 HIS A C 1
ATOM 2924 O O . HIS A 1 395 ? -13.685 -37.153 -36.217 1.000 46.627 395 HIS A O 1
ATOM 2931 N N . ALA A 1 396 ? -15.397 -35.880 -35.528 1.000 49.493 396 ALA A N 1
ATOM 2932 C CA . ALA A 1 396 ? -16.367 -36.957 -35.638 1.000 50.853 396 ALA A CA 1
ATOM 2933 C C . ALA A 1 396 ? -16.442 -37.410 -37.095 1.000 52.846 396 ALA A C 1
ATOM 2934 O O . ALA A 1 396 ? -16.555 -36.565 -37.979 1.000 49.116 396 ALA A O 1
ATOM 2936 N N . PRO A 1 397 ? -16.435 -38.733 -37.399 1.000 57.752 397 PRO A N 1
ATOM 2937 C CA . PRO A 1 397 ? -16.447 -39.204 -38.787 1.000 58.015 397 PRO A CA 1
ATOM 2938 C C . PRO A 1 397 ? -17.710 -38.893 -39.595 1.000 61.318 397 PRO A C 1
ATOM 2939 O O . PRO A 1 397 ? -17.689 -39.019 -40.813 1.000 65.639 397 PRO A O 1
ATOM 2943 N N . ASP A 1 398 ? -18.792 -38.475 -38.930 1.000 62.231 398 ASP A N 1
ATOM 2944 C CA . ASP A 1 398 ? -20.077 -38.252 -39.579 1.000 60.244 398 ASP A CA 1
ATOM 2945 C C . ASP A 1 398 ? -20.332 -36.762 -39.774 1.000 55.117 398 ASP A C 1
ATOM 2946 O O . ASP A 1 398 ? -21.464 -36.360 -40.013 1.000 53.435 398 ASP A O 1
ATOM 2951 N N . ASN A 1 399 ? -19.277 -35.948 -39.651 1.000 50.338 399 ASN A N 1
ATOM 2952 C CA . ASN A 1 399 ? -19.394 -34.497 -39.664 1.000 50.780 399 ASN A CA 1
ATOM 2953 C C . ASN A 1 399 ? -18.257 -33.968 -40.541 1.000 49.066 399 ASN A C 1
ATOM 2954 O O . ASN A 1 399 ? -17.096 -34.232 -40.248 1.000 47.135 399 ASN A O 1
ATOM 2959 N N . ALA A 1 400 ? -18.580 -33.301 -41.655 1.000 46.124 400 ALA A N 1
ATOM 2960 C CA . ALA A 1 400 ? -17.532 -32.867 -42.563 1.000 44.126 400 ALA A CA 1
ATOM 2961 C C . ALA A 1 400 ? -16.823 -31.627 -42.012 1.000 43.497 400 ALA A C 1
ATOM 2962 O O . ALA A 1 400 ? -17.397 -30.847 -41.253 1.000 44.263 400 ALA A O 1
ATOM 2964 N N . TRP A 1 401 ? -15.570 -31.426 -42.447 1.000 42.771 401 TRP A N 1
ATOM 2965 C CA . TRP A 1 401 ? -14.762 -30.332 -41.935 1.000 41.613 401 TRP A CA 1
ATOM 2966 C C . TRP A 1 401 ? -13.976 -29.627 -43.045 1.000 37.791 401 TRP A C 1
ATOM 2967 O O . TRP A 1 401 ? -13.763 -30.171 -44.114 1.000 38.707 401 TRP A O 1
ATOM 2978 N N . VAL A 1 402 ? -13.632 -28.365 -42.770 1.000 37.310 402 VAL A N 1
ATOM 2979 C CA . VAL A 1 402 ? -12.993 -27.457 -43.701 1.000 34.867 402 VAL A CA 1
ATOM 2980 C C . VAL A 1 402 ? -11.514 -27.834 -43.812 1.000 32.375 402 VAL A C 1
ATOM 2981 O O . VAL A 1 402 ? -10.764 -27.659 -42.859 1.000 32.378 402 VAL A O 1
ATOM 2985 N N . GLN A 1 403 ? -11.138 -28.330 -44.997 1.000 33.607 403 GLN A N 1
ATOM 2986 C CA . GLN A 1 403 ? -9.766 -28.600 -45.396 1.000 34.015 403 GLN A CA 1
ATOM 2987 C C . GLN A 1 403 ? -8.992 -27.293 -45.593 1.000 31.893 403 GLN A C 1
ATOM 2988 O O . GLN A 1 403 ? -7.823 -27.218 -45.235 1.000 26.574 403 GLN A O 1
ATOM 2994 N N . GLN A 1 404 ? -9.648 -26.267 -46.160 1.000 29.880 404 GLN A N 1
ATOM 2995 C CA . GLN A 1 404 ? -8.971 -25.011 -46.456 1.000 30.180 404 GLN A CA 1
ATOM 2996 C C . GLN A 1 404 ? -9.999 -23.936 -46.768 1.000 29.067 404 GLN A C 1
ATOM 2997 O O . GLN A 1 404 ? -11.078 -24.273 -47.222 1.000 31.285 404 GLN A O 1
ATOM 3003 N N . THR A 1 405 ? -9.590 -22.684 -46.524 1.000 29.411 405 THR A N 1
ATOM 3004 C CA . THR A 1 405 ? -10.331 -21.468 -46.817 1.000 31.804 405 THR A CA 1
ATOM 3005 C C . THR A 1 405 ? -9.425 -20.598 -47.702 1.000 31.878 405 THR A C 1
ATOM 3006 O O . THR A 1 405 ? -8.381 -20.102 -47.271 1.000 30.138 405 THR A O 1
ATOM 3010 N N . ARG A 1 406 ? -9.796 -20.458 -48.978 1.000 33.336 406 ARG A N 1
ATOM 3011 C CA . ARG A 1 406 ? -9.039 -19.662 -49.927 1.000 31.954 406 ARG A CA 1
ATOM 3012 C C . ARG A 1 406 ? -9.788 -18.345 -50.188 1.000 34.320 406 ARG A C 1
ATOM 3013 O O . ARG A 1 406 ? -10.912 -18.349 -50.695 1.000 36.962 406 ARG A O 1
ATOM 3021 N N . ARG A 1 407 ? -9.143 -17.207 -49.918 1.000 34.728 407 ARG A N 1
ATOM 3022 C CA . ARG A 1 407 ? -9.755 -15.916 -50.225 1.000 37.815 407 ARG A CA 1
ATOM 3023 C C . ARG A 1 407 ? -9.496 -15.581 -51.699 1.000 38.252 407 ARG A C 1
ATOM 3024 O O . ARG A 1 407 ? -8.508 -16.006 -52.302 1.000 35.149 407 ARG A O 1
ATOM 3032 N N . SER A 1 408 ? -10.400 -14.817 -52.313 1.000 36.862 408 SER A N 1
ATOM 3033 C CA . SER A 1 408 ? -10.264 -14.528 -53.737 1.000 37.676 408 SER A CA 1
ATOM 3034 C C . SER A 1 408 ? -11.024 -13.247 -54.045 1.000 40.307 408 SER A C 1
ATOM 3035 O O . SER A 1 408 ? -11.944 -12.897 -53.309 1.000 36.783 408 SER A O 1
ATOM 3038 N N . THR A 1 409 ? -10.601 -12.568 -55.116 1.000 45.134 409 THR A N 1
ATOM 3039 C CA . THR A 1 409 ? -11.336 -11.454 -55.679 1.000 43.576 409 THR A CA 1
ATOM 3040 C C . THR A 1 409 ? -12.644 -12.003 -56.240 1.000 44.595 409 THR A C 1
ATOM 3041 O O . THR A 1 409 ? -12.630 -12.889 -57.087 1.000 48.003 409 THR A O 1
ATOM 3045 N N . GLY A 1 410 ? -13.774 -11.491 -55.744 1.000 45.890 410 GLY A N 1
ATOM 3046 C CA . GLY A 1 410 ? -15.070 -11.912 -56.249 1.000 46.442 410 GLY A CA 1
ATOM 3047 C C . GLY A 1 410 ? -15.243 -11.450 -57.693 1.000 47.282 410 GLY A C 1
ATOM 3048 O O . GLY A 1 410 ? -14.903 -10.313 -58.013 1.000 47.498 410 GLY A O 1
ATOM 3049 N N . ASP A 1 411 ? -15.740 -12.337 -58.565 1.000 47.724 411 ASP A N 1
ATOM 3050 C CA . ASP A 1 411 ? -15.937 -11.968 -59.961 1.000 47.753 411 ASP A CA 1
ATOM 3051 C C . ASP A 1 411 ? -17.164 -12.653 -60.567 1.000 49.151 411 ASP A C 1
ATOM 3052 O O . ASP A 1 411 ? -17.800 -13.516 -59.958 1.000 50.448 411 ASP A O 1
ATOM 3057 N N . VAL A 1 412 ? -17.492 -12.197 -61.785 1.000 48.424 412 VAL A N 1
ATOM 3058 C CA . VAL A 1 412 ? -18.537 -12.761 -62.628 1.000 49.980 412 VAL A CA 1
ATOM 3059 C C . VAL A 1 412 ? -17.884 -13.007 -63.988 1.000 48.914 412 VAL A C 1
ATOM 3060 O O . VAL A 1 412 ? -17.289 -12.082 -64.555 1.000 41.350 412 VAL A O 1
ATOM 3064 N N . LYS A 1 413 ? -17.947 -14.260 -64.458 1.000 45.376 413 LYS A N 1
ATOM 3065 C CA . LYS A 1 413 ? -17.465 -14.606 -65.783 1.000 48.016 413 LYS A CA 1
ATOM 3066 C C . LYS A 1 413 ? -18.439 -14.035 -66.815 1.000 47.777 413 LYS A C 1
ATOM 3067 O O . LYS A 1 413 ? -19.652 -14.220 -66.710 1.000 46.492 413 LYS A O 1
ATOM 3073 N N . GLN A 1 414 ? -17.881 -13.278 -67.765 1.000 49.388 414 GLN A N 1
ATOM 3074 C CA . GLN A 1 414 ? -18.632 -12.662 -68.850 1.000 50.069 414 GLN A CA 1
ATOM 3075 C C . GLN A 1 414 ? -18.831 -13.665 -69.983 1.000 46.158 414 GLN A C 1
ATOM 3076 O O . GLN A 1 414 ? -18.117 -14.680 -70.075 1.000 42.929 414 GLN A O 1
ATOM 3082 N N . SER A 1 415 ? -19.800 -13.345 -70.849 1.000 45.295 415 SER A N 1
ATOM 3083 C CA . SER A 1 415 ? -20.057 -14.050 -72.099 1.000 46.677 415 SER A CA 1
ATOM 3084 C C . SER A 1 415 ? -18.763 -14.334 -72.874 1.000 44.089 415 SER A C 1
ATOM 3085 O O . SER A 1 415 ? -18.648 -15.365 -73.545 1.000 44.721 415 SER A O 1
ATOM 3088 N N . ASN A 1 416 ? -17.780 -13.424 -72.800 1.000 44.771 416 ASN A N 1
ATOM 3089 C CA . ASN A 1 416 ? -16.502 -13.617 -73.484 1.000 45.074 416 ASN A CA 1
ATOM 3090 C C . ASN A 1 416 ? -15.451 -14.344 -72.627 1.000 42.308 416 ASN A C 1
ATOM 3091 O O . ASN A 1 416 ? -14.282 -14.298 -72.981 1.000 39.284 416 ASN A O 1
ATOM 3096 N N . LEU A 1 417 ? -15.854 -14.962 -71.503 1.000 43.468 417 LEU A N 1
ATOM 3097 C CA . LEU A 1 417 ? -15.000 -15.740 -70.596 1.000 44.984 417 LEU A CA 1
ATOM 3098 C C . LEU A 1 417 ? -14.052 -14.894 -69.731 1.000 46.053 417 LEU A C 1
ATOM 3099 O O . LEU A 1 417 ? -13.354 -15.449 -68.888 1.000 45.579 417 LEU A O 1
ATOM 3104 N N . ILE A 1 418 ? -14.038 -13.564 -69.878 1.000 46.677 418 ILE A N 1
ATOM 3105 C CA . ILE A 1 418 ? -13.286 -12.706 -68.967 1.000 46.406 418 ILE A CA 1
ATOM 3106 C C . ILE A 1 418 ? -14.012 -12.648 -67.612 1.000 46.382 418 ILE A C 1
ATOM 3107 O O . ILE A 1 418 ? -15.208 -12.331 -67.540 1.000 45.253 418 ILE A O 1
ATOM 3112 N N . ARG A 1 419 ? -13.254 -12.917 -66.539 1.000 42.205 419 ARG A N 1
ATOM 3113 C CA . ARG A 1 419 ? -13.712 -12.832 -65.156 1.000 43.782 419 ARG A CA 1
ATOM 3114 C C . ARG A 1 419 ? -13.700 -11.365 -64.705 1.000 46.156 419 ARG A C 1
ATOM 3115 O O . ARG A 1 419 ? -12.639 -10.771 -64.544 1.000 50.796 419 ARG A O 1
ATOM 3123 N N . GLN A 1 420 ? -14.883 -10.755 -64.547 1.000 45.450 420 GLN A N 1
ATOM 3124 C CA . GLN A 1 420 ? -14.984 -9.338 -64.217 1.000 51.235 420 GLN A CA 1
ATOM 3125 C C . GLN A 1 420 ? -15.173 -9.162 -62.707 1.000 50.045 420 GLN A C 1
ATOM 3126 O O . GLN A 1 420 ? -16.181 -9.584 -62.150 1.000 47.229 420 GLN A O 1
ATOM 3132 N N . PRO A 1 421 ? -14.233 -8.511 -61.987 1.000 50.461 421 PRO A N 1
ATOM 3133 C CA . PRO A 1 421 ? -14.444 -8.208 -60.573 1.000 49.801 421 PRO A CA 1
ATOM 3134 C C . PRO A 1 421 ? -15.683 -7.333 -60.380 1.000 51.006 421 PRO A C 1
ATOM 3135 O O . PRO A 1 421 ? -15.960 -6.473 -61.210 1.000 48.285 421 PRO A O 1
ATOM 3139 N N . ASP A 1 422 ? -16.440 -7.598 -59.309 1.000 52.777 422 ASP A N 1
ATOM 3140 C CA . ASP A 1 422 ? -17.687 -6.900 -59.017 1.000 54.749 422 ASP A CA 1
ATOM 3141 C C . ASP A 1 422 ? -17.656 -6.200 -57.650 1.000 54.114 422 ASP A C 1
ATOM 3142 O O . ASP A 1 422 ? -18.637 -5.575 -57.251 1.000 57.917 422 ASP A O 1
ATOM 3147 N N . GLY A 1 423 ? -16.527 -6.258 -56.943 1.000 51.711 423 GLY A N 1
ATOM 3148 C CA . GLY A 1 423 ? -16.342 -5.532 -55.691 1.000 53.325 423 GLY A CA 1
ATOM 3149 C C . GLY A 1 423 ? -16.575 -6.394 -54.453 1.000 53.301 423 GLY A C 1
ATOM 3150 O O . GLY A 1 423 ? -16.414 -5.919 -53.337 1.000 56.654 423 GLY A O 1
ATOM 3151 N N . THR A 1 424 ? -16.933 -7.665 -54.666 1.000 51.369 424 THR A N 1
ATOM 3152 C CA . THR A 1 424 ? -17.159 -8.615 -53.594 1.000 49.911 424 THR A CA 1
ATOM 3153 C C . THR A 1 424 ? -15.850 -9.300 -53.207 1.000 48.622 424 THR A C 1
ATOM 3154 O O . THR A 1 424 ? -14.898 -9.346 -53.984 1.000 45.950 424 THR A O 1
ATOM 3158 N N . ILE A 1 425 ? -15.831 -9.865 -51.998 1.000 49.795 425 ILE A N 1
ATOM 3159 C CA . ILE A 1 425 ? -14.781 -10.784 -51.606 1.000 48.448 425 ILE A CA 1
ATOM 3160 C C . ILE A 1 425 ? -15.357 -12.196 -51.641 1.000 46.550 425 ILE A C 1
ATOM 3161 O O . ILE A 1 425 ? -16.481 -12.430 -51.206 1.000 47.553 425 ILE A O 1
ATOM 3166 N N . ALA A 1 426 ? -14.565 -13.132 -52.166 1.000 45.037 426 ALA A N 1
ATOM 3167 C CA . ALA A 1 426 ? -14.978 -14.518 -52.311 1.000 42.845 426 ALA A CA 1
ATOM 3168 C C . ALA A 1 426 ? -14.161 -15.410 -51.382 1.000 43.131 426 ALA A C 1
ATOM 3169 O O . ALA A 1 426 ? -12.953 -15.225 -51.256 1.000 41.973 426 ALA A O 1
ATOM 3171 N N . PHE A 1 427 ? -14.834 -16.409 -50.802 1.000 42.300 427 PHE A N 1
ATOM 3172 C CA . PHE A 1 427 ? -14.195 -17.409 -49.973 1.000 42.060 427 PHE A CA 1
ATOM 3173 C C . PHE A 1 427 ? -14.555 -18.768 -50.549 1.000 40.023 427 PHE A C 1
ATOM 3174 O O . PHE A 1 427 ? -15.730 -19.116 -50.624 1.000 42.824 427 PHE A O 1
ATOM 3182 N N . VAL A 1 428 ? -13.514 -19.521 -50.896 1.000 36.139 428 VAL A N 1
ATOM 3183 C CA . VAL A 1 428 ? -13.617 -20.877 -51.370 1.000 38.057 428 VAL A CA 1
ATOM 3184 C C . VAL A 1 428 ? -13.278 -21.772 -50.179 1.000 39.610 428 VAL A C 1
ATOM 3185 O O . VAL A 1 428 ? -12.151 -21.721 -49.692 1.000 32.483 428 VAL A O 1
ATOM 3189 N N . VAL A 1 429 ? -14.268 -22.563 -49.739 1.000 39.699 429 VAL A N 1
ATOM 3190 C CA . VAL A 1 429 ? -14.244 -23.308 -48.486 1.000 38.105 429 VAL A CA 1
ATOM 3191 C C . VAL A 1 429 ? -14.512 -24.765 -48.848 1.000 37.760 429 VAL A C 1
ATOM 3192 O O . VAL A 1 429 ? -15.625 -25.126 -49.228 1.000 35.925 429 VAL A O 1
ATOM 3196 N N . ASP A 1 430 ? -13.452 -25.571 -48.817 1.000 35.796 430 ASP A N 1
ATOM 3197 C CA . ASP A 1 430 ? -13.524 -26.969 -49.188 1.000 35.399 430 ASP A CA 1
ATOM 3198 C C . ASP A 1 430 ? -13.731 -27.769 -47.914 1.000 38.047 430 ASP A C 1
ATOM 3199 O O . ASP A 1 430 ? -13.020 -27.558 -46.915 1.000 34.604 430 ASP A O 1
ATOM 3204 N N . PHE A 1 431 ? -14.776 -28.613 -47.980 1.000 37.923 431 PHE A N 1
ATOM 3205 C CA . PHE A 1 431 ? -15.139 -29.571 -46.953 1.000 39.239 431 PHE A CA 1
ATOM 3206 C C . PHE A 1 431 ? -14.704 -30.972 -47.385 1.000 39.352 431 PHE A C 1
ATOM 3207 O O . PHE A 1 431 ? -14.662 -31.288 -48.568 1.000 38.705 431 PHE A O 1
ATOM 3215 N N . THR A 1 432 ? -14.335 -31.788 -46.399 1.000 40.302 432 THR A N 1
ATOM 3216 C CA . THR A 1 432 ? -13.912 -33.162 -46.584 1.000 41.518 432 THR A CA 1
ATOM 3217 C C . THR A 1 432 ? -14.313 -33.875 -45.297 1.000 44.995 432 THR A C 1
ATOM 3218 O O . THR A 1 432 ? -14.757 -33.213 -44.359 1.000 44.590 432 THR A O 1
ATOM 3222 N N . GLY A 1 433 ? -14.107 -35.191 -45.235 1.000 47.564 433 GLY A N 1
ATOM 3223 C CA . GLY A 1 433 ? -14.604 -35.989 -44.128 1.000 50.827 433 GLY A CA 1
ATOM 3224 C C . GLY A 1 433 ? -14.586 -37.477 -44.461 1.000 51.172 433 GLY A C 1
ATOM 3225 O O . GLY A 1 433 ? -14.743 -37.845 -45.620 1.000 50.680 433 GLY A O 1
ATOM 3226 N N . ALA A 1 434 ? -14.376 -38.316 -43.445 1.000 54.104 434 ALA A N 1
ATOM 3227 C CA . ALA A 1 434 ? -14.350 -39.758 -43.633 1.000 57.065 434 ALA A CA 1
ATOM 3228 C C . ALA A 1 434 ? -15.672 -40.231 -44.235 1.000 58.941 434 ALA A C 1
ATOM 3229 O O . ALA A 1 434 ? -15.670 -41.137 -45.061 1.000 62.621 434 ALA A O 1
ATOM 3231 N N . GLU A 1 435 ? -16.793 -39.601 -43.863 1.000 59.591 435 GLU A N 1
ATOM 3232 C CA . GLU A 1 435 ? -18.074 -40.011 -44.417 1.000 65.216 435 GLU A CA 1
ATOM 3233 C C . GLU A 1 435 ? -18.427 -39.199 -45.660 1.000 67.629 435 GLU A C 1
ATOM 3234 O O . GLU A 1 435 ? -19.152 -39.712 -46.510 1.000 67.421 435 GLU A O 1
ATOM 3240 N N . MET A 1 436 ? -17.920 -37.961 -45.778 1.000 63.810 436 MET A N 1
ATOM 3241 C CA . MET A 1 436 ? -18.274 -37.109 -46.906 1.000 67.287 436 MET A CA 1
ATOM 3242 C C . MET A 1 436 ? -17.591 -37.621 -48.178 1.000 68.698 436 MET A C 1
ATOM 3243 O O . MET A 1 436 ? -18.209 -37.626 -49.246 1.000 68.398 436 MET A O 1
ATOM 3248 N N . LYS A 1 437 ? -16.333 -38.077 -48.037 1.000 67.792 437 LYS A N 1
ATOM 3249 C CA . LYS A 1 437 ? -15.537 -38.637 -49.124 1.000 70.219 437 LYS A CA 1
ATOM 3250 C C . LYS A 1 437 ? -16.193 -39.892 -49.709 1.000 72.011 437 LYS A C 1
ATOM 3251 O O . LYS A 1 437 ? -15.774 -40.351 -50.771 1.000 68.216 437 LYS A O 1
ATOM 3257 N N . LYS A 1 438 ? -17.208 -40.430 -49.010 1.000 73.983 438 LYS A N 1
ATOM 3258 C CA . LYS A 1 438 ? -17.917 -41.642 -49.402 1.000 77.728 438 LYS A CA 1
ATOM 3259 C C . LYS A 1 438 ? -19.208 -41.348 -50.175 1.000 76.249 438 LYS A C 1
ATOM 3260 O O . LYS A 1 438 ? -19.663 -42.199 -50.935 1.000 76.109 438 LYS A O 1
ATOM 3266 N N . LEU A 1 439 ? -19.793 -40.155 -49.992 1.000 74.427 439 LEU A N 1
ATOM 3267 C CA . LEU A 1 439 ? -21.119 -39.841 -50.509 1.000 71.148 439 LEU A CA 1
ATOM 3268 C C . LEU A 1 439 ? -21.114 -39.839 -52.034 1.000 72.124 439 LEU A C 1
ATOM 3269 O O . LEU A 1 439 ? -20.165 -39.341 -52.637 1.000 68.206 439 LEU A O 1
ATOM 3274 N N . PRO A 1 440 ? -22.184 -40.343 -52.699 1.000 71.769 440 PRO A N 1
ATOM 3275 C CA . PRO A 1 440 ? -22.320 -40.217 -54.149 1.000 74.264 440 PRO A CA 1
ATOM 3276 C C . PRO A 1 440 ? -22.180 -38.760 -54.578 1.000 73.811 440 PRO A C 1
ATOM 3277 O O . PRO A 1 440 ? -22.655 -37.866 -53.882 1.000 73.796 440 PRO A O 1
ATOM 3281 N N . GLU A 1 441 ? -21.521 -38.551 -55.724 1.000 76.909 441 GLU A N 1
ATOM 3282 C CA . GLU A 1 441 ? -21.319 -37.234 -56.312 1.000 80.307 441 GLU A CA 1
ATOM 3283 C C . GLU A 1 441 ? -22.642 -36.473 -56.437 1.000 81.912 441 GLU A C 1
ATOM 3284 O O . GLU A 1 441 ? -22.669 -35.255 -56.277 1.000 77.067 441 GLU A O 1
ATOM 3290 N N . ASP A 1 442 ? -23.734 -37.192 -56.726 1.000 87.079 442 ASP A N 1
ATOM 3291 C CA . ASP A 1 442 ? -25.008 -36.561 -57.044 1.000 89.863 442 ASP A CA 1
ATOM 3292 C C . ASP A 1 442 ? -25.775 -36.170 -55.776 1.000 87.516 442 ASP A C 1
ATOM 3293 O O . ASP A 1 442 ? -26.861 -35.602 -55.897 1.000 87.768 442 ASP A O 1
ATOM 3298 N N . THR A 1 443 ? -25.220 -36.458 -54.581 1.000 80.428 443 THR A N 1
ATOM 3299 C CA . THR A 1 443 ? -25.811 -36.052 -53.309 1.000 77.762 443 THR A CA 1
ATOM 3300 C C . THR A 1 443 ? -26.181 -34.568 -53.366 1.000 76.167 443 THR A C 1
ATOM 3301 O O . THR A 1 443 ? -25.353 -33.736 -53.732 1.000 77.241 443 THR A O 1
ATOM 3305 N N . PRO A 1 444 ? -27.433 -34.183 -53.023 1.000 75.212 444 PRO A N 1
ATOM 3306 C CA . PRO A 1 444 ? -27.875 -32.788 -53.142 1.000 73.030 444 PRO A CA 1
ATOM 3307 C C . PRO A 1 444 ? -27.471 -31.889 -51.968 1.000 71.793 444 PRO A C 1
ATOM 3308 O O . PRO A 1 444 ? -28.278 -31.592 -51.085 1.000 77.486 444 PRO A O 1
ATOM 3312 N N . VAL A 1 445 ? -26.210 -31.442 -51.963 1.000 67.124 445 VAL A N 1
ATOM 3313 C CA . VAL A 1 445 ? -25.672 -30.707 -50.830 1.000 63.455 445 VAL A CA 1
ATOM 3314 C C . VAL A 1 445 ? -25.884 -29.212 -51.051 1.000 60.273 445 VAL A C 1
ATOM 3315 O O . VAL A 1 445 ? -25.532 -28.687 -52.100 1.000 59.391 445 VAL A O 1
ATOM 3319 N N . THR A 1 446 ? -26.407 -28.540 -50.022 1.000 59.052 446 THR A N 1
ATOM 3320 C CA . THR A 1 446 ? -26.633 -27.103 -50.034 1.000 61.726 446 THR A CA 1
ATOM 3321 C C . THR A 1 446 ? -25.924 -26.473 -48.833 1.000 60.781 446 THR A C 1
ATOM 3322 O O . THR A 1 446 ? -25.431 -27.198 -47.973 1.000 60.162 446 THR A O 1
ATOM 3326 N N . ALA A 1 447 ? -25.922 -25.132 -48.759 1.000 63.394 447 ALA A N 1
ATOM 3327 C CA . ALA A 1 447 ? -25.267 -24.396 -47.683 1.000 65.705 447 ALA A CA 1
ATOM 3328 C C . ALA A 1 447 ? -26.254 -23.497 -46.935 1.000 67.050 447 ALA A C 1
ATOM 3329 O O . ALA A 1 447 ? -26.926 -22.658 -47.531 1.000 67.616 447 ALA A O 1
ATOM 3331 N N . GLN A 1 448 ? -26.313 -23.672 -45.610 1.000 68.487 448 GLN A N 1
ATOM 3332 C CA . GLN A 1 448 ? -26.987 -22.752 -44.708 1.000 74.577 448 GLN A CA 1
ATOM 3333 C C . GLN A 1 448 ? -25.966 -21.740 -44.188 1.000 72.877 448 GLN A C 1
ATOM 3334 O O . GLN A 1 448 ? -25.018 -22.117 -43.497 1.000 67.211 448 GLN A O 1
ATOM 3340 N N . THR A 1 449 ? -26.165 -20.458 -44.530 1.000 71.469 449 THR A N 1
ATOM 3341 C CA . THR A 1 449 ? -25.182 -19.415 -44.266 1.000 69.993 449 THR A CA 1
ATOM 3342 C C . THR A 1 449 ? -25.842 -18.253 -43.519 1.000 71.688 449 THR A C 1
ATOM 3343 O O . THR A 1 449 ? -27.060 -18.239 -43.328 1.000 69.403 449 THR A O 1
ATOM 3347 N N . SER A 1 450 ? -25.017 -17.299 -43.061 1.000 66.616 450 SER A N 1
ATOM 3348 C CA . SER A 1 450 ? -25.495 -16.075 -42.434 1.000 64.660 450 SER A CA 1
ATOM 3349 C C . SER A 1 450 ? -24.355 -15.058 -42.399 1.000 63.521 450 SER A C 1
ATOM 3350 O O . SER A 1 450 ? -23.190 -15.448 -42.470 1.000 56.973 450 SER A O 1
ATOM 3353 N N . ILE A 1 451 ? -24.693 -13.766 -42.256 1.000 61.660 451 ILE A N 1
ATOM 3354 C CA . ILE A 1 451 ? -23.690 -12.713 -42.146 1.000 60.015 451 ILE A CA 1
ATOM 3355 C C . ILE A 1 451 ? -24.205 -11.582 -41.253 1.000 61.428 451 ILE A C 1
ATOM 3356 O O . ILE A 1 451 ? -25.399 -11.267 -41.247 1.000 65.726 451 ILE A O 1
ATOM 3361 N N . GLY A 1 452 ? -23.287 -10.948 -40.511 1.000 61.944 452 GLY A N 1
ATOM 3362 C CA . GLY A 1 452 ? -23.596 -9.758 -39.727 1.000 66.221 452 GLY A CA 1
ATOM 3363 C C . GLY A 1 452 ? -24.032 -8.586 -40.606 1.000 67.021 452 GLY A C 1
ATOM 3364 O O . GLY A 1 452 ? -24.041 -8.686 -41.828 1.000 65.337 452 GLY A O 1
ATOM 3365 N N . ASP A 1 453 ? -24.341 -7.447 -39.978 1.000 74.098 453 ASP A N 1
ATOM 3366 C CA . ASP A 1 453 ? -24.977 -6.336 -40.672 1.000 81.533 453 ASP A CA 1
ATOM 3367 C C . ASP A 1 453 ? -24.007 -5.575 -41.566 1.000 78.870 453 ASP A C 1
ATOM 3368 O O . ASP A 1 453 ? -24.462 -4.832 -42.429 1.000 81.539 453 ASP A O 1
ATOM 3373 N N . ASN A 1 454 ? -22.697 -5.697 -41.311 1.000 73.256 454 ASN A N 1
ATOM 3374 C CA . ASN A 1 454 ? -21.713 -4.955 -42.080 1.000 71.124 454 ASN A CA 1
ATOM 3375 C C . ASN A 1 454 ? -21.464 -5.656 -43.410 1.000 70.824 454 ASN A C 1
ATOM 3376 O O . ASN A 1 454 ? -20.662 -5.186 -44.216 1.000 71.945 454 ASN A O 1
ATOM 3381 N N . GLY A 1 455 ? -22.173 -6.762 -43.663 1.000 68.290 455 GLY A N 1
ATOM 3382 C CA . GLY A 1 455 ? -21.918 -7.518 -44.871 1.000 69.622 455 GLY A CA 1
ATOM 3383 C C . GLY A 1 455 ? -23.191 -8.051 -45.515 1.000 71.180 455 GLY A C 1
ATOM 3384 O O . GLY A 1 455 ? -24.223 -8.154 -44.855 1.000 69.606 455 GLY A O 1
ATOM 3385 N N . GLU A 1 456 ? -23.054 -8.417 -46.801 1.000 70.408 456 GLU A N 1
ATOM 3386 C CA . GLU A 1 456 ? -24.129 -8.942 -47.624 1.000 70.593 456 GLU A CA 1
ATOM 3387 C C . GLU A 1 456 ? -23.581 -10.113 -48.441 1.000 67.321 456 GLU A C 1
ATOM 3388 O O . GLU A 1 456 ? -22.545 -9.989 -49.103 1.000 63.687 456 GLU A O 1
ATOM 3394 N N . ILE A 1 457 ? -24.279 -11.254 -48.363 1.000 65.613 457 ILE A N 1
ATOM 3395 C CA . ILE A 1 457 ? -23.957 -12.428 -49.156 1.000 63.555 457 ILE A CA 1
ATOM 3396 C C . ILE A 1 457 ? -24.560 -12.261 -50.548 1.000 66.079 457 ILE A C 1
ATOM 3397 O O . ILE A 1 457 ? -25.776 -12.214 -50.669 1.000 69.350 457 ILE A O 1
ATOM 3402 N N . VAL A 1 458 ? -23.710 -12.187 -51.582 1.000 65.550 458 VAL A N 1
ATOM 3403 C CA . VAL A 1 458 ? -24.146 -12.063 -52.969 1.000 66.755 458 VAL A CA 1
ATOM 3404 C C . VAL A 1 458 ? -24.273 -13.452 -53.603 1.000 69.653 458 VAL A C 1
ATOM 3405 O O . VAL A 1 458 ? -25.196 -13.684 -54.374 1.000 75.617 458 VAL A O 1
ATOM 3409 N N . GLU A 1 459 ? -23.348 -14.374 -53.302 1.000 69.390 459 GLU A N 1
ATOM 3410 C CA . GLU A 1 459 ? -23.366 -15.719 -53.870 1.000 71.988 459 GLU A CA 1
ATOM 3411 C C . GLU A 1 459 ? -23.028 -16.718 -52.765 1.000 66.408 459 GLU A C 1
ATOM 3412 O O . GLU A 1 459 ? -22.142 -16.470 -51.948 1.000 63.605 459 GLU A O 1
ATOM 3418 N N . SER A 1 460 ? -23.745 -17.846 -52.763 1.000 66.908 460 SER A N 1
ATOM 3419 C CA . SER A 1 460 ? -23.501 -18.946 -51.847 1.000 70.266 460 SER A CA 1
ATOM 3420 C C . SER A 1 460 ? -23.719 -20.285 -52.560 1.000 70.603 460 SER A C 1
ATOM 3421 O O . SER A 1 460 ? -24.787 -20.877 -52.443 1.000 78.201 460 SER A O 1
ATOM 3424 N N . THR A 1 461 ? -22.687 -20.754 -53.277 1.000 68.158 461 THR A N 1
ATOM 3425 C CA . THR A 1 461 ? -22.749 -21.895 -54.189 1.000 67.387 461 THR A CA 1
ATOM 3426 C C . THR A 1 461 ? -22.020 -23.114 -53.625 1.000 63.916 461 THR A C 1
ATOM 3427 O O . THR A 1 461 ? -20.902 -22.975 -53.134 1.000 61.889 461 THR A O 1
ATOM 3431 N N . VAL A 1 462 ? -22.621 -24.308 -53.786 1.000 59.260 462 VAL A N 1
ATOM 3432 C CA . VAL A 1 462 ? -22.003 -25.566 -53.390 1.000 55.701 462 VAL A CA 1
ATOM 3433 C C . VAL A 1 462 ? -21.884 -26.483 -54.608 1.000 55.265 462 VAL A C 1
ATOM 3434 O O . VAL A 1 462 ? -22.881 -26.743 -55.273 1.000 54.059 462 VAL A O 1
ATOM 3438 N N . ARG A 1 463 ? -20.674 -27.002 -54.871 1.000 50.251 463 ARG A N 1
ATOM 3439 C CA . ARG A 1 463 ? -20.427 -27.940 -55.963 1.000 50.430 463 ARG A CA 1
ATOM 3440 C C . ARG A 1 463 ? -19.549 -29.089 -55.466 1.000 49.898 463 ARG A C 1
ATOM 3441 O O . ARG A 1 463 ? -18.807 -28.926 -54.500 1.000 45.940 463 ARG A O 1
ATOM 3449 N N . TYR A 1 464 ? -19.656 -30.244 -56.131 1.000 47.819 464 TYR A N 1
ATOM 3450 C CA . TYR A 1 464 ? -18.853 -31.413 -55.806 1.000 48.632 464 TYR A CA 1
ATOM 3451 C C . TYR A 1 464 ? -17.413 -31.223 -56.303 1.000 45.674 464 TYR A C 1
ATOM 3452 O O . TYR A 1 464 ? -17.164 -30.753 -57.408 1.000 44.521 464 TYR A O 1
ATOM 3461 N N . ASN A 1 465 ? -16.445 -31.615 -55.481 1.000 45.058 465 ASN A N 1
ATOM 3462 C CA . ASN A 1 465 ? -15.047 -31.521 -55.871 1.000 42.531 465 ASN A CA 1
ATOM 3463 C C . ASN A 1 465 ? -14.561 -32.926 -56.186 1.000 40.050 465 ASN A C 1
ATOM 3464 O O . ASN A 1 465 ? -14.274 -33.680 -55.268 1.000 43.253 465 ASN A O 1
ATOM 3469 N N . PRO A 1 466 ? -14.467 -33.323 -57.478 1.000 40.531 466 PRO A N 1
ATOM 3470 C CA . PRO A 1 466 ? -14.061 -34.678 -57.839 1.000 40.529 466 PRO A CA 1
ATOM 3471 C C . PRO A 1 466 ? -12.602 -35.031 -57.569 1.000 39.239 466 PRO A C 1
ATOM 3472 O O . PRO A 1 466 ? -12.240 -36.196 -57.652 1.000 38.194 466 PRO A O 1
ATOM 3476 N N . VAL A 1 467 ? -11.753 -34.023 -57.306 1.000 38.020 467 VAL A N 1
ATOM 3477 C CA . VAL A 1 467 ? -10.368 -34.286 -56.961 1.000 35.678 467 VAL A CA 1
ATOM 3478 C C . VAL A 1 467 ? -10.300 -34.725 -55.495 1.000 34.054 467 VAL A C 1
ATOM 3479 O O . VAL A 1 467 ? -9.514 -35.604 -55.176 1.000 34.657 467 VAL A O 1
ATOM 3483 N N . THR A 1 468 ? -11.074 -34.080 -54.612 1.000 36.099 468 THR A N 1
ATOM 3484 C CA . THR A 1 468 ? -11.020 -34.317 -53.167 1.000 37.891 468 THR A CA 1
ATOM 3485 C C . THR A 1 468 ? -12.083 -35.320 -52.698 1.000 41.213 468 THR A C 1
ATOM 3486 O O . THR A 1 468 ? -11.981 -35.810 -51.584 1.000 41.313 468 THR A O 1
ATOM 3490 N N . LYS A 1 469 ? -13.089 -35.603 -53.538 1.000 43.776 469 LYS A N 1
ATOM 3491 C CA . LYS A 1 469 ? -14.294 -36.357 -53.178 1.000 48.153 469 LYS A CA 1
ATOM 3492 C C . LYS A 1 469 ? -15.097 -35.614 -52.117 1.000 46.442 469 LYS A C 1
ATOM 3493 O O . LYS A 1 469 ? -15.906 -36.217 -51.409 1.000 46.553 469 LYS A O 1
ATOM 3499 N N . GLY A 1 470 ? -14.817 -34.317 -51.975 1.000 43.439 470 GLY A N 1
ATOM 3500 C CA . GLY A 1 470 ? -15.512 -33.482 -51.011 1.000 42.492 470 GLY A CA 1
ATOM 3501 C C . GLY A 1 470 ? -16.459 -32.528 -51.718 1.000 40.871 470 GLY A C 1
ATOM 3502 O O . GLY A 1 470 ? -16.741 -32.700 -52.897 1.000 42.102 470 GLY A O 1
ATOM 3503 N N . TRP A 1 471 ? -16.926 -31.514 -50.985 1.000 43.674 471 TRP A N 1
ATOM 3504 C CA . TRP A 1 471 ? -17.752 -30.450 -51.539 1.000 44.074 471 TRP A CA 1
ATOM 3505 C C . TRP A 1 471 ? -17.112 -29.088 -51.271 1.000 44.474 471 TRP A C 1
ATOM 3506 O O . TRP A 1 471 ? -16.622 -28.826 -50.168 1.000 41.494 471 TRP A O 1
ATOM 3517 N N . ARG A 1 472 ? -17.208 -28.214 -52.281 1.000 40.531 472 ARG A N 1
ATOM 3518 C CA . ARG A 1 472 ? -16.690 -26.858 -52.220 1.000 40.518 472 ARG A CA 1
ATOM 3519 C C . ARG A 1 472 ? -17.820 -25.839 -52.102 1.000 39.321 472 ARG A C 1
ATOM 3520 O O . ARG A 1 472 ? -18.702 -25.802 -52.949 1.000 41.573 472 ARG A O 1
ATOM 3528 N N . LEU A 1 473 ? -17.704 -24.944 -51.118 1.000 38.241 473 LEU A N 1
ATOM 3529 C CA . LEU A 1 473 ? -18.550 -23.769 -51.012 1.000 40.702 473 LEU A CA 1
ATOM 3530 C C . LEU A 1 473 ? -17.823 -22.530 -51.535 1.000 40.179 473 LEU A C 1
ATOM 3531 O O . LEU A 1 473 ? -16.695 -22.243 -51.143 1.000 39.049 473 LEU A O 1
ATOM 3536 N N . VAL A 1 474 ? -18.512 -21.755 -52.374 1.000 42.013 474 VAL A N 1
ATOM 3537 C CA . VAL A 1 474 ? -18.053 -20.433 -52.778 1.000 44.782 474 VAL A CA 1
ATOM 3538 C C . VAL A 1 474 ? -19.031 -19.409 -52.213 1.000 48.661 474 VAL A C 1
ATOM 3539 O O . VAL A 1 474 ? -20.193 -19.402 -52.619 1.000 45.608 474 VAL A O 1
ATOM 3543 N N . MET A 1 475 ? -18.537 -18.541 -51.319 1.000 48.677 475 MET A N 1
ATOM 3544 C CA . MET A 1 475 ? -19.332 -17.459 -50.754 1.000 53.583 475 MET A CA 1
ATOM 3545 C C . MET A 1 475 ? -18.738 -16.128 -51.202 1.000 52.956 475 MET A C 1
ATOM 3546 O O . MET A 1 475 ? -17.546 -15.887 -51.020 1.000 50.938 475 MET A O 1
ATOM 3551 N N . ARG A 1 476 ? -19.567 -15.266 -51.796 1.000 53.270 476 ARG A N 1
ATOM 3552 C CA . ARG A 1 476 ? -19.099 -13.957 -52.220 1.000 54.006 476 ARG A CA 1
ATOM 3553 C C . ARG A 1 476 ? -19.866 -12.940 -51.402 1.000 54.754 476 ARG A C 1
ATOM 3554 O O . ARG A 1 476 ? -21.084 -13.044 -51.258 1.000 57.228 476 ARG A O 1
ATOM 3562 N N . VAL A 1 477 ? -19.151 -11.966 -50.848 1.000 53.296 477 VAL A N 1
ATOM 3563 C CA . VAL A 1 477 ? -19.792 -11.068 -49.907 1.000 55.965 477 VAL A CA 1
ATOM 3564 C C . VAL A 1 477 ? -19.393 -9.642 -50.245 1.000 54.393 477 VAL A C 1
ATOM 3565 O O . VAL A 1 477 ? -18.302 -9.399 -50.751 1.000 51.406 477 VAL A O 1
ATOM 3569 N N . LYS A 1 478 ? -20.306 -8.700 -50.004 1.000 57.723 478 LYS A N 1
ATOM 3570 C CA . LYS A 1 478 ? -19.939 -7.303 -50.074 1.000 60.594 478 LYS A CA 1
ATOM 3571 C C . LYS A 1 478 ? -19.767 -6.845 -48.632 1.000 60.820 478 LYS A C 1
ATOM 3572 O O . LYS A 1 478 ? -20.572 -7.209 -47.783 1.000 63.581 478 LYS A O 1
ATOM 3578 N N . VAL A 1 479 ? -18.669 -6.131 -48.362 1.000 63.184 479 VAL A N 1
ATOM 3579 C CA . VAL A 1 479 ? -18.437 -5.481 -47.082 1.000 65.437 479 VAL A CA 1
ATOM 3580 C C . VAL A 1 479 ? -18.984 -4.072 -47.237 1.000 65.105 479 VAL A C 1
ATOM 3581 O O . VAL A 1 479 ? -18.643 -3.400 -48.207 1.000 65.924 479 VAL A O 1
ATOM 3585 N N . LYS A 1 480 ? -19.840 -3.654 -46.306 1.000 69.529 480 LYS A N 1
ATOM 3586 C CA . LYS A 1 480 ? -20.424 -2.322 -46.394 1.000 75.062 480 LYS A CA 1
ATOM 3587 C C . LYS A 1 480 ? -19.395 -1.325 -45.853 1.000 75.880 480 LYS A C 1
ATOM 3588 O O . LYS A 1 480 ? -19.041 -0.377 -46.545 1.000 84.715 480 LYS A O 1
ATOM 3594 N N . ASP A 1 481 ? -18.854 -1.574 -44.663 1.000 76.749 481 ASP A N 1
ATOM 3595 C CA . ASP A 1 481 ? -17.770 -0.750 -44.146 1.000 79.054 481 ASP A CA 1
ATOM 3596 C C . ASP A 1 481 ? -16.541 -1.606 -43.827 1.000 75.488 481 ASP A C 1
ATOM 3597 O O . ASP A 1 481 ? -16.531 -2.292 -42.806 1.000 69.611 481 ASP A O 1
ATOM 3602 N N . ALA A 1 482 ? -15.494 -1.450 -44.662 1.000 70.637 482 ALA A N 1
ATOM 3603 C CA . ALA A 1 482 ? -14.175 -2.053 -44.500 1.000 74.025 482 ALA A CA 1
ATOM 3604 C C . ALA A 1 482 ? -13.513 -1.727 -43.150 1.000 69.327 482 ALA A C 1
ATOM 3605 O O . ALA A 1 482 ? -12.559 -2.403 -42.765 1.000 63.981 482 ALA A O 1
ATOM 3607 N N . LYS A 1 483 ? -14.003 -0.705 -42.434 1.000 64.981 483 LYS A N 1
ATOM 3608 C CA . LYS A 1 483 ? -13.449 -0.248 -41.165 1.000 69.035 483 LYS A CA 1
ATOM 3609 C C . LYS A 1 483 ? -14.119 -0.945 -39.975 1.000 69.061 483 LYS A C 1
ATOM 3610 O O . LYS A 1 483 ? -13.807 -0.599 -38.817 1.000 67.903 483 LYS A O 1
ATOM 3616 N N . LYS A 1 484 ? -15.094 -1.839 -40.248 1.000 66.326 484 LYS A N 1
ATOM 3617 C CA . LYS A 1 484 ? -15.749 -2.642 -39.218 1.000 65.287 484 LYS A CA 1
ATOM 3618 C C . LYS A 1 484 ? -15.386 -4.103 -39.468 1.000 62.234 484 LYS A C 1
ATOM 3619 O O . LYS A 1 484 ? -14.992 -4.454 -40.576 1.000 58.878 484 LYS A O 1
ATOM 3625 N N . THR A 1 485 ? -15.551 -4.932 -38.437 1.000 60.531 485 THR A N 1
ATOM 3626 C CA . THR A 1 485 ? -15.439 -6.378 -38.537 1.000 59.581 485 THR A CA 1
ATOM 3627 C C . THR A 1 485 ? -16.690 -6.929 -39.222 1.000 57.667 485 THR A C 1
ATOM 3628 O O . THR A 1 485 ? -17.763 -6.362 -39.127 1.000 60.899 485 THR A O 1
ATOM 3632 N N . THR A 1 486 ? -16.540 -8.008 -39.985 1.000 54.525 486 THR A N 1
ATOM 3633 C CA . THR A 1 486 ? -17.663 -8.728 -40.577 1.000 55.346 486 THR A CA 1
ATOM 3634 C C . THR A 1 486 ? -17.542 -10.198 -40.185 1.000 54.559 486 THR A C 1
ATOM 3635 O O . THR A 1 486 ? -16.459 -10.779 -40.340 1.000 48.808 486 THR A O 1
ATOM 3639 N N . GLU A 1 487 ? -18.638 -10.773 -39.657 1.000 56.530 487 GLU A N 1
ATOM 3640 C CA . GLU A 1 487 ? -18.668 -12.173 -39.252 1.000 56.515 487 GLU A CA 1
ATOM 3641 C C . GLU A 1 487 ? -19.667 -12.910 -40.131 1.000 57.412 487 GLU A C 1
ATOM 3642 O O . GLU A 1 487 ? -20.725 -12.368 -40.469 1.000 55.504 487 GLU A O 1
ATOM 3648 N N . MET A 1 488 ? -19.313 -14.151 -40.471 1.000 54.185 488 MET A N 1
ATOM 3649 C CA . MET A 1 488 ? -20.180 -14.994 -41.270 1.000 55.065 488 MET A CA 1
ATOM 3650 C C . MET A 1 488 ? -20.037 -16.444 -40.819 1.000 53.830 488 MET A C 1
ATOM 3651 O O . MET A 1 488 ? -19.019 -16.847 -40.246 1.000 46.287 488 MET A O 1
ATOM 3656 N N . ARG A 1 489 ? -21.095 -17.209 -41.110 1.000 55.436 489 ARG A N 1
ATOM 3657 C CA . ARG A 1 489 ? -21.227 -18.606 -40.732 1.000 54.251 489 ARG A CA 1
ATOM 3658 C C . ARG A 1 489 ? -21.726 -19.391 -41.943 1.000 52.296 489 ARG A C 1
ATOM 3659 O O . ARG A 1 489 ? -22.514 -18.863 -42.734 1.000 54.122 489 ARG A O 1
ATOM 3667 N N . ALA A 1 490 ? -21.306 -20.657 -42.068 1.000 48.851 490 ALA A N 1
ATOM 3668 C CA . ALA A 1 490 ? -21.814 -21.532 -43.116 1.000 48.622 490 ALA A CA 1
ATOM 3669 C C . ALA A 1 490 ? -21.637 -22.996 -42.733 1.000 49.817 490 ALA A C 1
ATOM 3670 O O . ALA A 1 490 ? -20.609 -23.394 -42.175 1.000 47.111 490 ALA A O 1
ATOM 3672 N N . ALA A 1 491 ? -22.631 -23.802 -43.114 1.000 49.824 491 ALA A N 1
ATOM 3673 C CA . ALA A 1 491 ? -22.591 -25.238 -42.902 1.000 51.138 491 ALA A CA 1
ATOM 3674 C C . ALA A 1 491 ? -23.227 -25.925 -44.104 1.000 52.635 491 ALA A C 1
ATOM 3675 O O . ALA A 1 491 ? -24.104 -25.348 -44.747 1.000 53.572 491 ALA A O 1
ATOM 3677 N N . LEU A 1 492 ? -22.776 -27.145 -44.409 1.000 52.035 492 LEU A N 1
ATOM 3678 C CA . LEU A 1 492 ? -23.374 -27.921 -45.483 1.000 54.830 492 LEU A CA 1
ATOM 3679 C C . LEU A 1 492 ? -24.451 -28.820 -44.888 1.000 56.981 492 LEU A C 1
ATOM 3680 O O . LEU A 1 492 ? -24.199 -29.477 -43.883 1.000 56.320 492 LEU A O 1
ATOM 3685 N N . VAL A 1 493 ? -25.623 -28.853 -45.542 1.000 60.618 493 VAL A N 1
ATOM 3686 C CA . VAL A 1 493 ? -26.778 -29.627 -45.104 1.000 67.666 493 VAL A CA 1
ATOM 3687 C C . VAL A 1 493 ? -27.293 -30.436 -46.298 1.000 72.111 493 VAL A C 1
ATOM 3688 O O . VAL A 1 493 ? -27.121 -30.011 -47.435 1.000 69.469 493 VAL A O 1
ATOM 3692 N N . ASN A 1 494 ? -27.870 -31.619 -46.032 1.000 79.249 494 ASN A N 1
ATOM 3693 C CA . ASN A 1 494 ? -28.658 -32.346 -47.017 1.000 84.073 494 ASN A CA 1
ATOM 3694 C C . ASN A 1 494 ? -30.092 -31.836 -46.897 1.000 86.292 494 ASN A C 1
ATOM 3695 O O . ASN A 1 494 ? -30.598 -31.192 -47.812 1.000 90.500 494 ASN A O 1
ATOM 3700 N N . ALA A 1 495 ? -30.697 -32.075 -45.727 1.000 87.082 495 ALA A N 1
ATOM 3701 C CA . ALA A 1 495 ? -32.033 -31.599 -45.392 1.000 89.092 495 ALA A CA 1
ATOM 3702 C C . ALA A 1 495 ? -32.463 -32.246 -44.071 1.000 88.934 495 ALA A C 1
ATOM 3703 O O . ALA A 1 495 ? -33.154 -31.568 -43.299 1.000 92.269 495 ALA A O 1
ATOM 3705 N N . THR A 1 498 ? -27.613 -31.673 -40.898 1.000 65.400 498 THR A N 1
ATOM 3706 C CA . THR A 1 498 ? -26.283 -31.022 -41.014 1.000 60.576 498 THR A CA 1
ATOM 3707 C C . THR A 1 498 ? -25.298 -32.114 -41.418 1.000 58.897 498 THR A C 1
ATOM 3708 O O . THR A 1 498 ? -25.344 -33.205 -40.856 1.000 61.365 498 THR A O 1
ATOM 3712 N N . LEU A 1 499 ? -24.484 -31.829 -42.449 1.000 57.041 499 LEU A N 1
ATOM 3713 C CA . LEU A 1 499 ? -23.420 -32.715 -42.909 1.000 57.041 499 LEU A CA 1
ATOM 3714 C C . LEU A 1 499 ? -22.043 -32.260 -42.424 1.000 51.214 499 LEU A C 1
ATOM 3715 O O . LEU A 1 499 ? -21.133 -33.086 -42.375 1.000 51.711 499 LEU A O 1
ATOM 3720 N N . SER A 1 500 ? -21.875 -30.951 -42.163 1.000 49.080 500 SER A N 1
ATOM 3721 C CA . SER A 1 500 ? -20.561 -30.366 -41.889 1.000 48.411 500 SER A CA 1
ATOM 3722 C C . SER A 1 500 ? -20.554 -29.628 -40.549 1.000 47.003 500 SER A C 1
ATOM 3723 O O . SER A 1 500 ? -21.605 -29.284 -40.022 1.000 46.840 500 SER A O 1
ATOM 3726 N N . GLU A 1 501 ? -19.344 -29.348 -40.042 1.000 42.037 501 GLU A N 1
ATOM 3727 C CA . GLU A 1 501 ? -19.139 -28.373 -38.981 1.000 43.189 501 GLU A CA 1
ATOM 3728 C C . GLU A 1 501 ? -19.551 -26.989 -39.475 1.000 42.018 501 GLU A C 1
ATOM 3729 O O . GLU A 1 501 ? -19.660 -26.770 -40.670 1.000 43.808 501 GLU A O 1
ATOM 3735 N N . THR A 1 502 ? -19.686 -26.033 -38.556 1.000 42.642 502 THR A N 1
ATOM 3736 C CA . THR A 1 502 ? -19.942 -24.656 -38.947 1.000 44.484 502 THR A CA 1
ATOM 3737 C C . THR A 1 502 ? -18.609 -23.927 -39.170 1.000 42.316 502 THR A C 1
ATOM 3738 O O . THR A 1 502 ? -17.849 -23.745 -38.241 1.000 40.557 502 THR A O 1
ATOM 3742 N N . TRP A 1 503 ? -18.355 -23.509 -40.418 1.000 41.123 503 TRP A N 1
ATOM 3743 C CA . TRP A 1 503 ? -17.336 -22.531 -40.762 1.000 40.747 503 TRP A CA 1
ATOM 3744 C C . TRP A 1 503 ? -17.759 -21.187 -40.174 1.000 42.368 503 TRP A C 1
ATOM 3745 O O . TRP A 1 503 ? -18.758 -20.615 -40.595 1.000 43.181 503 TRP A O 1
ATOM 3756 N N . SER A 1 504 ? -17.032 -20.725 -39.155 1.000 42.145 504 SER A N 1
ATOM 3757 C CA . SER A 1 504 ? -17.341 -19.469 -38.488 1.000 44.255 504 SER A CA 1
ATOM 3758 C C . SER A 1 504 ? -16.201 -18.507 -38.782 1.000 44.916 504 SER A C 1
ATOM 3759 O O . SER A 1 504 ? -15.111 -18.648 -38.237 1.000 44.547 504 SER A O 1
ATOM 3762 N N . TYR A 1 505 ? -16.419 -17.621 -39.752 1.000 45.600 505 TYR A N 1
ATOM 3763 C CA . TYR A 1 505 ? -15.324 -16.843 -40.300 1.000 46.558 505 TYR A CA 1
ATOM 3764 C C . TYR A 1 505 ? -15.529 -15.419 -39.834 1.000 46.563 505 TYR A C 1
ATOM 3765 O O . TYR A 1 505 ? -16.660 -14.941 -39.787 1.000 47.590 505 TYR A O 1
ATOM 3774 N N . GLN A 1 506 ? -14.412 -14.756 -39.539 1.000 46.750 506 GLN A N 1
ATOM 3775 C CA . GLN A 1 506 ? -14.434 -13.343 -39.227 1.000 51.780 506 GLN A CA 1
ATOM 3776 C C . GLN A 1 506 ? -13.496 -12.639 -40.196 1.000 50.132 506 GLN A C 1
ATOM 3777 O O . GLN A 1 506 ? -12.375 -13.112 -40.420 1.000 47.790 506 GLN A O 1
ATOM 3783 N N . LEU A 1 507 ? -13.993 -11.543 -40.783 1.000 47.937 507 LEU A N 1
ATOM 3784 C CA . LEU A 1 507 ? -13.208 -10.707 -41.676 1.000 50.717 507 LEU A CA 1
ATOM 3785 C C . LEU A 1 507 ? -12.834 -9.456 -40.890 1.000 51.475 507 LEU A C 1
ATOM 3786 O O . LEU A 1 507 ? -13.680 -8.567 -40.685 1.000 48.356 507 LEU A O 1
ATOM 3791 N N . PRO A 1 508 ? -11.578 -9.393 -40.387 1.000 52.317 508 PRO A N 1
ATOM 3792 C CA . PRO A 1 508 ? -11.123 -8.281 -39.545 1.000 56.270 508 PRO A CA 1
ATOM 3793 C C . PRO A 1 508 ? -11.289 -6.907 -40.183 1.000 54.625 508 PRO A C 1
ATOM 3794 O O . PRO A 1 508 ? -11.017 -6.739 -41.361 1.000 55.004 508 PRO A O 1
ATOM 3798 N N . ALA A 1 509 ? -11.748 -5.939 -39.394 1.000 66.313 509 ALA A N 1
ATOM 3799 C CA . ALA A 1 509 ? -11.684 -4.534 -39.760 1.000 67.163 509 ALA A CA 1
ATOM 3800 C C . ALA A 1 509 ? -10.297 -4.208 -40.321 1.000 70.695 509 ALA A C 1
ATOM 3801 O O . ALA A 1 509 ? -9.295 -4.757 -39.852 1.000 62.884 509 ALA A O 1
ATOM 3803 N N . ASN A 1 510 ? -10.275 -3.373 -41.373 1.000 75.425 510 ASN A N 1
ATOM 3804 C CA . ASN A 1 510 ? -9.076 -2.905 -42.065 1.000 79.517 510 ASN A CA 1
ATOM 3805 C C . ASN A 1 510 ? -8.373 -4.022 -42.843 1.000 78.486 510 ASN A C 1
ATOM 3806 O O . ASN A 1 510 ? -7.166 -3.947 -43.055 1.000 77.238 510 ASN A O 1
ATOM 3811 N N . GLU A 1 511 ? -9.139 -4.998 -43.345 1.000 83.223 511 GLU A N 1
ATOM 3812 C CA . GLU A 1 511 ? -8.622 -6.065 -44.192 1.000 86.502 511 GLU A CA 1
ATOM 3813 C C . GLU A 1 511 ? -8.771 -5.697 -45.678 1.000 85.921 511 GLU A C 1
ATOM 3814 O O . GLU A 1 511 ? -8.176 -4.682 -46.099 1.000 87.100 511 GLU A O 1
#

Foldseek 3Di:
DDDLVVQFVVFLVCLQDAADDFDFPDDPQFQVDDPVLLVLKDFDPVPWPCPVDLAQKTKAFGDHGHNLGGAAWEWEDEPPDTHTDQDDPVRIHRCNRHTSWMWMWGCQEHDPDTHTAKTQGDQQKMWGFAYLFFTFKIKGQKWACPPPPVDTWGKHFRYKYWYDDDNVDQWTWMWTWIDTSFKIKIWIWIWHHHLKIKIWIKMKMFTSADGPWMFHGKMWWFFQAAQQRADPDDDQARGDILFFWKWWCAPVRFIEIEGDDQFPAKDKDWAKHWFTQKMKRAHFDQDCSNGVDPPRRSSRHWIKMKGWDDIPGTFTFMWIAYHDNDGVDRGIMTGTIHPDDDGGSDIDITIIMIITHSPVLVVDDQQAKEWNDKHKDQDFDQDPVRDTHGDQWIKIKTWIAGNVLLVDPQPQDKAKDKDKDPQKDWPDWDWHQDVVRSTIITMTIMHGNALQQKMWMWMAIDSVGRHHIHIYIDHRND

GO terms:
  GO:0051274 beta-glucan biosynthetic process (P, IDA)
  GO:0051274 beta-glucan biosynthetic process (P, IMP)

Organism: Escherichia coli (strain K12) (NCBI:txid83333)

B-factor: mean 44.53, std 14.97, range [18.67, 109.65]

Solvent-accessible surface area: 21648 Å² total; per-residue (Å²): 138,37,39,15,83,54,0,3,134,76,0,83,65,22,14,70,121,70,61,99,81,40,158,57,111,13,62,67,104,32,98,95,29,134,153,74,65,25,68,102,21,111,18,57,117,130,91,8,54,6,71,132,60,174,7,40,0,24,0,3,3,32,7,0,0,35,176,58,34,33,55,16,111,1,5,6,10,30,100,132,29,73,126,126,5,166,27,25,74,102,18,14,81,80,99,159,28,12,3,6,1,0,32,0,13,22,37,22,82,53,174,121,112,74,24,51,0,0,9,3,35,18,42,1,42,2,83,1,14,1,23,31,11,50,40,3,2,14,0,8,2,2,2,0,7,3,24,52,143,101,39,53,19,104,3,40,3,31,19,5,8,0,53,104,12,139,79,118,35,124,124,2,20,0,6,0,2,0,1,0,58,58,0,0,0,0,1,65,0,26,1,74,15,26,146,38,0,45,2,43,1,37,2,31,1,4,2,39,76,154,21,59,26,0,1,4,1,1,0,3,3,5,1,23,7,0,20,8,26,83,31,142,69,164,63,135,47,66,6,4,1,13,0,23,0,0,0,0,34,5,23,131,30,58,24,12,5,2,6,0,2,18,4,131,112,91,16,65,14,70,32,93,28,91,45,5,81,0,0,0,0,0,0,3,12,49,98,66,72,34,0,73,3,137,122,57,70,7,5,39,25,0,0,0,24,0,51,15,95,57,146,26,25,133,0,11,0,10,0,1,0,60,53,14,153,57,66,112,75,78,0,0,4,0,0,0,16,20,96,165,52,35,140,56,48,134,64,20,74,19,95,1,29,2,20,0,0,55,30,12,76,166,14,13,27,86,97,21,3,22,1,48,30,7,100,63,55,94,0,41,72,136,73,127,94,135,102,154,92,77,66,68,11,29,6,0,25,0,3,1,14,3,63,96,6,116,165,56,84,115,124,17,90,14,70,25,127,38,54,45,35,135,15,5,77,48,72,49,49,55,32,156,42,18,91,138,51,107,0,6,71,0,29,0,26,0,94,40,129,47,62,164,121,61,3,91,2,104,1,8,0,28,64,139,120,37,1,1,10,0,15,3,13,6,8,21,59,75

InterPro domains:
  IPR007444 Glucan biosynthesis, periplasmic, MdoG C-terminal [PF04349] (23-506)
  IPR011013 Galactose mutarotase-like domain superfamily [SSF74650] (23-393)
  IPR013783 Immunoglobulin-like fold [G3DSA:2.60.40.10] (398-511)
  IPR014438 Glucan biosynthesis protein MdoG/MdoD [PIRSF006281] (5-510)
  IPR014438 Glucan biosynthesis protein MdoG/MdoD [PTHR30504] (2-511)
  IPR014718 Glycoside hydrolase-type carbohydrate-binding [G3DSA:2.70.98.10] (22-397)
  IPR014756 Immunoglobulin E-set [SSF81296] (397-510)
  IPR023704 Glucan biosynthesis protein G [MF_01069] (6-509)

Sequence (478 aa):
AFSIDDVAKQAQSLAGKGYETPKSNLPSVFRDMKYADYQQIQFNHDKAYWNNLKTPFKLEFYHQGMYFDTPVKINEVTATAVKRIKYSPDYFTFGDLGFAGFKVLYPINSKDKNDEIVSMLGASYFRVIGAGQVYGLSARGLAIDTALPSGEEFPRFKEFWIERPKPTDKRLTIYALLDSPRATGAYKFVVMPGRDTVVDVQSKIYLRDKVGKLGVAPLTSMFLFGPNQPSPANNYRPELHDSNGLSIHAGNGEWIWRPLNNPKHLAVSSFSMENPQGFGLLQRGRDFSRFEDLDDRYDLRPSAWVTPKGEWGKGSVELVEIPTNDETNNNIVAYWTPDQLPEPGKEMNFKYTITFSRDEDKLHAPDNAWVQQTRRSTGDVKQSNLIRQPDGTIAFVVDFTGAEMKKLPEDTPVTAQTSIGDNGEIVESTVRYNPVTKGWRLVMRVKVKDAKKTTEMRAALVNATLSETWSYQLPANE

Secondary structure (DSSP, 8-state):
---HHHHHHHHHHHHTSPPPPP-----HHHHT--HHHHTT-EE-GGG-BTTTSS-S-EEEEEPPBTTB-S--EEEEE-SS-EEE----GGGEE------SEEEEEE-SSSTT--EEEEEEESTTEEEE--TT-----EEESEEESTT-TT--B--EEEEEEEEPPPTT---EEEEEEEEETTEEEEEEEEEE-SSSEEEEEEEEEEESS--S-EEEEEEEE-EEEBTTB--SS--S-S-EES--EEEEE-TTS-EEEEE----SS-EEEEEEEES--EEEEE-----GGGT--TTT-GGGPPEEEEEESS---EEEEEEEE---SSTTS--EEEEEEESS---TT-EEEEEEEEEEES-GGGGS-TTSBEEEEEEEEEEEEE-TTS-EEEEEEEEEEEEEE-TTGGGS-TT---EEEEEE-TTEEEEEEEEEEETTTTEEEEEEEEEES-TTS-EEEEEEEE----B-EEEEEE-TT-